Protein AF-A0A177ATZ5-F1 (afdb_monomer)

Solvent-accessible surface area (backbone atoms only — not comparable to full-atom values): 28648 Å² total; per-residue (Å²): 125,99,59,65,55,45,56,45,84,98,56,69,46,64,42,64,60,45,70,59,78,47,93,64,59,49,25,59,68,50,54,52,51,25,53,44,50,52,37,26,43,60,33,17,58,50,31,49,58,36,25,27,54,72,48,77,44,31,42,42,60,26,46,4,44,11,44,33,46,18,51,54,48,45,34,67,76,40,57,80,54,48,42,75,64,56,52,53,53,37,46,52,51,31,51,54,46,24,51,72,68,28,83,59,30,59,48,43,85,86,62,86,49,72,68,50,56,60,63,56,78,39,61,52,27,36,33,41,32,17,48,50,53,50,52,50,27,75,73,66,34,61,71,55,47,54,50,44,53,54,49,52,44,69,76,36,58,81,36,69,44,50,56,69,62,51,43,53,57,66,29,56,94,53,76,102,54,67,50,46,61,52,52,51,50,64,34,62,38,51,52,50,73,43,74,46,78,40,67,43,98,83,68,80,47,75,49,79,46,79,42,49,44,42,57,58,61,53,58,64,66,78,39,97,76,58,88,83,68,81,67,50,60,90,80,28,56,72,65,58,43,55,53,55,71,50,69,59,55,41,77,57,84,56,36,68,60,55,48,53,51,47,53,54,50,50,48,50,46,64,65,36,62,97,36,73,54,40,55,50,51,43,49,57,49,39,53,37,53,56,66,40,50,84,69,63,84,78,57,63,68,90,82,44,53,55,51,54,44,49,32,50,34,51,52,53,43,48,34,46,77,50,63,37,62,72,54,43,54,47,35,55,49,53,49,51,45,27,76,74,67,70,45,86,58,60,31,61,44,45,58,49,36,48,34,50,47,25,40,74,47,55,73,68,49,43,50,54,46,49,48,54,52,68,68,64,61,63,69,69,54,40,61,53,45,62,49,21,57,50,44,38,79,47,68,68,61,37,50,54,48,50,45,44,49,69,71,38,87,90,44,65,53,85,82,49,63,54,63,61,51,37,44,49,49,54,66,33,64,91,43,49,69,57,56,51,48,52,53,64,76,38,60,86,39,69,65,50,52,71,45,44,60,56,40,53,76,44,40,46,83,61,34,58,49,70,66,56,45,50,52,52,50,56,51,53,48,57,42,44,75,69,67,72,56,88,79,81,61,70,65,50,57,56,54,32,50,51,43,38,52,50,49,70,72,42,53,63,59,51,36,55,51,62,74,76,104

InterPro domains:
  IPR001930 Peptidase M1, alanine aminopeptidase/leukotriene A4 hydrolase [PR00756] (1-11)
  IPR001930 Peptidase M1, alanine aminopeptidase/leukotriene A4 hydrolase [PR00756] (37-52)
  IPR001930 Peptidase M1, alanine aminopeptidase/leukotriene A4 hydrolase [PR00756] (56-68)
  IPR014782 Peptidase M1, membrane alanine aminopeptidase [PF01433] (3-186)
  IPR024571 ERAP1-like C-terminal domain [PF11838] (238-447)
  IPR027268 Peptidase M4/M1, CTD superfamily [G3DSA:1.10.390.10] (1-191)
  IPR050344 Peptidase M1 family aminopeptidases [PTHR11533] (4-197)

Foldseek 3Di:
DLDQWDQPAPDIGGQQQLADDDPLAAFLVSVLSNLLVVQLSVLQNQQPNQEHAPDLLQCLSRQLVSNLSSLVVCCVVPVLQVSVLVLVVLVVVLQVCLLQPFPFFLRDPPDDDPVSSVVSPDSRSHNVSNNLLVVLCVQQPDVLSVVLSVVVSVVQGPHHDHPVRSQCSSQPPRPPDRSSVSCVPRRGDTADKDWDWDQDPVSPDTDIDIDGSNCVLVVVVVDPPCPPPPPCVVPHDPVVVVVVVCPCVLQDDWLSVLVVVVVVLVLVCLQQPPHPLNVLVLVVVLVSLCNSDVDCLVPPPVPDGSRNLSSSLSSLLSNLVSCVPVSLVVLVVQLVCCLPPVDRDRNSHVLSSLLSCQLVHDPVSLVSLQVVCVVDDPPNSNPSSLLSQLNHPDQVSNLVSVCVLQVDPSDDVSSDDLLVSLLSNLSNPSCLVVVLVVLQVCLVPPSSLVSVVSNLVNNLSSQHDPVSVVSSVVSVVVNVVVVSDPDDCPSSVVSNVSSNCVCVVCVVVSVVVSVVD

Sequence (517 aa):
MNGGAMENWGLVIYVQRYLLLDKTLSGPSNLLVTSSIISHEVAHDWYGNTITTDWWDSIVINEGVANYLMYSSLLKIYPEWKMEQFIMLAVQKVILHDIEFGDYPIINLNLQKSEDIHQIFNTIVYNKGMSIFFMIEQLMGYDVLQQKLSNFVKINENKTVNIKQFENHLAKNVRDVPIYDILYSWMRKCGNVIIFCYLNENKTQIIVEQILAKKYYTDKMDIENCNNTNIELQGYSKLIFAIKLFEYIDKESEYLVWRNYYYSYAYLNAMFTETETMEYINKKFRDKIIISKEYDIDKKHEFLDLHGRKLNELIYSLSLKVNVSKSVDMASKEYSEWALNNKVLNRDYIQSIFFYVVEHGNYTVFETIYDELKRGSDFVYSDMFIYAPLLTQNVTQFRFYLDFLFLSTEINPYQFRIDTMFAYICNNKKMIPEIISFFVENVTNLQIIQLFESFVNTFHVYVRNEDEKNLLYSTIKRFKDLKVLSSDFTTLDFMITMNLNFIEKNKDELVEYYQYY

Secondary structure (DSSP, 8-state):
--SSEE--TT--EE-HHHH---TTT--HHHHHHHHHHHHHHHHTTTBTTTEEESSGGGGGGTHHHHHHHHHHHHHHH-GGG-HHHHHHHHHHHHHHHHHHH--S-SS-----SHHHHHHTSSHIIIIIHHHHHHHHHHHH-HHHHHHHHHHHHHHSTTEEE-HHHHHHHHHTT--SS-HHHHHHHHHHS-S-EEEEEEE-TTSS-EEEEEEEHHHHHHHTTS-TT-TT----BTTB-HHHHHHHTTGGGGG---HHHHHHHHHHHHHHHHHHTTSHHHHHHHHHHHHHHHHHTSSGGGS-GGG--HHHHHHHHHHHHHHHHTT-HHHHHHHHHHHHHHHHH-PPP-TTTHHHHHHHHHHH--HHHHHHHHHHHHT---HHHHHHHHHGGGG-S-HHHHHHHHHHHHH-SS--GGGS-HHHHHHHHHH-GGGHHHHHHHHHHTTT-HHHHHHHHHHHHHHGGG--SHHHHHHHHHHHHHHHHTT------HHHHHHHHHHHHHHHHHHHHHHHHHHH-

pLDDT: mean 84.61, std 12.25, range [30.55, 98.31]

Nearest PDB structures (foldseek):
  8cgp-assembly2_B  TM=8.010E-01  e=8.480E-17  Homo sapiens
  4kxb-assembly1_A  TM=8.374E-01  e=1.662E-15  Homo sapiens
  4wz9-assembly1_A  TM=7.561E-01  e=1.090E-16  Anopheles gambiae
  4wz9-assembly1_B  TM=7.342E-01  e=3.525E-16  Anopheles gambiae
  8sw1-assembly1_A  TM=7.424E-01  e=1.965E-15  Homo sapiens

Organism: NCBI:txid1819745

Radius of gyration: 24.55 Å; Cα contacts (8 Å, |Δi|>4): 578; chains: 1; bounding box: 58×60×63 Å

Mean predicted aligned error: 7.42 Å

Structure (mmCIF, N/CA/C/O backbone):
data_AF-A0A177ATZ5-F1
#
_entry.id   AF-A0A177ATZ5-F1
#
loop_
_atom_site.group_PDB
_atom_site.id
_atom_site.type_symbol
_atom_site.label_atom_id
_atom_site.label_alt_id
_atom_site.label_comp_id
_atom_site.label_asym_id
_atom_site.label_entity_id
_atom_site.label_seq_id
_atom_site.pdbx_PDB_ins_code
_atom_site.Cartn_x
_atom_site.Cartn_y
_atom_site.Cartn_z
_atom_site.occupancy
_atom_site.B_iso_or_equiv
_atom_site.auth_seq_id
_atom_site.auth_comp_id
_atom_site.auth_asym_id
_atom_site.auth_atom_id
_atom_site.pdbx_PDB_model_num
ATOM 1 N N . MET A 1 1 ? 13.548 -14.526 5.689 1.00 38.31 1 MET A N 1
ATOM 2 C CA . MET A 1 1 ? 13.441 -13.734 4.448 1.00 38.31 1 MET A CA 1
ATOM 3 C C . MET A 1 1 ? 12.609 -12.513 4.782 1.00 38.31 1 MET A C 1
ATOM 5 O O . MET A 1 1 ? 11.493 -12.701 5.239 1.00 38.31 1 MET A O 1
ATOM 9 N N . ASN A 1 2 ? 13.156 -11.305 4.624 1.00 49.09 2 ASN A N 1
ATOM 10 C CA . ASN A 1 2 ? 12.374 -10.064 4.737 1.00 49.09 2 ASN A CA 1
ATOM 11 C C . ASN A 1 2 ? 11.627 -9.726 3.425 1.00 49.09 2 ASN A C 1
ATOM 13 O O . ASN A 1 2 ? 10.843 -8.785 3.404 1.00 49.09 2 ASN A O 1
ATOM 17 N N . GLY A 1 3 ? 11.853 -10.492 2.346 1.00 61.31 3 GLY A N 1
ATOM 18 C CA . GLY A 1 3 ? 11.126 -10.405 1.074 1.00 61.31 3 GLY A CA 1
ATOM 19 C C . GLY A 1 3 ? 9.924 -11.355 1.001 1.00 61.31 3 GLY A C 1
ATOM 20 O O . GLY A 1 3 ? 9.877 -12.369 1.701 1.00 61.31 3 GLY A O 1
ATOM 21 N N . GLY A 1 4 ? 8.942 -11.014 0.159 1.00 79.06 4 GLY A N 1
ATOM 22 C CA . GLY A 1 4 ? 7.744 -11.833 -0.070 1.00 79.06 4 GLY A CA 1
ATOM 23 C C . GLY A 1 4 ? 7.974 -13.055 -0.968 1.00 79.06 4 GLY A C 1
ATOM 24 O O . GLY A 1 4 ? 7.247 -14.045 -0.854 1.00 79.06 4 GLY A O 1
ATOM 25 N N . ALA A 1 5 ? 8.998 -13.009 -1.813 1.00 92.06 5 ALA A N 1
ATOM 26 C CA . ALA A 1 5 ? 9.464 -14.104 -2.651 1.00 92.06 5 ALA A CA 1
ATOM 27 C C . ALA A 1 5 ? 10.964 -13.921 -2.969 1.00 92.06 5 ALA A C 1
ATOM 29 O O . ALA A 1 5 ? 11.573 -12.967 -2.476 1.00 92.06 5 ALA A O 1
ATOM 30 N N . MET A 1 6 ? 11.559 -14.886 -3.671 1.00 94.94 6 MET A N 1
ATOM 31 C CA . MET A 1 6 ? 12.956 -14.874 -4.110 1.00 94.94 6 MET A CA 1
ATOM 32 C C . MET A 1 6 ? 13.126 -15.682 -5.402 1.00 94.94 6 MET A C 1
ATOM 34 O O . MET A 1 6 ? 12.763 -16.865 -5.463 1.00 94.94 6 MET A O 1
ATOM 38 N N . GLU A 1 7 ? 13.796 -15.080 -6.374 1.00 95.75 7 GLU A N 1
ATOM 39 C CA . GLU A 1 7 ? 13.881 -15.463 -7.781 1.00 95.75 7 GLU A CA 1
ATOM 40 C C . GLU A 1 7 ? 14.915 -16.552 -8.118 1.00 95.75 7 GLU A C 1
ATOM 42 O O . GLU A 1 7 ? 15.449 -16.573 -9.230 1.00 95.75 7 GLU A O 1
ATOM 47 N N . ASN A 1 8 ? 15.256 -17.457 -7.188 1.00 96.44 8 ASN A N 1
ATOM 48 C CA . ASN A 1 8 ? 16.337 -18.421 -7.446 1.00 96.44 8 ASN A CA 1
ATOM 49 C C . ASN A 1 8 ? 16.070 -19.204 -8.742 1.00 96.44 8 ASN A C 1
ATOM 51 O O . ASN A 1 8 ? 14.993 -19.776 -8.930 1.00 96.44 8 ASN A O 1
ATOM 55 N N . TRP A 1 9 ? 17.062 -19.243 -9.633 1.00 95.69 9 TRP A N 1
ATOM 56 C CA . TRP A 1 9 ? 16.853 -19.695 -11.005 1.00 95.69 9 TRP A CA 1
ATOM 57 C C . TRP A 1 9 ? 16.429 -21.170 -11.072 1.00 95.69 9 TRP A C 1
ATOM 59 O O . TRP A 1 9 ? 17.167 -22.069 -10.665 1.00 95.69 9 TRP A O 1
ATOM 69 N N . GLY A 1 10 ? 15.211 -21.417 -11.564 1.00 94.19 10 GLY A N 1
ATOM 70 C CA . GLY A 1 10 ? 14.599 -22.751 -11.610 1.00 94.19 10 GLY A CA 1
ATOM 71 C C . GLY A 1 10 ? 13.985 -23.239 -10.287 1.00 94.19 10 GLY A C 1
ATOM 72 O O . GLY A 1 10 ? 13.423 -24.334 -10.259 1.00 94.19 10 GLY A O 1
ATOM 73 N N . LEU A 1 11 ? 14.053 -22.448 -9.209 1.00 96.38 11 LEU A N 1
ATOM 74 C CA . LEU A 1 11 ? 13.443 -22.729 -7.904 1.00 96.38 11 LEU A CA 1
ATOM 75 C C . LEU A 1 11 ? 13.024 -21.428 -7.197 1.00 96.38 11 LEU A C 1
ATOM 77 O O . LEU A 1 11 ? 13.611 -21.015 -6.194 1.00 96.38 11 LEU A O 1
ATOM 81 N N . VAL A 1 12 ? 11.981 -20.783 -7.711 1.00 96.38 12 VAL A N 1
ATOM 82 C CA . VAL A 1 12 ? 11.429 -19.582 -7.075 1.00 96.38 12 VAL A CA 1
ATOM 83 C C . VAL A 1 12 ? 10.784 -19.948 -5.735 1.00 96.38 12 VAL A C 1
ATOM 85 O O . VAL A 1 12 ? 9.980 -20.881 -5.653 1.00 96.38 12 VAL A O 1
ATOM 88 N N . ILE A 1 13 ? 11.135 -19.215 -4.678 1.00 94.75 13 ILE A N 1
ATOM 89 C CA . ILE A 1 13 ? 10.631 -19.434 -3.317 1.00 94.75 13 ILE A CA 1
ATOM 90 C C . ILE A 1 13 ? 9.646 -18.322 -2.976 1.00 94.75 13 ILE A C 1
ATOM 92 O O . ILE A 1 13 ? 9.956 -17.152 -3.151 1.00 94.75 13 ILE A O 1
ATOM 96 N N . TYR A 1 14 ? 8.484 -18.675 -2.429 1.00 92.12 14 TYR A N 1
ATOM 97 C CA . TYR A 1 14 ? 7.449 -17.719 -2.039 1.00 92.12 14 TYR A CA 1
ATOM 98 C C . TYR A 1 14 ? 7.101 -17.871 -0.562 1.00 92.12 14 TYR A C 1
ATOM 100 O O . TYR A 1 14 ? 7.022 -18.988 -0.043 1.00 92.12 14 TYR A O 1
ATOM 108 N N . VAL A 1 15 ? 6.788 -16.760 0.106 1.00 86.38 15 VAL A N 1
ATOM 109 C CA . VAL A 1 15 ? 6.013 -16.826 1.348 1.00 86.38 15 VAL A CA 1
ATOM 110 C C . VAL A 1 15 ? 4.608 -17.318 0.992 1.00 86.38 15 VAL A C 1
ATOM 112 O O . VAL A 1 15 ? 3.970 -16.793 0.082 1.00 86.38 15 VAL A O 1
ATOM 115 N N . GLN A 1 16 ? 4.102 -18.312 1.727 1.00 84.31 16 GLN A N 1
ATOM 116 C CA . GLN A 1 16 ? 2.853 -19.020 1.413 1.00 84.31 16 GLN A CA 1
ATOM 117 C C . GLN A 1 16 ? 1.664 -18.088 1.112 1.00 84.31 16 GLN A C 1
ATOM 119 O O . GLN A 1 16 ? 0.930 -18.327 0.153 1.00 84.31 16 GLN A O 1
ATOM 124 N N . ARG A 1 17 ? 1.515 -16.989 1.872 1.00 81.38 17 ARG A N 1
ATOM 125 C CA . ARG A 1 17 ? 0.440 -15.987 1.708 1.00 81.38 17 ARG A CA 1
ATOM 126 C C . ARG A 1 17 ? 0.457 -15.233 0.373 1.00 81.38 17 ARG A C 1
ATOM 128 O O . ARG A 1 17 ? -0.541 -14.620 0.013 1.00 81.38 17 ARG A O 1
ATOM 135 N N . TYR A 1 18 ? 1.588 -15.243 -0.328 1.00 86.44 18 TYR A N 1
ATOM 136 C CA . TYR A 1 18 ? 1.759 -14.588 -1.621 1.00 86.44 18 TYR A CA 1
ATOM 137 C C . TYR A 1 18 ? 1.617 -15.547 -2.802 1.00 86.44 18 TYR A C 1
ATOM 139 O O . TYR A 1 18 ? 1.524 -15.079 -3.930 1.00 86.44 18 TYR A O 1
ATOM 147 N N . LEU A 1 19 ? 1.523 -16.859 -2.560 1.00 89.75 19 LEU A N 1
ATOM 148 C CA . LEU A 1 19 ? 1.379 -17.870 -3.610 1.00 89.75 19 LEU A CA 1
ATOM 149 C C . LEU A 1 19 ? 0.019 -18.578 -3.585 1.00 89.75 19 LEU A C 1
ATOM 151 O O . LEU A 1 19 ? -0.555 -18.846 -4.639 1.00 89.75 19 LEU A O 1
ATOM 155 N N . LEU A 1 20 ? -0.491 -18.911 -2.397 1.00 88.12 20 LEU A N 1
ATOM 156 C CA . LEU A 1 20 ? -1.718 -19.693 -2.262 1.00 88.12 20 LEU A CA 1
ATOM 157 C C . LEU A 1 20 ? -2.954 -18.791 -2.214 1.00 88.12 20 LEU A C 1
ATOM 159 O O . LEU A 1 20 ? -3.004 -17.833 -1.446 1.00 88.12 20 LEU A O 1
ATOM 163 N N . LEU A 1 21 ? -3.973 -19.148 -2.999 1.00 86.38 21 LEU A N 1
ATOM 164 C CA . LEU A 1 21 ? -5.288 -18.511 -2.990 1.00 86.38 21 LEU A CA 1
ATOM 165 C C . LEU A 1 21 ? -6.355 -19.522 -2.566 1.00 86.38 21 LEU A C 1
ATOM 167 O O . LEU A 1 21 ? -6.481 -20.594 -3.162 1.00 86.38 21 LEU A O 1
ATOM 171 N N . ASP A 1 22 ? -7.158 -19.148 -1.576 1.00 85.69 22 ASP A N 1
ATOM 172 C CA . ASP A 1 22 ? -8.311 -19.917 -1.126 1.00 85.69 22 ASP A CA 1
ATOM 173 C C . ASP A 1 22 ? -9.580 -19.421 -1.830 1.00 85.69 22 ASP A C 1
ATOM 175 O O . ASP A 1 22 ? -9.869 -18.223 -1.890 1.00 85.69 22 ASP A O 1
ATOM 179 N N . LYS A 1 23 ? -10.378 -20.346 -2.369 1.00 83.81 23 LYS A N 1
ATOM 180 C CA . LYS A 1 23 ? -11.569 -19.991 -3.156 1.00 83.81 23 LYS A CA 1
ATOM 181 C C . LYS A 1 23 ? -12.650 -19.297 -2.328 1.00 83.81 23 LYS A C 1
ATOM 183 O O . LYS A 1 23 ? -13.423 -18.528 -2.896 1.00 83.81 23 LYS A O 1
ATOM 188 N N . THR A 1 24 ? -12.692 -19.560 -1.030 1.00 82.31 24 THR A N 1
ATOM 189 C CA . THR A 1 24 ? -13.687 -19.065 -0.078 1.00 82.31 24 THR A CA 1
ATOM 190 C C . THR A 1 24 ? -13.202 -17.874 0.748 1.00 82.31 24 THR A C 1
ATOM 192 O O . THR A 1 24 ? -14.039 -17.175 1.307 1.00 82.31 24 THR A O 1
ATOM 195 N N . LEU A 1 25 ? -11.890 -17.600 0.787 1.00 81.31 25 LEU A N 1
ATOM 196 C CA . LEU A 1 25 ? -11.315 -16.534 1.625 1.00 81.31 25 LEU A CA 1
ATOM 197 C C . LEU A 1 25 ? -10.518 -15.477 0.862 1.00 81.31 25 LEU A C 1
ATOM 199 O O . LEU A 1 25 ? -10.432 -14.341 1.315 1.00 81.31 25 LEU A O 1
ATOM 203 N N . SER A 1 26 ? -9.927 -15.808 -0.287 1.00 84.94 26 SER A N 1
ATOM 204 C CA . SER A 1 26 ? -9.087 -14.855 -1.015 1.00 84.94 26 SER A CA 1
ATOM 205 C C . SER A 1 26 ? -9.917 -13.885 -1.857 1.00 84.94 26 SER A C 1
ATOM 207 O O . SER A 1 26 ? -10.523 -14.259 -2.867 1.00 84.94 26 SER A O 1
ATOM 209 N N . GLY A 1 27 ? -9.906 -12.618 -1.447 1.00 85.44 27 GLY A N 1
ATOM 210 C CA . GLY A 1 27 ? -10.555 -11.510 -2.141 1.00 85.44 27 GLY A CA 1
ATOM 211 C C . GLY A 1 27 ? -9.785 -11.019 -3.378 1.00 85.44 27 GLY A C 1
ATOM 212 O O . GLY A 1 27 ? -8.737 -11.564 -3.747 1.00 85.44 27 GLY A O 1
ATOM 213 N N . PRO A 1 28 ? -10.276 -9.958 -4.045 1.00 87.62 28 PRO A N 1
ATOM 214 C CA . PRO A 1 28 ? -9.628 -9.376 -5.224 1.00 87.62 28 PRO A CA 1
ATOM 215 C C . PRO A 1 28 ? -8.218 -8.8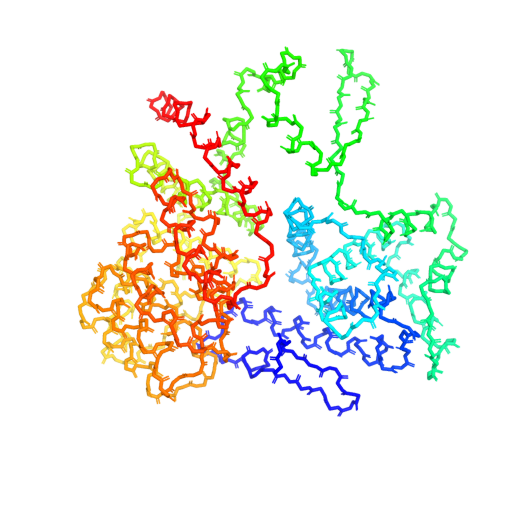46 -4.922 1.00 87.62 28 PRO A C 1
ATOM 217 O O . PRO A 1 28 ? -7.329 -8.923 -5.769 1.00 87.62 28 PRO A O 1
ATOM 220 N N . SER A 1 29 ? -7.988 -8.346 -3.705 1.00 86.69 29 SER A N 1
ATOM 221 C CA . SER A 1 29 ? -6.681 -7.855 -3.265 1.00 86.69 29 SER A CA 1
ATOM 222 C C . SER A 1 29 ? -5.633 -8.974 -3.181 1.00 86.69 29 SER A C 1
ATOM 224 O O . SER A 1 29 ? -4.507 -8.770 -3.633 1.00 86.69 29 SER A O 1
ATOM 226 N N . ASN A 1 30 ? -5.999 -10.169 -2.697 1.00 88.06 30 ASN A N 1
ATOM 227 C CA . ASN A 1 30 ? -5.101 -11.332 -2.688 1.00 88.06 30 ASN A CA 1
ATOM 228 C C . ASN A 1 30 ? -4.756 -11.776 -4.112 1.00 88.06 30 ASN A C 1
ATOM 230 O O . ASN A 1 30 ? -3.587 -11.979 -4.421 1.00 88.06 30 ASN A O 1
ATOM 234 N N . LEU A 1 31 ? -5.764 -11.866 -4.988 1.00 89.31 31 LEU A N 1
ATOM 235 C CA . LEU A 1 31 ? -5.575 -12.269 -6.382 1.00 89.31 31 LEU A CA 1
ATOM 236 C C . LEU A 1 31 ? -4.585 -11.354 -7.115 1.00 89.31 31 LEU A C 1
ATOM 238 O O . LEU A 1 31 ? -3.680 -11.847 -7.792 1.00 89.31 31 LEU A O 1
ATOM 242 N N . LEU A 1 32 ? -4.740 -10.035 -6.957 1.00 90.88 32 LEU A N 1
ATOM 243 C CA . LEU A 1 32 ? -3.839 -9.058 -7.565 1.00 90.88 32 LEU A CA 1
ATOM 244 C C . LEU A 1 32 ? -2.414 -9.203 -7.018 1.00 90.88 32 LEU A C 1
ATOM 246 O O . LEU A 1 32 ? -1.482 -9.303 -7.806 1.00 90.88 32 LEU A O 1
ATOM 250 N N . VAL A 1 33 ? -2.243 -9.264 -5.691 1.00 90.19 33 VAL A N 1
ATOM 251 C CA . VAL A 1 33 ? -0.916 -9.377 -5.057 1.00 90.19 33 VAL A CA 1
ATOM 252 C C . VAL A 1 33 ? -0.203 -10.663 -5.472 1.00 90.19 33 VAL A C 1
ATOM 254 O O . VAL A 1 33 ? 0.959 -10.604 -5.862 1.00 90.19 33 VAL A O 1
ATOM 257 N N . THR A 1 34 ? -0.886 -11.809 -5.440 1.00 92.38 34 THR A N 1
ATOM 258 C CA . THR A 1 34 ? -0.303 -13.094 -5.851 1.00 92.38 34 THR A CA 1
ATOM 259 C C . THR A 1 34 ? 0.106 -13.082 -7.317 1.00 92.38 34 THR A C 1
ATOM 261 O O . THR A 1 34 ? 1.220 -13.478 -7.646 1.00 92.38 34 THR A O 1
ATOM 264 N N . SER A 1 35 ? -0.756 -12.573 -8.200 1.00 94.88 35 SER A N 1
ATOM 265 C CA . SER A 1 35 ? -0.446 -12.506 -9.633 1.00 94.88 35 SER A CA 1
ATOM 266 C C . SER A 1 35 ? 0.714 -11.552 -9.915 1.00 94.88 35 SER A C 1
ATOM 268 O O . SER A 1 35 ? 1.573 -11.859 -10.733 1.00 94.88 35 SER A O 1
ATOM 270 N N . SER A 1 36 ? 0.776 -10.422 -9.205 1.00 94.50 36 SER A N 1
ATOM 271 C CA . SER A 1 36 ? 1.899 -9.486 -9.254 1.00 94.50 36 SER A CA 1
ATOM 272 C C . SER A 1 36 ? 3.207 -10.133 -8.812 1.00 94.50 36 SER A C 1
ATOM 274 O O . SER A 1 36 ? 4.183 -10.076 -9.547 1.00 94.50 36 SER A O 1
ATOM 276 N N . ILE A 1 37 ? 3.234 -10.802 -7.660 1.00 95.12 37 ILE A N 1
ATOM 277 C CA . ILE A 1 37 ? 4.472 -11.405 -7.153 1.00 95.12 37 ILE A CA 1
ATOM 278 C C . ILE A 1 37 ? 4.943 -12.523 -8.089 1.00 95.12 37 ILE A C 1
ATOM 280 O O . ILE A 1 37 ? 6.095 -12.511 -8.492 1.00 95.12 37 ILE A O 1
ATOM 284 N N . ILE A 1 38 ? 4.058 -13.418 -8.540 1.00 96.25 38 ILE A N 1
ATOM 285 C CA . ILE A 1 38 ? 4.434 -14.468 -9.504 1.00 96.25 38 ILE A CA 1
ATOM 286 C C . ILE A 1 38 ? 5.017 -13.861 -10.787 1.00 96.25 38 ILE A C 1
ATOM 288 O O . ILE A 1 38 ? 6.069 -14.294 -11.250 1.00 96.25 38 ILE A O 1
ATOM 292 N N . SER A 1 39 ? 4.362 -12.849 -11.362 1.00 96.75 39 SER A N 1
ATOM 293 C CA . SER A 1 39 ? 4.855 -12.206 -12.583 1.00 96.75 39 SER A CA 1
ATOM 294 C C . SER A 1 39 ? 6.183 -11.466 -12.377 1.00 96.75 39 SER A C 1
ATOM 296 O O . SER A 1 39 ? 6.992 -11.433 -13.302 1.00 96.75 39 SER A O 1
ATOM 298 N N . HIS A 1 40 ? 6.419 -10.891 -11.192 1.00 96.94 40 HIS A N 1
ATOM 299 C CA . HIS A 1 40 ? 7.689 -10.253 -10.819 1.00 96.94 40 HIS A CA 1
ATOM 300 C C . HIS A 1 40 ? 8.820 -11.281 -10.753 1.00 96.94 40 HIS A C 1
ATOM 302 O O . HIS A 1 40 ? 9.824 -11.131 -11.443 1.00 96.94 40 HIS A O 1
ATOM 308 N N . GLU A 1 41 ? 8.617 -12.383 -10.029 1.00 97.56 41 GLU A N 1
ATOM 309 C CA . GLU A 1 41 ? 9.636 -13.429 -9.906 1.00 97.56 41 GLU A CA 1
ATOM 310 C C . GLU A 1 41 ? 9.932 -14.130 -11.239 1.00 97.56 41 GLU A C 1
ATOM 312 O O . GLU A 1 41 ? 11.076 -14.456 -11.539 1.00 97.56 41 GLU A O 1
ATOM 317 N N . VAL A 1 42 ? 8.919 -14.331 -12.089 1.00 96.62 42 VAL A N 1
ATOM 318 C CA . VAL A 1 42 ? 9.126 -14.888 -13.436 1.00 96.62 42 VAL A CA 1
ATOM 319 C C . VAL A 1 42 ? 9.892 -13.910 -14.331 1.00 96.62 42 VAL A C 1
ATOM 321 O O . VAL A 1 42 ? 10.687 -14.336 -15.167 1.00 96.62 42 VAL A O 1
ATOM 324 N N . ALA A 1 43 ? 9.712 -12.595 -14.172 1.00 97.56 43 ALA A N 1
ATOM 325 C CA . ALA A 1 43 ? 10.488 -11.617 -14.934 1.00 97.56 43 ALA A CA 1
ATOM 326 C C . ALA A 1 43 ? 11.996 -11.693 -14.622 1.00 97.56 43 ALA A C 1
ATOM 328 O O . ALA A 1 43 ? 12.822 -11.433 -15.510 1.00 97.56 43 ALA A O 1
ATOM 329 N N . HIS A 1 44 ? 12.356 -12.112 -13.406 1.00 98.12 44 HIS A N 1
ATOM 330 C CA . HIS A 1 44 ? 13.745 -12.285 -13.001 1.00 98.12 44 HIS A CA 1
ATOM 331 C C . HIS A 1 44 ? 14.486 -13.418 -13.721 1.00 98.12 44 HIS A C 1
ATOM 333 O O . HIS A 1 44 ? 15.716 -13.353 -13.814 1.00 98.12 44 HIS A O 1
ATOM 339 N N . ASP A 1 45 ? 13.785 -14.383 -14.336 1.00 96.88 45 ASP A N 1
ATOM 340 C CA . ASP A 1 45 ? 14.422 -15.377 -15.215 1.00 96.88 45 ASP A CA 1
ATOM 341 C C . ASP A 1 45 ? 15.263 -14.697 -16.305 1.00 96.88 45 ASP A C 1
ATOM 343 O O . ASP A 1 45 ? 16.343 -15.181 -16.650 1.00 96.88 45 ASP A O 1
ATOM 347 N N . TRP A 1 46 ? 14.826 -13.532 -16.795 1.00 97.75 46 TRP A N 1
ATOM 348 C CA . TRP A 1 46 ? 15.604 -12.708 -17.718 1.00 97.75 46 TRP A CA 1
ATOM 349 C C . TRP A 1 46 ? 16.430 -11.639 -16.997 1.00 97.75 46 TRP A C 1
ATOM 351 O O . TRP A 1 46 ? 17.636 -11.568 -17.226 1.00 97.75 46 TRP A O 1
ATOM 361 N N . TYR A 1 47 ? 15.801 -10.816 -16.153 1.00 97.88 47 TYR A N 1
ATOM 362 C CA . TYR A 1 47 ? 16.428 -9.663 -15.491 1.00 97.88 47 TYR A CA 1
ATOM 363 C C . TYR A 1 47 ? 16.767 -9.967 -14.030 1.00 97.88 47 TYR A C 1
ATOM 365 O O . TYR A 1 47 ? 15.955 -9.743 -13.144 1.00 97.88 47 TYR A O 1
ATOM 373 N N . GLY A 1 48 ? 17.974 -10.454 -13.769 1.00 96.19 48 GLY A N 1
ATOM 374 C CA . GLY A 1 48 ? 18.426 -10.918 -12.456 1.00 96.19 48 GLY A CA 1
ATOM 375 C C . GLY A 1 48 ? 19.221 -12.211 -12.591 1.00 96.19 48 GLY A C 1
ATOM 376 O O . GLY A 1 48 ? 20.353 -12.288 -12.111 1.00 96.19 48 GLY A O 1
ATOM 377 N N . ASN A 1 49 ? 18.668 -13.166 -13.349 1.00 96.75 49 ASN A N 1
ATOM 378 C CA . ASN A 1 49 ? 19.255 -14.486 -13.576 1.00 96.75 49 ASN A CA 1
ATOM 379 C C . ASN A 1 49 ? 20.029 -14.578 -14.904 1.00 96.75 49 ASN A C 1
ATOM 381 O O . ASN A 1 49 ? 21.248 -14.735 -14.894 1.00 96.75 49 ASN A O 1
ATOM 385 N N . THR A 1 50 ? 19.350 -14.464 -16.057 1.00 97.56 50 THR A N 1
ATOM 386 C CA . THR A 1 50 ? 20.016 -14.582 -17.376 1.00 97.56 50 THR A CA 1
ATOM 387 C C . THR A 1 50 ? 21.014 -13.450 -17.621 1.00 97.56 50 THR A C 1
ATOM 389 O O . THR A 1 50 ? 22.084 -13.670 -18.195 1.00 97.56 50 THR A O 1
ATOM 392 N N . ILE A 1 51 ? 20.661 -12.232 -17.211 1.00 97.81 51 ILE A N 1
ATOM 393 C CA . ILE A 1 51 ? 21.599 -11.118 -17.078 1.00 97.81 51 ILE A CA 1
ATOM 394 C C . ILE A 1 51 ? 21.564 -10.642 -15.633 1.00 97.81 51 ILE A C 1
ATOM 396 O O . ILE A 1 51 ? 20.488 -10.535 -15.048 1.00 97.81 51 ILE A O 1
ATOM 400 N N . THR A 1 52 ? 22.723 -10.317 -15.075 1.00 96.81 52 THR A N 1
ATOM 401 C CA . THR A 1 52 ? 22.845 -9.875 -13.679 1.00 96.81 52 THR A CA 1
ATOM 402 C C . THR A 1 52 ? 23.593 -8.552 -13.638 1.00 96.81 52 THR A C 1
ATOM 404 O O . THR A 1 52 ? 24.457 -8.297 -14.474 1.00 96.81 52 THR A O 1
ATOM 407 N N . THR A 1 53 ? 23.287 -7.669 -12.696 1.00 96.38 53 THR A N 1
ATOM 408 C CA . THR A 1 53 ? 24.079 -6.447 -12.537 1.00 96.38 53 THR A CA 1
ATOM 409 C C . THR A 1 53 ? 25.499 -6.774 -12.075 1.00 96.38 53 THR A C 1
ATOM 411 O O . THR A 1 53 ? 25.720 -7.741 -11.348 1.00 96.38 53 THR A O 1
ATOM 414 N N . ASP A 1 54 ? 26.488 -5.995 -12.512 1.00 94.81 54 ASP A N 1
ATOM 415 C CA . ASP A 1 54 ? 27.869 -6.157 -12.039 1.00 94.81 54 ASP A CA 1
ATOM 416 C C . ASP A 1 54 ? 28.055 -5.691 -10.587 1.00 94.81 54 ASP A C 1
ATOM 418 O O . ASP A 1 54 ? 28.925 -6.208 -9.882 1.00 94.81 54 ASP A O 1
ATOM 422 N N . TRP A 1 55 ? 27.208 -4.767 -10.129 1.00 94.25 55 TRP A N 1
ATOM 423 C CA . TRP A 1 55 ? 27.125 -4.331 -8.742 1.00 94.25 55 TRP A CA 1
ATOM 424 C C . TRP A 1 55 ? 25.699 -3.926 -8.325 1.00 94.25 55 TRP A C 1
ATOM 426 O O . TRP A 1 55 ? 24.782 -3.808 -9.143 1.00 94.25 55 TRP A O 1
ATOM 436 N N . TRP A 1 56 ? 25.502 -3.732 -7.020 1.00 92.31 56 TRP A N 1
ATOM 437 C CA . TRP A 1 56 ? 24.218 -3.382 -6.400 1.00 92.31 56 TRP A CA 1
ATOM 438 C C . TRP A 1 56 ? 23.745 -1.954 -6.709 1.00 92.31 56 TRP A C 1
ATOM 440 O O . TRP A 1 56 ? 22.558 -1.662 -6.605 1.00 92.31 56 TRP A O 1
ATOM 450 N N . ASP A 1 57 ? 24.636 -1.064 -7.148 1.00 89.75 57 ASP A N 1
ATOM 451 C CA . ASP A 1 57 ? 24.282 0.303 -7.566 1.00 89.75 57 ASP A CA 1
ATOM 452 C C . ASP A 1 57 ? 23.383 0.334 -8.817 1.00 89.75 57 ASP A C 1
ATOM 454 O O . ASP A 1 57 ? 22.665 1.305 -9.065 1.00 89.75 57 ASP A O 1
ATOM 458 N N . SER A 1 58 ? 23.402 -0.754 -9.589 1.00 93.25 58 SER A N 1
ATOM 459 C CA . SER A 1 58 ? 22.648 -0.945 -10.822 1.00 93.25 58 SER A CA 1
ATOM 460 C C . SER A 1 58 ? 21.399 -1.813 -10.620 1.00 93.25 58 SER A C 1
ATOM 462 O O . SER A 1 58 ? 20.752 -2.161 -11.608 1.00 93.25 58 SER A O 1
ATOM 464 N N . ILE A 1 59 ? 21.019 -2.134 -9.372 1.00 93.75 59 ILE A N 1
ATOM 465 C CA . ILE A 1 59 ? 19.941 -3.088 -9.036 1.00 93.75 59 ILE A CA 1
ATOM 466 C C . ILE A 1 59 ? 18.589 -2.767 -9.692 1.00 93.75 59 ILE A C 1
ATOM 468 O O . ILE A 1 59 ? 17.777 -3.660 -9.910 1.00 93.75 59 ILE A O 1
ATOM 472 N N . VAL A 1 60 ? 18.351 -1.507 -10.075 1.00 95.38 60 VAL A N 1
ATOM 473 C CA . VAL A 1 60 ? 17.151 -1.090 -10.818 1.00 95.38 60 VAL A CA 1
ATOM 474 C C . VAL A 1 60 ? 16.992 -1.823 -12.158 1.00 95.38 60 VAL A C 1
ATOM 476 O O . VAL A 1 60 ? 15.869 -1.963 -12.637 1.00 95.38 60 VAL A O 1
ATOM 479 N N . ILE A 1 61 ? 18.083 -2.320 -12.755 1.00 96.88 61 ILE A N 1
ATOM 480 C CA . ILE A 1 61 ? 18.020 -3.190 -13.939 1.00 96.88 61 ILE A CA 1
ATOM 481 C C . ILE A 1 61 ? 17.320 -4.505 -13.602 1.00 96.88 61 ILE A C 1
ATOM 483 O O . ILE A 1 61 ? 16.552 -4.986 -14.424 1.00 96.88 61 ILE A O 1
ATOM 487 N N . ASN A 1 62 ? 17.564 -5.078 -12.425 1.00 95.94 62 ASN A N 1
ATOM 488 C CA . ASN A 1 62 ? 16.905 -6.310 -12.006 1.00 95.94 62 ASN A CA 1
ATOM 489 C C . ASN A 1 62 ? 15.487 -5.977 -11.536 1.00 95.94 62 ASN A C 1
ATOM 491 O O . ASN A 1 62 ? 14.511 -6.349 -12.173 1.00 95.94 62 ASN A O 1
ATOM 495 N N . GLU A 1 63 ? 15.378 -5.190 -10.469 1.00 95.69 63 GLU A N 1
ATOM 496 C CA . GLU A 1 63 ? 14.131 -5.004 -9.723 1.00 95.69 63 GLU A CA 1
ATOM 497 C C . GLU A 1 63 ? 13.169 -4.020 -10.382 1.00 95.69 63 GLU A C 1
ATOM 499 O O . GLU A 1 63 ? 11.963 -4.253 -10.458 1.00 95.69 63 GLU A O 1
ATOM 504 N N . GLY A 1 64 ? 13.691 -2.913 -10.912 1.00 95.62 64 GLY A N 1
ATOM 505 C CA . GLY A 1 64 ? 12.873 -1.917 -11.599 1.00 95.62 64 GLY A CA 1
ATOM 506 C C . GLY A 1 64 ? 12.310 -2.453 -12.916 1.00 95.62 64 GLY A C 1
ATOM 507 O O . GLY A 1 64 ? 11.143 -2.206 -13.230 1.00 95.62 64 GLY A O 1
ATOM 508 N N . VAL A 1 65 ? 13.117 -3.205 -13.679 1.00 97.50 65 VAL A N 1
ATOM 509 C CA . VAL A 1 65 ? 12.661 -3.835 -14.929 1.00 97.50 65 VAL A CA 1
ATOM 510 C C . VAL A 1 65 ? 11.748 -5.021 -14.642 1.00 97.50 65 VAL A C 1
ATOM 512 O O . VAL A 1 65 ? 10.721 -5.120 -15.308 1.00 97.50 65 VAL A O 1
ATOM 515 N N . ALA A 1 66 ? 12.048 -5.875 -13.655 1.00 97.19 66 ALA A N 1
ATOM 516 C CA . ALA A 1 66 ? 11.156 -6.966 -13.254 1.00 97.19 66 ALA A CA 1
ATOM 517 C C . ALA A 1 66 ? 9.772 -6.441 -12.849 1.00 97.19 66 ALA A C 1
ATOM 519 O O . ALA A 1 66 ? 8.761 -6.913 -13.368 1.00 97.19 66 ALA A O 1
ATOM 520 N N . ASN A 1 67 ? 9.716 -5.371 -12.051 1.00 95.56 67 ASN A N 1
ATOM 521 C CA . ASN A 1 67 ? 8.456 -4.750 -11.643 1.00 95.56 67 ASN A CA 1
ATOM 522 C C . ASN A 1 67 ? 7.707 -4.111 -12.837 1.00 95.56 67 ASN A C 1
ATOM 524 O O . ASN A 1 67 ? 6.485 -4.207 -12.953 1.00 95.56 67 ASN A O 1
ATOM 528 N N . TYR A 1 68 ? 8.422 -3.521 -13.803 1.00 96.88 68 TYR A N 1
ATOM 529 C CA . TYR A 1 68 ? 7.812 -3.075 -15.064 1.00 96.88 68 TYR A CA 1
ATOM 530 C C . TYR A 1 68 ? 7.281 -4.240 -15.916 1.00 96.88 68 TYR A C 1
ATOM 532 O O . TYR A 1 68 ? 6.169 -4.159 -16.439 1.00 96.88 68 TYR A O 1
ATOM 540 N N . LEU A 1 69 ? 8.029 -5.338 -16.045 1.00 97.31 69 LEU A N 1
ATOM 541 C CA . LEU A 1 69 ? 7.604 -6.521 -16.797 1.00 97.31 69 LEU A CA 1
ATOM 542 C C . LEU A 1 69 ? 6.433 -7.237 -16.120 1.00 97.31 69 LEU A C 1
ATOM 544 O O . LEU A 1 69 ? 5.537 -7.710 -16.817 1.00 97.31 69 LEU A O 1
ATOM 548 N N . MET A 1 70 ? 6.375 -7.253 -14.788 1.00 95.88 70 MET A N 1
ATOM 549 C CA . MET A 1 70 ? 5.204 -7.684 -14.027 1.00 95.88 70 MET A CA 1
ATOM 550 C C . MET A 1 70 ? 3.969 -6.888 -14.455 1.00 95.88 70 MET A C 1
ATOM 552 O O . MET A 1 70 ? 2.964 -7.467 -14.863 1.00 95.88 70 MET A O 1
ATOM 556 N N . TYR A 1 71 ? 4.045 -5.559 -14.388 1.00 94.50 71 TYR A N 1
ATOM 557 C CA . TYR A 1 71 ? 2.950 -4.685 -14.802 1.00 94.50 71 TYR A CA 1
ATOM 558 C C . TYR A 1 71 ? 2.547 -4.938 -16.265 1.00 94.50 71 TYR A C 1
ATOM 560 O O . TYR A 1 71 ? 1.376 -5.163 -16.572 1.00 94.50 71 TYR A O 1
ATOM 568 N N . SER A 1 72 ? 3.536 -4.953 -17.158 1.00 95.19 72 SER A N 1
ATOM 569 C CA . SER A 1 72 ? 3.359 -5.069 -18.606 1.00 95.19 72 SER A CA 1
ATOM 570 C C . SER A 1 72 ? 2.771 -6.427 -19.014 1.00 95.19 72 SER A C 1
ATOM 572 O O . SER A 1 72 ? 1.906 -6.510 -19.889 1.00 95.19 72 SER A O 1
ATOM 574 N N . SER A 1 73 ? 3.197 -7.506 -18.351 1.00 95.38 73 SER A N 1
ATOM 575 C CA . SER A 1 73 ? 2.681 -8.857 -18.578 1.00 95.38 73 SER A CA 1
ATOM 576 C C . SER A 1 73 ? 1.252 -9.010 -18.068 1.00 95.38 73 SER A C 1
ATOM 578 O O . SER A 1 73 ? 0.414 -9.522 -18.806 1.00 95.38 73 SER A O 1
ATOM 580 N N . LEU A 1 74 ? 0.935 -8.511 -16.869 1.00 95.00 74 LEU A N 1
ATOM 581 C CA . LEU A 1 74 ? -0.430 -8.552 -16.340 1.00 95.00 74 LEU A CA 1
ATOM 582 C C . LEU A 1 74 ? -1.396 -7.723 -17.185 1.00 95.00 74 LEU A C 1
ATOM 584 O O . LEU A 1 74 ? -2.495 -8.193 -17.453 1.00 95.00 74 LEU A O 1
ATOM 588 N N . LEU A 1 75 ? -0.976 -6.553 -17.678 1.00 93.12 75 LEU A N 1
ATOM 589 C CA . LEU A 1 75 ? -1.776 -5.752 -18.610 1.00 93.12 75 LEU A CA 1
ATOM 590 C C . LEU A 1 75 ? -2.116 -6.529 -19.894 1.00 93.12 75 LEU A C 1
ATOM 592 O O . LEU A 1 75 ? -3.198 -6.375 -20.452 1.00 93.12 75 LEU A O 1
ATOM 596 N N . LYS A 1 76 ? -1.196 -7.377 -20.365 1.00 92.44 76 LYS A N 1
ATOM 597 C CA . LYS A 1 76 ? -1.377 -8.183 -21.577 1.00 92.44 76 LYS A CA 1
ATOM 598 C C . LYS A 1 76 ? -2.182 -9.464 -21.344 1.00 92.44 76 LYS A C 1
ATOM 600 O O . LYS A 1 76 ? -2.944 -9.856 -22.223 1.00 92.44 76 LYS A O 1
ATOM 605 N N . ILE A 1 77 ? -1.978 -10.133 -20.209 1.00 94.31 77 ILE A N 1
ATOM 606 C CA . ILE A 1 77 ? -2.648 -11.397 -19.856 1.00 94.31 77 ILE A CA 1
ATOM 607 C C . ILE A 1 77 ? -4.080 -11.133 -19.377 1.00 94.31 77 ILE A C 1
ATOM 609 O O . ILE A 1 77 ? -4.982 -11.880 -19.749 1.00 94.31 77 ILE A O 1
ATOM 613 N N . TYR A 1 78 ? -4.282 -10.056 -18.613 1.00 93.12 78 TYR A N 1
ATOM 614 C CA . TYR A 1 78 ? -5.566 -9.637 -18.049 1.00 93.12 78 TYR A CA 1
ATOM 615 C C . TYR A 1 78 ? -5.882 -8.170 -18.403 1.00 93.12 78 TYR A C 1
ATOM 617 O O . TYR A 1 78 ? -5.849 -7.298 -17.528 1.00 93.12 78 TYR A O 1
ATOM 625 N N . PRO A 1 79 ? -6.183 -7.844 -19.677 1.00 91.25 79 PRO A N 1
ATOM 626 C CA . PRO A 1 79 ? -6.488 -6.469 -20.088 1.00 91.25 79 PRO A CA 1
ATOM 627 C C . PRO A 1 79 ? -7.653 -5.842 -19.309 1.00 91.25 79 PRO A C 1
ATOM 629 O O . PRO A 1 79 ? -7.677 -4.638 -19.063 1.00 91.25 79 PRO A O 1
ATOM 632 N N . GLU A 1 80 ? -8.614 -6.657 -18.873 1.00 89.06 80 GLU A N 1
ATOM 633 C CA . GLU A 1 80 ? -9.762 -6.237 -18.074 1.00 89.06 80 GLU A CA 1
ATOM 634 C C . GLU A 1 80 ? -9.391 -5.775 -16.657 1.00 89.06 80 GLU A C 1
ATOM 636 O O . GLU A 1 80 ? -10.183 -5.100 -16.002 1.00 89.06 80 GLU A O 1
ATOM 641 N N . TRP A 1 81 ? -8.180 -6.082 -16.176 1.00 89.81 81 TRP A N 1
ATOM 642 C CA . TRP A 1 81 ? -7.693 -5.586 -14.886 1.00 89.81 81 TRP A CA 1
ATOM 643 C C . TRP A 1 81 ? -7.255 -4.128 -14.940 1.00 89.81 81 TRP A C 1
ATOM 645 O O . TRP A 1 81 ? -7.009 -3.559 -13.877 1.00 89.81 81 TRP A O 1
ATOM 655 N N . LYS A 1 82 ? -7.153 -3.521 -16.134 1.00 88.00 82 LYS A N 1
ATOM 656 C CA . LYS A 1 82 ? -6.756 -2.116 -16.327 1.00 88.00 82 LYS A CA 1
ATOM 657 C C . LYS A 1 82 ? -5.551 -1.749 -15.456 1.00 88.00 82 LYS A C 1
ATOM 659 O O . LYS A 1 82 ? -5.626 -0.874 -14.581 1.00 88.00 82 LYS A O 1
ATOM 664 N N . MET A 1 83 ? -4.465 -2.511 -15.609 1.00 88.88 83 MET A N 1
ATOM 665 C CA . MET A 1 83 ? -3.289 -2.403 -14.743 1.00 88.88 83 MET A CA 1
ATOM 666 C C . MET A 1 83 ? -2.710 -0.986 -14.722 1.00 88.88 83 MET A C 1
ATOM 668 O O . MET A 1 83 ? -2.164 -0.577 -13.696 1.00 88.88 83 MET A O 1
ATOM 672 N N . GLU A 1 84 ? -2.893 -0.210 -15.794 1.00 86.06 84 GLU A N 1
ATOM 673 C CA . GLU A 1 84 ? -2.511 1.199 -15.915 1.00 86.06 84 GLU A CA 1
ATOM 674 C C . GLU A 1 84 ? -3.048 2.079 -14.784 1.00 86.06 84 GLU A C 1
ATOM 676 O O . GLU A 1 84 ? -2.396 3.038 -14.385 1.00 86.06 84 GLU A O 1
ATOM 681 N N . GLN A 1 85 ? -4.185 1.736 -14.178 1.00 84.06 85 GLN A N 1
ATOM 682 C CA . GLN A 1 85 ? -4.670 2.467 -13.008 1.00 84.06 85 GLN A CA 1
ATOM 683 C C . GLN A 1 85 ? -3.852 2.154 -11.745 1.00 84.06 85 GLN A C 1
ATOM 685 O O . GLN A 1 85 ? -3.656 3.021 -10.892 1.00 84.06 85 GLN A O 1
ATOM 690 N N . PHE A 1 86 ? -3.343 0.928 -11.605 1.00 85.62 86 PHE A N 1
ATOM 691 C CA . PHE A 1 86 ? -2.531 0.532 -10.452 1.00 85.62 86 PHE A CA 1
ATOM 692 C C . PHE A 1 86 ? -1.114 1.105 -10.511 1.00 85.62 86 PHE A C 1
ATOM 694 O O . PHE A 1 86 ? -0.528 1.341 -9.453 1.00 85.62 86 PHE A O 1
ATOM 701 N N . ILE A 1 87 ? -0.581 1.423 -11.698 1.00 87.38 87 ILE A N 1
ATOM 702 C CA . ILE A 1 87 ? 0.719 2.102 -11.780 1.00 87.38 87 ILE A CA 1
ATOM 703 C C . ILE A 1 87 ? 0.672 3.492 -11.144 1.00 87.38 87 ILE A C 1
ATOM 705 O O . ILE A 1 87 ? 1.622 3.903 -10.479 1.00 87.38 87 ILE A O 1
ATOM 709 N N . MET A 1 88 ? -0.472 4.177 -11.236 1.00 87.75 88 MET A N 1
ATOM 710 C CA . MET A 1 88 ? -0.661 5.463 -10.571 1.00 87.75 88 MET A CA 1
ATOM 711 C C . MET A 1 88 ? -0.536 5.348 -9.052 1.00 87.75 88 MET A C 1
ATOM 713 O O . MET A 1 88 ? -0.030 6.267 -8.411 1.00 87.75 88 MET A O 1
ATOM 717 N N . LEU A 1 89 ? -0.916 4.207 -8.469 1.00 87.06 89 LEU A N 1
ATOM 718 C CA . LEU A 1 89 ? -0.728 3.952 -7.040 1.00 87.06 89 LEU A CA 1
ATOM 719 C C . LEU A 1 89 ? 0.743 3.800 -6.668 1.00 87.06 89 LEU A C 1
ATOM 721 O O . LEU A 1 89 ? 1.165 4.278 -5.614 1.00 87.06 89 LEU A O 1
ATOM 725 N N . ALA A 1 90 ? 1.527 3.154 -7.531 1.00 87.56 90 ALA A N 1
ATOM 726 C CA . ALA A 1 90 ? 2.966 3.040 -7.342 1.00 87.56 90 ALA A CA 1
ATOM 727 C C . ALA A 1 90 ? 3.637 4.418 -7.414 1.00 87.56 90 ALA A C 1
ATOM 729 O O . ALA A 1 90 ? 4.434 4.742 -6.535 1.00 87.56 90 ALA A O 1
ATOM 730 N N . VAL A 1 91 ? 3.244 5.257 -8.381 1.00 88.81 91 VAL A N 1
ATOM 731 C CA . VAL A 1 91 ? 3.722 6.645 -8.512 1.00 88.81 91 VAL A CA 1
ATOM 732 C C . VAL A 1 91 ? 3.373 7.471 -7.271 1.00 88.81 91 VAL A C 1
ATOM 734 O O . VAL A 1 91 ? 4.248 8.118 -6.703 1.00 88.81 91 VAL A O 1
ATOM 737 N N . GLN A 1 92 ? 2.125 7.421 -6.796 1.00 87.25 92 GLN A N 1
ATOM 738 C CA . GLN A 1 92 ? 1.714 8.115 -5.567 1.00 87.25 92 GLN A CA 1
ATOM 739 C C . GLN A 1 92 ? 2.547 7.675 -4.355 1.00 87.25 92 GLN A C 1
ATOM 741 O O . GLN A 1 92 ? 3.000 8.518 -3.582 1.00 87.25 92 GLN A O 1
ATOM 746 N N . LYS A 1 93 ? 2.793 6.365 -4.208 1.00 86.44 93 LYS A N 1
ATOM 747 C CA . LYS A 1 93 ? 3.626 5.824 -3.126 1.00 86.44 93 LYS A CA 1
ATOM 748 C C . LYS A 1 93 ? 5.070 6.326 -3.216 1.00 86.44 93 LYS A C 1
ATOM 750 O O . LYS A 1 93 ? 5.655 6.654 -2.191 1.00 86.44 93 LYS A O 1
ATOM 755 N N . VAL A 1 94 ? 5.630 6.416 -4.423 1.00 87.81 94 VAL A N 1
ATOM 756 C CA . VAL A 1 94 ? 6.969 6.981 -4.655 1.00 87.81 94 VAL A CA 1
ATOM 757 C C . VAL A 1 94 ? 7.018 8.457 -4.284 1.00 87.81 94 VAL A C 1
ATOM 759 O O . VAL A 1 94 ? 7.978 8.870 -3.649 1.00 87.81 94 VAL A O 1
ATOM 762 N N . ILE A 1 95 ? 5.994 9.242 -4.633 1.00 84.56 95 ILE A N 1
ATOM 763 C CA . ILE A 1 95 ? 5.934 10.670 -4.289 1.00 84.56 95 ILE A CA 1
ATOM 764 C C . ILE A 1 95 ? 5.983 10.864 -2.775 1.00 84.56 95 ILE A C 1
ATOM 766 O O . ILE A 1 95 ? 6.808 11.643 -2.305 1.00 84.56 95 ILE A O 1
ATOM 770 N N . LEU A 1 96 ? 5.146 10.141 -2.027 1.00 81.31 96 LEU A N 1
ATOM 771 C CA . LEU A 1 96 ? 5.126 10.216 -0.563 1.00 81.31 96 LEU A CA 1
ATOM 772 C C . LEU A 1 96 ? 6.463 9.765 0.035 1.00 81.31 96 LEU A C 1
ATOM 774 O O . LEU A 1 96 ? 7.068 10.500 0.808 1.00 81.31 96 LEU A O 1
ATOM 778 N N . HIS A 1 97 ? 6.980 8.620 -0.411 1.00 81.50 97 HIS A N 1
ATOM 779 C CA . HIS A 1 97 ? 8.256 8.098 0.071 1.00 81.50 97 HIS A CA 1
ATOM 780 C C . HIS A 1 97 ? 9.437 9.033 -0.238 1.00 81.50 97 HIS A C 1
ATOM 782 O O . HIS A 1 97 ? 10.338 9.165 0.580 1.00 81.50 97 HIS A O 1
ATOM 788 N N . ASP A 1 98 ? 9.458 9.702 -1.394 1.00 80.69 98 ASP A N 1
ATOM 789 C CA . ASP A 1 98 ? 10.509 10.671 -1.732 1.00 80.69 98 ASP A CA 1
ATOM 790 C C . ASP A 1 98 ? 10.407 11.966 -0.905 1.00 80.69 98 ASP A C 1
ATOM 792 O O . ASP A 1 98 ? 11.419 12.630 -0.679 1.00 80.69 98 ASP A O 1
ATOM 796 N N . ILE A 1 99 ? 9.207 12.352 -0.458 1.00 77.31 99 ILE A N 1
ATOM 797 C CA . ILE A 1 99 ? 9.030 13.491 0.457 1.00 77.31 99 ILE A CA 1
ATOM 798 C C . ILE A 1 99 ? 9.575 13.130 1.844 1.00 77.31 99 ILE A C 1
ATOM 800 O O . ILE A 1 99 ? 10.317 13.920 2.426 1.00 77.31 99 ILE A O 1
ATOM 804 N N . GLU A 1 100 ? 9.246 11.933 2.332 1.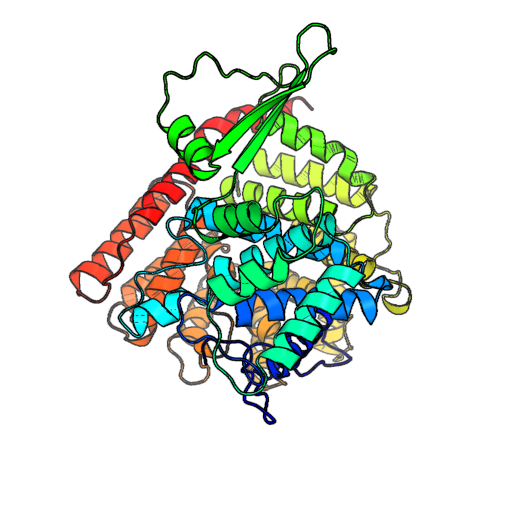00 73.69 100 GLU A N 1
ATOM 805 C CA . GLU A 1 100 ? 9.612 11.451 3.669 1.00 73.69 100 GLU A CA 1
ATOM 806 C C . GLU A 1 100 ? 11.097 11.058 3.761 1.00 73.69 100 GLU A C 1
ATOM 808 O O . GLU A 1 100 ? 11.828 11.555 4.614 1.00 73.69 100 GLU A O 1
ATOM 813 N N . PHE A 1 101 ? 11.567 10.210 2.843 1.00 73.00 101 PHE A N 1
ATOM 814 C CA . 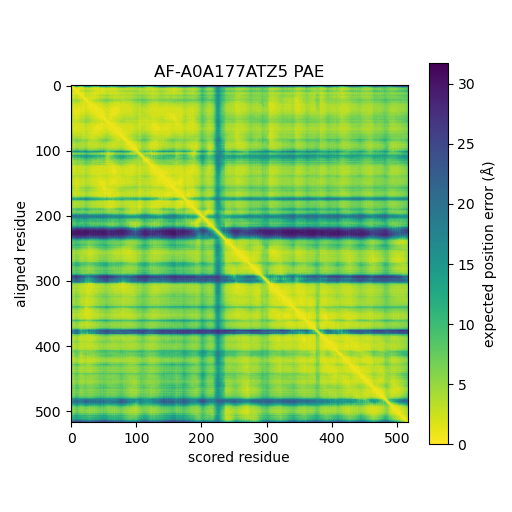PHE A 1 101 ? 12.858 9.512 2.919 1.00 73.00 101 PHE A CA 1
ATOM 815 C C . PHE A 1 101 ? 13.744 9.697 1.672 1.00 73.00 101 PHE A C 1
ATOM 817 O O . PHE A 1 101 ? 14.781 9.045 1.551 1.00 73.00 101 PHE A O 1
ATOM 824 N N . GLY A 1 102 ? 13.345 10.545 0.715 1.00 67.75 102 GLY A N 1
ATOM 825 C CA . GLY A 1 102 ? 13.984 10.688 -0.603 1.00 67.75 102 GLY A CA 1
ATOM 826 C C . GLY A 1 102 ? 15.311 11.445 -0.619 1.00 67.75 102 GLY A C 1
ATOM 827 O O . GLY A 1 102 ? 15.478 12.369 -1.416 1.00 67.75 102 GLY A O 1
ATOM 828 N N . ASP A 1 103 ? 16.254 11.069 0.240 1.00 69.19 103 ASP A N 1
ATOM 829 C CA . ASP A 1 103 ? 17.590 11.675 0.304 1.00 69.19 103 ASP A CA 1
ATOM 830 C C . ASP A 1 103 ? 18.611 10.991 -0.612 1.00 69.19 103 ASP A C 1
ATOM 832 O O . ASP A 1 103 ? 19.683 11.542 -0.869 1.00 69.19 103 ASP A O 1
ATOM 836 N N . TYR A 1 104 ? 18.268 9.833 -1.178 1.00 75.25 104 TYR A N 1
ATOM 837 C CA . TYR A 1 104 ? 19.122 9.092 -2.103 1.00 75.25 104 TYR A CA 1
ATOM 838 C C . TYR A 1 104 ? 18.465 8.903 -3.482 1.00 75.25 104 TYR A C 1
ATOM 840 O O . TYR A 1 104 ? 17.243 8.774 -3.598 1.00 75.25 104 TYR A O 1
ATOM 848 N N . PRO A 1 105 ? 19.269 8.902 -4.560 1.00 85.81 105 PRO A N 1
ATOM 849 C CA . PRO A 1 105 ? 18.795 8.581 -5.901 1.00 85.81 105 PRO A CA 1
ATOM 850 C C . PRO A 1 105 ? 18.619 7.062 -6.070 1.00 85.81 105 PRO A C 1
ATOM 852 O O . PRO A 1 105 ? 19.090 6.281 -5.246 1.00 85.81 105 PRO A O 1
ATOM 855 N N . ILE A 1 106 ? 17.989 6.633 -7.172 1.00 85.69 106 ILE A N 1
ATOM 856 C CA . ILE A 1 106 ? 17.887 5.203 -7.528 1.00 85.69 106 ILE A CA 1
ATOM 857 C C . ILE A 1 106 ? 19.281 4.572 -7.623 1.00 85.69 106 ILE A C 1
ATOM 859 O O . ILE A 1 106 ? 19.514 3.503 -7.070 1.00 85.69 106 ILE A O 1
ATOM 863 N N . ILE A 1 107 ? 20.201 5.234 -8.330 1.00 83.69 107 ILE A N 1
ATOM 864 C CA . ILE A 1 107 ? 21.587 4.780 -8.463 1.00 83.69 107 ILE A CA 1
ATOM 865 C C . ILE A 1 107 ? 22.382 5.337 -7.287 1.00 83.69 107 ILE A C 1
ATOM 867 O O . ILE A 1 107 ? 22.893 6.459 -7.347 1.00 83.69 107 ILE A O 1
ATOM 871 N N . ASN A 1 108 ? 22.487 4.555 -6.217 1.00 77.56 108 ASN A N 1
ATOM 872 C CA . ASN A 1 108 ? 23.318 4.899 -5.073 1.00 77.56 108 ASN A CA 1
ATOM 873 C C . ASN A 1 108 ? 24.733 4.327 -5.254 1.00 77.56 108 ASN A C 1
ATOM 875 O O . ASN A 1 108 ? 24.924 3.117 -5.253 1.00 77.56 108 ASN A O 1
ATOM 879 N N . LEU A 1 109 ? 25.728 5.206 -5.400 1.00 75.62 109 LEU A N 1
ATOM 880 C CA . LEU A 1 109 ? 27.134 4.813 -5.574 1.00 75.62 109 LEU A CA 1
ATOM 881 C C . LEU A 1 109 ? 27.860 4.548 -4.242 1.00 75.62 109 LEU A C 1
ATOM 883 O O . LEU A 1 109 ? 28.987 4.056 -4.243 1.00 75.62 109 LEU A O 1
ATOM 887 N N . ASN A 1 110 ? 27.235 4.858 -3.103 1.00 76.06 110 ASN A N 1
ATOM 888 C CA . ASN A 1 110 ? 27.830 4.728 -1.771 1.00 76.06 110 ASN A CA 1
ATOM 889 C C . ASN A 1 110 ? 27.420 3.410 -1.093 1.00 76.06 110 ASN A C 1
ATOM 891 O O . ASN A 1 110 ? 26.954 3.414 0.041 1.00 76.06 110 ASN A O 1
ATOM 895 N N . LEU A 1 111 ? 27.576 2.285 -1.794 1.00 79.94 111 LEU A N 1
ATOM 896 C CA . LEU A 1 111 ? 27.232 0.952 -1.286 1.00 79.94 111 LEU A CA 1
ATOM 897 C C . LEU A 1 111 ? 28.513 0.166 -1.014 1.00 79.94 111 LEU A C 1
ATOM 899 O O . LEU A 1 111 ? 29.125 -0.359 -1.946 1.00 79.94 111 LEU A O 1
ATOM 903 N N . GLN A 1 112 ? 28.945 0.124 0.248 1.00 79.50 112 GLN A N 1
ATOM 904 C CA . GLN A 1 112 ? 30.204 -0.527 0.634 1.00 79.50 112 GLN A CA 1
ATOM 905 C C . GLN A 1 112 ? 30.005 -1.708 1.585 1.00 79.50 112 GLN A C 1
ATOM 907 O O . GLN A 1 112 ? 30.829 -2.624 1.594 1.00 79.50 112 GLN A O 1
ATOM 912 N N . LYS A 1 113 ? 28.937 -1.697 2.386 1.00 83.62 113 LYS A N 1
ATOM 913 C CA . LYS A 1 113 ? 28.643 -2.715 3.400 1.00 83.62 113 LYS A CA 1
ATOM 914 C C . LYS A 1 113 ? 27.341 -3.451 3.098 1.00 83.62 113 LYS A C 1
ATOM 916 O O . LYS A 1 113 ? 26.502 -2.977 2.337 1.00 83.62 113 LYS A O 1
ATOM 921 N N . SER A 1 114 ? 27.164 -4.613 3.728 1.00 80.69 114 SER A N 1
ATOM 922 C CA . SER A 1 114 ? 25.950 -5.427 3.574 1.00 80.69 114 SER A CA 1
ATOM 923 C C . SER A 1 114 ? 24.698 -4.667 4.005 1.00 80.69 114 SER A C 1
ATOM 925 O O . SER A 1 114 ? 23.647 -4.802 3.387 1.00 80.69 114 SER A O 1
ATOM 927 N N . GLU A 1 115 ? 24.807 -3.845 5.046 1.00 77.38 115 GLU A N 1
ATOM 928 C CA . GLU A 1 115 ? 23.709 -3.022 5.544 1.00 77.38 115 GLU A CA 1
ATOM 929 C C . GLU A 1 115 ? 23.271 -1.983 4.503 1.00 77.38 115 GLU A C 1
ATOM 931 O O . GLU A 1 115 ? 22.072 -1.824 4.280 1.00 77.38 115 GLU A O 1
ATOM 936 N N . ASP A 1 116 ? 24.223 -1.354 3.803 1.00 76.69 116 ASP A N 1
ATOM 937 C CA . ASP A 1 116 ? 23.937 -0.403 2.719 1.00 76.69 116 ASP A CA 1
ATOM 938 C C . ASP A 1 116 ? 23.169 -1.097 1.577 1.00 76.69 116 ASP A C 1
ATOM 940 O O . ASP A 1 116 ? 22.232 -0.539 1.006 1.00 76.69 116 ASP A O 1
ATOM 944 N N . ILE A 1 117 ? 23.537 -2.348 1.270 1.00 81.81 117 ILE A N 1
ATOM 945 C CA . ILE A 1 117 ? 22.900 -3.163 0.226 1.00 81.81 117 ILE A CA 1
ATOM 946 C C . ILE A 1 117 ? 21.475 -3.562 0.622 1.00 81.81 117 ILE A C 1
ATOM 948 O O . ILE A 1 117 ? 20.582 -3.559 -0.215 1.00 81.81 117 ILE A O 1
ATOM 952 N N . HIS A 1 118 ? 21.203 -3.882 1.885 1.00 80.31 118 HIS A N 1
ATOM 953 C CA . HIS A 1 118 ? 19.828 -4.190 2.289 1.00 80.31 118 HIS A CA 1
ATOM 954 C C . HIS A 1 118 ? 18.907 -2.969 2.198 1.00 80.31 118 HIS A C 1
ATOM 956 O O . HIS A 1 118 ? 17.727 -3.116 1.885 1.00 80.31 118 HIS A O 1
ATOM 962 N N . GLN A 1 119 ? 19.440 -1.765 2.417 1.00 77.31 119 GLN A N 1
ATOM 963 C CA . GLN A 1 119 ? 18.652 -0.535 2.400 1.00 77.31 119 GLN A CA 1
ATOM 964 C C . GLN A 1 119 ? 18.167 -0.132 1.007 1.00 77.31 119 GLN A C 1
ATOM 966 O O . GLN A 1 119 ? 17.141 0.540 0.919 1.00 77.31 119 GLN A O 1
ATOM 971 N N . ILE A 1 120 ? 18.846 -0.527 -0.077 1.00 81.38 120 ILE A N 1
ATOM 972 C CA . ILE A 1 120 ? 18.427 -0.171 -1.447 1.00 81.38 120 ILE A CA 1
ATOM 973 C C . ILE A 1 120 ? 17.202 -0.955 -1.934 1.00 81.38 120 ILE A C 1
ATOM 975 O O . ILE A 1 120 ? 16.532 -0.508 -2.864 1.00 81.38 120 ILE A O 1
ATOM 979 N N . PHE A 1 121 ? 16.855 -2.076 -1.296 1.00 81.88 121 PHE A N 1
ATOM 980 C CA . PHE A 1 121 ? 15.645 -2.844 -1.605 1.00 81.88 121 PHE A CA 1
ATOM 981 C C . PHE A 1 121 ? 14.401 -2.161 -1.023 1.00 81.88 121 PHE A C 1
ATOM 983 O O . PHE A 1 121 ? 13.807 -2.602 -0.041 1.00 81.88 121 PHE A O 1
ATOM 990 N N . ASN A 1 122 ? 14.021 -1.033 -1.619 1.00 82.81 122 ASN A N 1
ATOM 991 C CA . ASN A 1 122 ? 12.981 -0.149 -1.106 1.00 82.81 122 ASN A CA 1
ATOM 992 C C . ASN A 1 122 ? 12.065 0.392 -2.219 1.00 82.81 122 ASN A C 1
ATOM 994 O O . ASN A 1 122 ? 12.263 0.157 -3.410 1.00 82.81 122 ASN A O 1
ATOM 998 N N . THR A 1 123 ? 11.059 1.182 -1.833 1.00 83.81 123 THR A N 1
ATOM 999 C CA . THR A 1 123 ? 10.070 1.773 -2.755 1.00 83.81 123 THR A CA 1
ATOM 1000 C C . THR A 1 123 ? 10.702 2.506 -3.951 1.00 83.81 123 THR A C 1
ATOM 1002 O O . THR A 1 123 ? 10.114 2.512 -5.032 1.00 83.81 123 THR A O 1
ATOM 1005 N N . ILE A 1 124 ? 11.886 3.104 -3.800 1.00 87.62 124 ILE A N 1
ATOM 1006 C CA . ILE A 1 124 ? 12.564 3.849 -4.865 1.00 87.62 124 ILE A CA 1
ATOM 1007 C C . ILE A 1 124 ? 13.050 2.905 -5.968 1.00 87.62 124 ILE A C 1
ATOM 1009 O O . ILE A 1 124 ? 12.686 3.095 -7.126 1.00 87.62 124 ILE A O 1
ATOM 1013 N N . VAL A 1 125 ? 13.785 1.843 -5.645 1.00 90.00 125 VAL A N 1
ATOM 1014 C CA . VAL A 1 125 ? 14.275 0.902 -6.670 1.00 90.00 125 VAL A CA 1
ATOM 1015 C C . VAL A 1 125 ? 13.118 0.229 -7.415 1.00 90.00 125 VAL A C 1
ATOM 1017 O O . VAL A 1 125 ? 13.090 0.239 -8.646 1.00 90.00 125 VAL A O 1
ATOM 1020 N N . TYR A 1 126 ? 12.126 -0.281 -6.683 1.00 91.75 126 TYR A N 1
ATOM 1021 C CA . TYR A 1 126 ? 11.018 -1.034 -7.272 1.00 91.75 126 TYR A CA 1
ATOM 1022 C C . TYR A 1 126 ? 10.010 -0.120 -7.979 1.00 91.75 126 TYR A C 1
ATOM 1024 O O . TYR A 1 126 ? 9.788 -0.228 -9.188 1.00 91.75 126 TYR A O 1
ATOM 1032 N N . ASN A 1 127 ? 9.370 0.794 -7.242 1.00 91.94 127 ASN A N 1
ATOM 1033 C CA . ASN A 1 127 ? 8.234 1.552 -7.766 1.00 91.94 127 ASN A CA 1
ATOM 1034 C C . ASN A 1 127 ? 8.676 2.756 -8.599 1.00 91.94 127 ASN A C 1
ATOM 1036 O O . ASN A 1 127 ? 8.049 3.0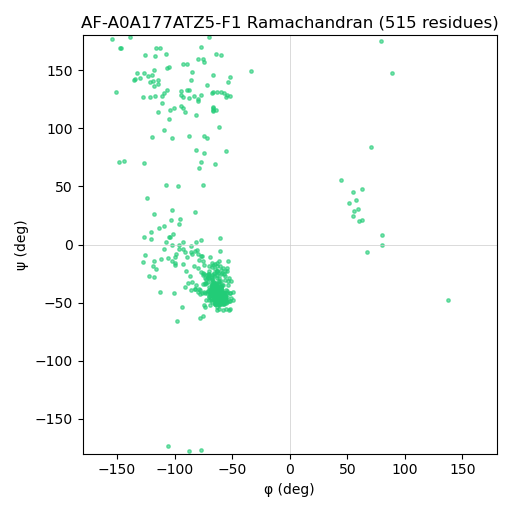23 -9.626 1.00 91.94 127 ASN A O 1
ATOM 1040 N N . LYS A 1 128 ? 9.743 3.477 -8.211 1.00 92.31 128 LYS A N 1
ATOM 1041 C CA . LYS A 1 128 ? 10.260 4.584 -9.041 1.00 92.31 128 LYS A CA 1
ATOM 1042 C C . LYS A 1 128 ? 10.929 4.028 -10.293 1.00 92.31 128 LYS A C 1
ATOM 1044 O O . LYS A 1 128 ? 10.683 4.559 -11.371 1.00 92.31 128 LYS A O 1
ATOM 1049 N N . GLY A 1 129 ? 11.669 2.920 -10.173 1.00 93.38 129 GLY A N 1
ATOM 1050 C CA . GLY A 1 129 ? 12.204 2.169 -11.313 1.00 93.38 129 GLY A CA 1
ATOM 1051 C C . GLY A 1 129 ? 11.118 1.802 -12.328 1.00 93.38 129 GLY A C 1
ATOM 1052 O O . GLY A 1 129 ? 11.182 2.244 -13.476 1.00 93.38 129 GLY A O 1
ATOM 1053 N N . MET A 1 130 ? 10.065 1.101 -11.891 1.00 94.62 130 MET A N 1
ATOM 1054 C CA . MET A 1 130 ? 8.911 0.778 -12.742 1.00 94.62 130 MET A CA 1
ATOM 1055 C C . MET A 1 130 ? 8.265 2.029 -13.356 1.00 94.62 130 MET A C 1
ATOM 1057 O O . MET A 1 130 ? 7.970 2.043 -14.549 1.00 94.62 130 MET A O 1
ATOM 1061 N N . SER A 1 131 ? 8.061 3.087 -12.564 1.00 93.25 131 SER A N 1
ATOM 1062 C CA . SER A 1 131 ? 7.435 4.334 -13.032 1.00 93.25 131 SER A CA 1
ATOM 1063 C C . SER A 1 131 ? 8.256 5.011 -14.133 1.00 93.25 131 SER A C 1
ATOM 1065 O O . SER A 1 131 ? 7.692 5.515 -15.104 1.00 93.25 131 SER A O 1
ATOM 1067 N N . ILE A 1 132 ? 9.590 4.989 -14.019 1.00 94.12 132 ILE A N 1
ATOM 1068 C CA . ILE A 1 132 ? 10.490 5.489 -15.061 1.00 94.12 132 ILE A CA 1
ATOM 1069 C C . ILE A 1 132 ? 10.367 4.625 -16.311 1.00 94.12 132 ILE A C 1
ATOM 1071 O O . ILE A 1 132 ? 10.192 5.175 -17.392 1.00 94.12 132 ILE A O 1
ATOM 1075 N N . PHE A 1 133 ? 10.409 3.295 -16.204 1.00 95.69 133 PHE A N 1
ATOM 1076 C CA . PHE A 1 133 ? 10.295 2.435 -17.387 1.00 95.69 133 PHE A CA 1
ATOM 1077 C C . PHE A 1 133 ? 8.939 2.547 -18.077 1.00 95.69 133 PHE A C 1
ATOM 1079 O O . PHE A 1 133 ? 8.893 2.570 -19.303 1.00 95.69 133 PHE A O 1
ATOM 1086 N N . PHE A 1 134 ? 7.859 2.730 -17.322 1.00 94.69 134 PHE A N 1
ATOM 1087 C CA . PHE A 1 134 ? 6.558 3.048 -17.894 1.00 94.69 134 PHE A CA 1
ATOM 1088 C C . PHE A 1 134 ? 6.552 4.407 -18.600 1.00 94.69 134 PHE A C 1
ATOM 1090 O O . PHE A 1 134 ? 6.067 4.506 -19.721 1.00 94.69 134 PHE A O 1
ATOM 1097 N N . MET A 1 135 ? 7.151 5.448 -18.012 1.00 93.62 135 MET A N 1
ATOM 1098 C CA . MET A 1 135 ? 7.315 6.742 -18.688 1.00 93.62 135 MET A CA 1
ATOM 1099 C C . MET A 1 135 ? 8.128 6.602 -19.984 1.00 93.62 135 MET A C 1
ATOM 1101 O O . MET A 1 135 ? 7.773 7.183 -21.005 1.00 93.62 135 MET A O 1
ATOM 1105 N N . ILE A 1 136 ? 9.196 5.803 -19.969 1.00 95.56 136 ILE A N 1
ATOM 1106 C CA . ILE A 1 136 ? 9.999 5.491 -21.154 1.00 95.56 136 ILE A CA 1
ATOM 1107 C C . ILE A 1 136 ? 9.165 4.735 -22.201 1.00 95.56 136 ILE A C 1
ATOM 1109 O O . ILE A 1 136 ? 9.263 5.066 -23.382 1.00 95.56 136 ILE A O 1
ATOM 1113 N N . GLU A 1 137 ? 8.306 3.795 -21.792 1.00 94.69 137 GLU A N 1
ATOM 1114 C CA . GLU A 1 137 ? 7.337 3.119 -22.668 1.00 94.69 137 GLU A CA 1
ATOM 1115 C C . GLU A 1 137 ? 6.408 4.129 -23.350 1.00 94.69 137 GLU A C 1
ATOM 1117 O O . GLU A 1 137 ? 6.262 4.089 -24.569 1.00 94.69 137 GLU A O 1
ATOM 1122 N N . GLN A 1 138 ? 5.847 5.081 -22.595 1.00 93.44 138 GLN A N 1
ATOM 1123 C CA . GLN A 1 138 ? 4.963 6.117 -23.145 1.00 93.44 138 GLN A CA 1
ATOM 1124 C C . GLN A 1 138 ? 5.680 7.035 -24.148 1.00 93.44 138 GLN A C 1
ATOM 1126 O O . GLN A 1 138 ? 5.044 7.593 -25.039 1.00 93.44 138 GLN A O 1
ATOM 1131 N N . LEU A 1 139 ? 7.001 7.187 -24.025 1.00 94.00 139 LEU A N 1
ATOM 1132 C CA . LEU A 1 139 ? 7.806 8.041 -24.897 1.00 94.00 139 LEU A CA 1
ATOM 1133 C C . LEU A 1 139 ? 8.273 7.350 -26.184 1.00 94.00 139 LEU A C 1
ATOM 1135 O O . LEU A 1 139 ? 8.320 7.997 -27.227 1.00 94.00 139 LEU A O 1
ATOM 1139 N N . MET A 1 140 ? 8.658 6.069 -26.130 1.00 94.25 140 MET A N 1
ATOM 1140 C CA . MET A 1 140 ? 9.177 5.343 -27.306 1.00 94.25 140 MET A CA 1
ATOM 1141 C C . MET A 1 140 ? 8.202 4.326 -27.909 1.00 94.25 140 MET A C 1
ATOM 1143 O O . MET A 1 140 ? 8.452 3.830 -29.006 1.00 94.25 140 MET A O 1
ATOM 1147 N N . GLY A 1 141 ? 7.107 4.023 -27.214 1.00 93.56 141 GLY A N 1
ATOM 1148 C CA . GLY A 1 141 ? 6.127 3.006 -27.576 1.00 93.56 141 GLY A CA 1
ATOM 1149 C C . GLY A 1 141 ? 6.457 1.618 -27.018 1.00 93.56 141 GLY A C 1
ATOM 1150 O O . GLY A 1 141 ? 7.622 1.218 -26.917 1.00 93.56 141 GLY A O 1
ATOM 1151 N N . TYR A 1 142 ? 5.401 0.859 -26.711 1.00 94.06 142 TYR A N 1
ATOM 1152 C CA . TYR A 1 142 ? 5.472 -0.496 -26.154 1.00 94.06 142 TYR A CA 1
ATOM 1153 C C . TYR A 1 142 ? 6.369 -1.430 -26.977 1.00 94.06 142 TYR A C 1
ATOM 1155 O O . TYR A 1 142 ? 7.338 -1.974 -26.449 1.00 94.06 142 TYR A O 1
ATOM 1163 N N . ASP A 1 143 ? 6.108 -1.574 -28.281 1.00 95.50 143 ASP A N 1
ATOM 1164 C CA . ASP A 1 143 ? 6.837 -2.528 -29.131 1.00 95.50 143 ASP A CA 1
ATOM 1165 C C . ASP A 1 143 ? 8.341 -2.228 -29.190 1.00 95.50 143 ASP A C 1
ATOM 1167 O O . ASP A 1 143 ? 9.172 -3.141 -29.167 1.00 95.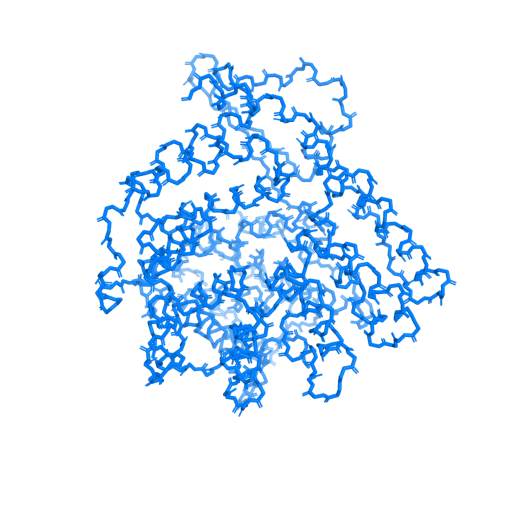50 143 ASP A O 1
ATOM 1171 N N . VAL A 1 144 ? 8.705 -0.942 -29.215 1.00 95.81 144 VAL A N 1
ATOM 1172 C CA . VAL A 1 144 ? 10.102 -0.494 -29.257 1.00 95.81 144 VAL A CA 1
ATOM 1173 C C . VAL A 1 144 ? 10.809 -0.824 -27.947 1.00 95.81 144 VAL A C 1
ATOM 1175 O O . VAL A 1 144 ? 11.922 -1.359 -27.973 1.00 95.81 144 VAL A O 1
ATOM 1178 N N . LEU A 1 145 ? 10.175 -0.547 -26.803 1.00 96.38 145 LEU A N 1
ATOM 1179 C CA . LEU A 1 145 ? 10.755 -0.867 -25.501 1.00 96.38 145 LEU A CA 1
ATOM 1180 C C . LEU A 1 145 ? 10.887 -2.384 -25.312 1.00 96.38 145 LEU A C 1
ATOM 1182 O O . LEU A 1 145 ? 11.965 -2.853 -24.953 1.00 96.38 145 LEU A O 1
ATOM 1186 N N . GLN A 1 146 ? 9.857 -3.170 -25.639 1.00 96.62 146 GLN A N 1
ATOM 1187 C CA . GLN A 1 146 ? 9.909 -4.637 -25.550 1.00 96.62 146 GLN A CA 1
ATOM 1188 C C . GLN A 1 146 ? 11.012 -5.230 -26.435 1.00 96.62 146 GLN A C 1
ATOM 1190 O O . GLN A 1 146 ? 11.783 -6.087 -25.994 1.00 96.62 146 GLN A O 1
ATOM 1195 N N . GLN A 1 147 ? 11.154 -4.737 -27.671 1.00 97.19 147 GLN A N 1
ATOM 1196 C CA . GLN A 1 147 ? 12.232 -5.162 -28.561 1.00 97.19 147 GLN A CA 1
ATOM 1197 C C . GLN A 1 147 ? 13.609 -4.822 -27.976 1.00 97.19 147 GLN A C 1
ATOM 1199 O O . GLN A 1 147 ? 14.531 -5.639 -28.042 1.00 97.19 147 GLN A O 1
ATOM 1204 N N . LYS A 1 148 ? 13.767 -3.631 -27.390 1.00 97.50 148 LYS A N 1
ATOM 1205 C CA . LYS A 1 148 ? 15.018 -3.215 -26.747 1.00 97.50 148 LYS A CA 1
ATOM 1206 C C . LYS A 1 148 ? 15.359 -4.085 -25.549 1.00 97.50 148 LYS A C 1
ATOM 1208 O O . LYS A 1 148 ? 16.495 -4.549 -25.487 1.00 97.50 148 LYS A O 1
ATOM 1213 N N . LEU A 1 149 ? 14.406 -4.343 -24.658 1.00 98.00 149 LEU A N 1
ATOM 1214 C CA . LEU A 1 149 ? 14.608 -5.208 -23.497 1.00 98.00 149 LEU A CA 1
ATOM 1215 C C . LEU A 1 149 ? 14.998 -6.630 -23.937 1.00 98.00 149 LEU A C 1
ATOM 1217 O O . LEU A 1 149 ? 16.057 -7.130 -23.561 1.00 98.00 149 LEU A O 1
ATOM 1221 N N . SER A 1 150 ? 14.241 -7.228 -24.865 1.00 97.88 150 SER A N 1
ATOM 1222 C CA . SER A 1 150 ? 14.550 -8.558 -25.415 1.00 97.88 150 SER A CA 1
ATOM 1223 C C . SER A 1 150 ? 15.94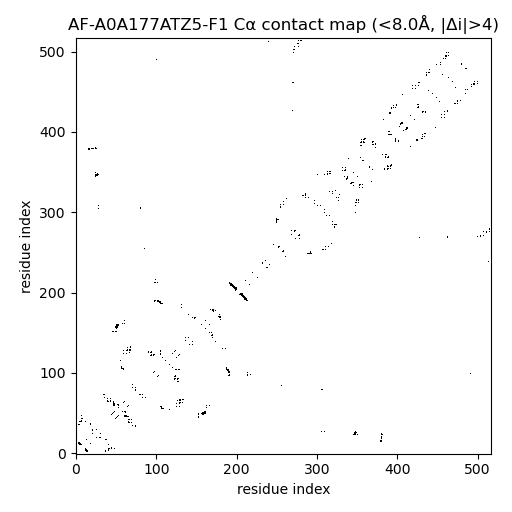0 -8.627 -26.061 1.00 97.88 150 SER A C 1
ATOM 1225 O O . SER A 1 150 ? 16.705 -9.561 -25.817 1.00 97.88 150 SER A O 1
ATOM 1227 N N . ASN A 1 151 ? 16.302 -7.626 -26.867 1.00 98.19 151 ASN A N 1
ATOM 1228 C CA . ASN A 1 151 ? 17.621 -7.571 -27.495 1.00 98.19 151 ASN A CA 1
ATOM 1229 C C . ASN A 1 151 ? 18.743 -7.390 -26.468 1.00 98.19 151 ASN A C 1
ATOM 1231 O O . ASN A 1 151 ? 19.821 -7.946 -26.659 1.00 98.19 151 ASN A O 1
ATOM 1235 N N . PHE A 1 152 ? 18.509 -6.627 -25.397 1.00 98.31 152 PHE A N 1
ATOM 1236 C CA . PHE A 1 152 ? 19.507 -6.421 -24.351 1.00 98.31 152 PHE A CA 1
ATOM 1237 C C . PHE A 1 152 ? 19.861 -7.736 -23.658 1.00 98.31 152 PHE A C 1
ATOM 1239 O O . PHE A 1 152 ? 21.044 -8.035 -23.502 1.00 98.31 152 PHE A O 1
ATOM 1246 N N . VAL A 1 153 ? 18.849 -8.542 -23.326 1.00 98.25 153 VAL A N 1
ATOM 1247 C CA . VAL A 1 153 ? 19.046 -9.867 -22.728 1.00 98.25 153 VAL A CA 1
ATOM 1248 C C . VAL A 1 153 ? 19.819 -10.784 -23.676 1.00 98.25 153 VAL A C 1
ATOM 1250 O O . VAL A 1 153 ? 20.826 -11.354 -23.280 1.00 98.25 153 VAL A O 1
ATOM 1253 N N . LYS A 1 154 ? 19.438 -10.857 -24.959 1.00 98.06 154 LYS A N 1
ATOM 1254 C CA . LYS A 1 154 ? 20.126 -11.707 -25.956 1.00 98.06 154 LYS A CA 1
ATOM 1255 C C . LYS A 1 154 ? 21.602 -11.349 -26.159 1.00 98.06 154 LYS A C 1
ATOM 1257 O O . LYS A 1 154 ? 22.427 -12.224 -26.381 1.00 98.06 154 LYS A O 1
ATOM 1262 N N . ILE A 1 155 ? 21.947 -10.062 -26.131 1.00 97.88 155 ILE A N 1
ATOM 1263 C CA . ILE A 1 155 ? 23.335 -9.602 -26.331 1.00 97.88 155 ILE A CA 1
ATOM 1264 C C . ILE A 1 155 ? 24.208 -9.915 -25.101 1.00 97.88 155 ILE A C 1
ATOM 1266 O O . ILE A 1 155 ? 25.413 -10.186 -25.227 1.00 97.88 155 ILE A O 1
ATOM 1270 N N . ASN A 1 156 ? 23.599 -9.875 -23.916 1.00 98.06 156 ASN A N 1
ATOM 1271 C CA . ASN A 1 156 ? 24.282 -9.992 -22.632 1.00 98.06 156 ASN A CA 1
ATOM 1272 C C . ASN A 1 156 ? 23.999 -11.313 -21.907 1.00 98.06 156 ASN A C 1
ATOM 1274 O O . ASN A 1 156 ? 24.287 -11.417 -20.722 1.00 98.06 156 ASN A O 1
ATOM 1278 N N . GLU A 1 157 ? 23.473 -12.315 -22.610 1.00 97.25 157 GLU A N 1
ATOM 1279 C CA . GLU A 1 157 ? 23.128 -13.621 -22.048 1.00 97.25 157 GLU A CA 1
ATOM 1280 C C . GLU A 1 157 ? 24.310 -14.225 -21.271 1.00 97.25 157 GLU A C 1
ATOM 1282 O O . GLU A 1 157 ? 25.427 -14.316 -21.795 1.00 97.25 157 GLU A O 1
ATOM 1287 N N . ASN A 1 158 ? 24.053 -14.628 -20.022 1.00 96.56 158 ASN A N 1
ATOM 1288 C CA . ASN A 1 158 ? 25.023 -15.178 -19.071 1.00 96.56 158 ASN A CA 1
ATOM 1289 C C . ASN A 1 158 ? 26.196 -14.233 -18.743 1.00 96.56 158 ASN A C 1
ATOM 1291 O O . ASN A 1 158 ? 27.315 -14.688 -18.488 1.00 96.56 158 ASN A O 1
ATOM 1295 N N . LYS A 1 159 ? 25.974 -12.913 -18.781 1.00 97.25 159 LYS A N 1
ATOM 1296 C CA . LYS A 1 159 ? 26.976 -11.892 -18.436 1.00 97.25 159 LYS A CA 1
ATOM 1297 C C . LYS A 1 159 ? 26.455 -10.931 -17.380 1.00 97.25 159 LYS A C 1
ATOM 1299 O O . LYS A 1 159 ? 25.250 -10.781 -17.178 1.00 97.25 159 LYS A O 1
ATOM 1304 N N . THR A 1 160 ? 27.399 -10.219 -16.771 1.00 97.75 160 THR A N 1
ATOM 1305 C CA . THR A 1 160 ? 27.087 -9.059 -15.949 1.00 97.75 160 THR A CA 1
ATOM 1306 C C . THR A 1 160 ? 26.943 -7.789 -16.791 1.00 97.75 160 THR A C 1
ATOM 1308 O O . THR A 1 160 ? 27.593 -7.643 -17.832 1.00 97.75 160 THR A O 1
ATOM 1311 N N . VAL A 1 161 ? 26.084 -6.869 -16.350 1.00 97.31 161 VAL A N 1
ATOM 1312 C CA . VAL A 1 161 ? 25.806 -5.587 -17.016 1.00 97.31 161 VAL A CA 1
ATOM 1313 C C . VAL A 1 161 ? 25.839 -4.426 -16.025 1.00 97.31 161 VAL A C 1
ATOM 1315 O O . VAL A 1 161 ? 25.428 -4.580 -14.880 1.00 97.31 161 VAL A O 1
ATOM 1318 N N . ASN A 1 162 ? 26.262 -3.244 -16.477 1.00 95.00 162 ASN A N 1
ATOM 1319 C CA . ASN A 1 162 ? 26.130 -2.009 -15.692 1.00 95.00 162 ASN A CA 1
ATOM 1320 C C . ASN A 1 162 ? 25.057 -1.071 -16.238 1.00 95.00 162 ASN A C 1
ATOM 1322 O O . ASN A 1 162 ? 24.645 -1.142 -17.403 1.00 95.00 162 ASN A O 1
ATOM 1326 N N . ILE A 1 163 ? 24.668 -0.109 -15.400 1.00 94.19 163 ILE A N 1
ATOM 1327 C CA . ILE A 1 163 ? 23.656 0.893 -15.733 1.00 94.19 163 ILE A CA 1
ATOM 1328 C C . ILE A 1 163 ? 23.961 1.680 -17.008 1.00 94.19 163 ILE A C 1
ATOM 1330 O O . ILE A 1 163 ? 23.079 1.875 -17.841 1.00 94.19 163 ILE A O 1
ATOM 1334 N N . LYS A 1 164 ? 25.226 2.042 -17.243 1.00 94.44 164 LYS A N 1
ATOM 1335 C CA . LYS A 1 164 ? 25.617 2.808 -18.432 1.00 94.44 164 LYS A CA 1
ATOM 1336 C C . LYS A 1 164 ? 25.432 1.998 -19.717 1.00 94.44 164 LYS A C 1
ATOM 1338 O O . LYS A 1 164 ? 25.023 2.554 -20.737 1.00 94.44 164 LYS A O 1
ATOM 1343 N N . GLN A 1 165 ? 25.745 0.702 -19.708 1.00 96.25 165 GLN A N 1
ATOM 1344 C CA . GLN A 1 165 ? 25.490 -0.184 -20.850 1.00 96.25 165 GLN A CA 1
ATOM 1345 C C . GLN A 1 165 ? 23.991 -0.269 -21.153 1.00 96.25 165 GLN A C 1
ATOM 1347 O O . GLN A 1 165 ? 23.596 -0.155 -22.316 1.00 96.25 165 GLN A O 1
ATOM 1352 N N . PHE A 1 166 ? 23.168 -0.413 -20.113 1.00 96.81 166 PHE A N 1
ATOM 1353 C CA . PHE A 1 166 ? 21.717 -0.503 -20.241 1.00 96.81 166 PHE A CA 1
ATOM 1354 C C . PHE A 1 166 ? 21.089 0.791 -20.781 1.00 96.81 166 PHE A C 1
ATOM 1356 O O . PHE A 1 166 ? 20.374 0.757 -21.784 1.00 96.81 166 PHE A O 1
ATOM 1363 N N . GLU A 1 167 ? 21.429 1.947 -20.205 1.00 95.94 167 GLU A N 1
ATOM 1364 C CA . GLU A 1 167 ? 20.930 3.261 -20.637 1.00 95.94 167 GLU A CA 1
ATOM 1365 C C . GLU A 1 167 ? 21.292 3.565 -22.096 1.00 95.94 167 GLU A C 1
ATOM 1367 O O . GLU A 1 167 ? 20.439 3.981 -22.884 1.00 95.94 167 GLU A O 1
ATOM 1372 N N . ASN A 1 168 ? 22.544 3.302 -22.489 1.00 96.25 168 ASN A N 1
ATOM 1373 C CA . ASN A 1 168 ? 22.989 3.495 -23.871 1.00 96.25 168 ASN A CA 1
ATOM 1374 C C . ASN A 1 168 ? 22.219 2.601 -24.850 1.00 96.25 168 ASN A C 1
ATOM 1376 O O . ASN A 1 168 ? 21.866 3.039 -25.947 1.00 96.25 168 ASN A O 1
ATOM 1380 N N . HIS A 1 169 ? 21.941 1.352 -24.468 1.00 96.88 169 HIS A N 1
ATOM 1381 C CA . HIS A 1 169 ? 21.166 0.433 -25.299 1.00 96.88 169 HIS A CA 1
ATOM 1382 C C . HIS A 1 169 ? 19.710 0.888 -25.461 1.00 96.88 169 HIS A C 1
ATOM 1384 O O . HIS A 1 169 ? 19.180 0.891 -26.580 1.00 96.88 169 HIS A O 1
ATOM 1390 N N . LEU A 1 170 ? 19.073 1.335 -24.373 1.00 96.44 170 LEU A N 1
ATOM 1391 C CA . LEU A 1 170 ? 17.712 1.870 -24.418 1.00 96.44 170 LEU A CA 1
ATOM 1392 C C . LEU A 1 170 ? 17.623 3.156 -25.248 1.00 96.44 170 LEU A C 1
ATOM 1394 O O . LEU A 1 170 ? 16.695 3.294 -26.042 1.00 96.44 170 LEU A O 1
ATOM 1398 N N . ALA A 1 171 ? 18.609 4.048 -25.169 1.00 95.19 171 ALA A N 1
ATOM 1399 C CA . ALA A 1 171 ? 18.606 5.298 -25.931 1.00 95.19 171 ALA A CA 1
ATOM 1400 C C . ALA A 1 171 ? 18.931 5.126 -27.428 1.00 95.19 171 ALA A C 1
ATOM 1402 O O . ALA A 1 171 ? 18.530 5.941 -28.260 1.00 95.19 171 ALA A O 1
ATOM 1403 N N . LYS A 1 172 ? 19.642 4.058 -27.806 1.00 93.19 172 LYS A N 1
ATOM 1404 C CA . LYS A 1 172 ? 20.124 3.853 -29.181 1.00 93.19 172 LYS A CA 1
ATOM 1405 C C . LYS A 1 172 ? 18.991 3.850 -30.214 1.00 93.19 172 LYS A C 1
ATOM 1407 O O . LYS A 1 172 ? 18.053 3.070 -30.097 1.00 93.19 172 LYS A O 1
ATOM 1412 N N . ASN A 1 173 ? 19.128 4.623 -31.291 1.00 86.38 173 ASN A N 1
ATOM 1413 C CA . ASN A 1 173 ? 18.175 4.670 -32.412 1.00 86.38 173 ASN A CA 1
ATOM 1414 C C . ASN A 1 173 ? 16.740 5.103 -32.040 1.00 86.38 173 ASN A C 1
ATOM 1416 O O . ASN A 1 173 ? 15.822 4.839 -32.813 1.00 86.38 173 ASN A O 1
ATOM 1420 N N . VAL A 1 174 ? 16.536 5.773 -30.901 1.00 85.88 174 VAL A N 1
ATOM 1421 C CA . VAL A 1 174 ? 15.270 6.457 -30.591 1.00 85.88 174 VAL A CA 1
ATOM 1422 C C . VAL A 1 174 ? 15.412 7.905 -31.049 1.00 85.88 174 VAL A C 1
ATOM 1424 O O . VAL A 1 174 ? 16.322 8.603 -30.607 1.00 85.88 174 VAL A O 1
ATOM 1427 N N . ARG A 1 175 ? 14.583 8.329 -32.007 1.00 78.56 175 ARG A N 1
ATOM 1428 C CA . ARG A 1 175 ? 14.601 9.701 -32.535 1.00 78.56 175 ARG A CA 1
ATOM 1429 C C . ARG A 1 175 ? 13.674 10.590 -31.710 1.00 78.56 175 ARG A C 1
ATOM 1431 O O . ARG A 1 175 ? 12.754 10.092 -31.073 1.00 78.56 175 ARG A O 1
ATOM 1438 N N . ASP A 1 176 ? 13.953 11.889 -31.721 1.00 84.19 176 ASP A N 1
ATOM 1439 C CA . ASP A 1 176 ? 13.081 12.960 -31.213 1.00 84.19 176 ASP A CA 1
ATOM 1440 C C . ASP A 1 176 ? 12.834 13.000 -29.692 1.00 84.19 176 ASP A C 1
ATOM 1442 O O . ASP A 1 176 ? 12.289 13.981 -29.190 1.00 84.19 176 ASP A O 1
ATOM 1446 N N . VAL A 1 177 ? 13.309 12.004 -28.933 1.00 86.81 177 VAL A N 1
ATOM 1447 C CA . VAL A 1 177 ? 13.231 11.975 -27.465 1.00 86.81 177 VAL A CA 1
ATOM 1448 C C . VAL A 1 177 ? 14.615 11.720 -26.852 1.00 86.81 177 VAL A C 1
ATOM 1450 O O . VAL A 1 177 ? 15.253 10.718 -27.190 1.00 86.81 177 VAL A O 1
ATOM 1453 N N . PRO A 1 178 ? 15.091 12.559 -25.909 1.00 92.69 178 PRO A N 1
ATOM 1454 C CA . PRO A 1 178 ? 16.394 12.396 -25.264 1.00 92.69 178 PRO A CA 1
ATOM 1455 C C . PRO A 1 178 ? 16.350 11.324 -24.159 1.00 92.69 178 PRO A C 1
ATOM 1457 O O . PRO A 1 178 ? 16.507 11.610 -22.974 1.00 92.69 178 PRO A O 1
ATOM 1460 N N . ILE A 1 179 ? 16.123 10.061 -24.541 1.00 94.69 179 ILE A N 1
ATOM 1461 C CA . ILE A 1 179 ? 15.936 8.930 -23.611 1.00 94.69 179 ILE A CA 1
ATOM 1462 C C . ILE A 1 179 ? 17.090 8.793 -22.613 1.00 94.69 179 ILE A C 1
ATOM 1464 O O . ILE A 1 179 ? 16.843 8.569 -21.430 1.00 94.69 179 ILE A O 1
ATOM 1468 N N . TYR A 1 180 ? 18.335 8.955 -23.070 1.00 94.25 180 TYR A N 1
ATOM 1469 C CA . TYR A 1 180 ? 19.499 8.889 -22.186 1.00 94.25 180 TYR A CA 1
ATOM 1470 C C . TYR A 1 180 ? 19.450 9.980 -21.112 1.00 94.25 180 TYR A C 1
ATOM 1472 O O . TYR A 1 180 ? 19.631 9.674 -19.941 1.00 94.25 180 TYR A O 1
ATOM 1480 N N . ASP A 1 181 ? 19.155 11.230 -21.480 1.00 92.81 181 ASP A N 1
ATOM 1481 C CA . ASP A 1 181 ? 19.126 12.350 -20.531 1.00 92.81 181 ASP A CA 1
ATOM 1482 C C . ASP A 1 181 ? 17.973 12.220 -19.529 1.00 92.81 181 ASP A C 1
ATOM 1484 O O . ASP A 1 181 ? 18.126 12.554 -18.352 1.00 92.81 181 ASP A O 1
ATOM 1488 N N . ILE A 1 182 ? 16.832 11.683 -19.977 1.00 92.62 182 ILE A N 1
ATOM 1489 C CA . ILE A 1 182 ? 15.684 11.374 -19.119 1.00 92.62 182 ILE A CA 1
ATOM 1490 C C . ILE A 1 182 ? 16.083 10.311 -18.091 1.00 92.62 182 ILE A C 1
ATOM 1492 O O . ILE A 1 182 ? 15.990 10.571 -16.891 1.00 92.62 182 ILE A O 1
ATOM 1496 N N . LEU A 1 183 ? 16.580 9.150 -18.535 1.00 93.81 183 LEU A N 1
ATOM 1497 C CA . LEU A 1 183 ? 17.055 8.091 -17.635 1.00 93.81 183 LEU A CA 1
ATOM 1498 C C . LEU A 1 183 ? 18.124 8.627 -16.678 1.00 93.81 183 LEU A C 1
ATOM 1500 O O . LEU A 1 183 ? 18.012 8.468 -15.462 1.00 93.81 183 LEU A O 1
ATOM 1504 N N . TYR A 1 184 ? 19.097 9.363 -17.215 1.00 92.12 184 TYR A N 1
ATOM 1505 C CA . TYR A 1 184 ? 20.199 9.909 -16.444 1.00 92.12 184 TYR A CA 1
ATOM 1506 C C . TYR A 1 184 ? 19.717 10.835 -15.329 1.00 92.12 184 TYR A C 1
ATOM 1508 O O . TYR A 1 184 ? 20.136 10.683 -14.179 1.00 92.12 184 TYR A O 1
ATOM 1516 N N . SER A 1 185 ? 18.822 11.773 -15.649 1.00 90.69 185 SER A N 1
ATOM 1517 C CA . SER A 1 185 ? 18.286 12.727 -14.680 1.00 90.69 185 SER A CA 1
ATOM 1518 C C . SER A 1 185 ? 17.439 12.037 -13.612 1.00 90.69 185 SER A C 1
ATOM 1520 O O . SER A 1 185 ? 17.630 12.309 -12.429 1.00 90.69 185 SER A O 1
ATOM 1522 N N . TRP A 1 186 ? 16.525 11.146 -14.002 1.00 91.19 186 TRP A N 1
ATOM 1523 C CA . TRP A 1 186 ? 15.586 10.511 -13.070 1.00 91.19 186 TRP A CA 1
ATOM 1524 C C . TRP A 1 186 ? 16.218 9.427 -12.191 1.00 91.19 186 TRP A C 1
ATOM 1526 O O . TRP A 1 186 ? 15.734 9.191 -11.086 1.00 91.19 186 TRP A O 1
ATOM 1536 N N . MET A 1 187 ? 17.300 8.787 -12.646 1.00 91.75 187 MET A N 1
ATOM 1537 C CA . MET A 1 187 ? 17.978 7.740 -11.877 1.00 91.75 187 MET A CA 1
ATOM 1538 C C . MET A 1 187 ? 19.095 8.263 -10.967 1.00 91.75 187 MET A C 1
ATOM 1540 O O . MET A 1 187 ? 19.426 7.598 -9.987 1.00 91.75 187 MET A O 1
ATOM 1544 N N . ARG A 1 188 ? 19.675 9.440 -11.258 1.00 90.81 188 ARG A N 1
ATOM 1545 C CA . ARG A 1 188 ? 20.809 10.012 -10.496 1.00 90.81 188 ARG A CA 1
ATOM 1546 C C . ARG A 1 188 ? 20.457 11.229 -9.641 1.00 90.81 188 ARG A C 1
ATOM 1548 O O . ARG A 1 188 ? 21.326 11.727 -8.932 1.00 90.81 188 ARG A O 1
ATOM 1555 N N . LYS A 1 189 ? 19.217 11.727 -9.694 1.00 87.38 189 LYS A N 1
ATOM 1556 C CA . LYS A 1 189 ? 18.740 12.823 -8.835 1.00 87.38 189 LYS A CA 1
ATOM 1557 C C . LYS A 1 189 ? 17.654 12.332 -7.882 1.00 87.38 189 LYS A C 1
ATOM 1559 O O . LYS A 1 189 ? 16.765 11.580 -8.277 1.00 87.38 189 LYS A O 1
ATOM 1564 N N . CYS A 1 190 ? 17.734 12.774 -6.631 1.00 84.25 190 CYS A N 1
ATOM 1565 C CA . CYS A 1 190 ? 16.757 12.449 -5.597 1.00 84.25 190 CYS A CA 1
ATOM 1566 C C . CYS A 1 190 ? 15.447 13.223 -5.799 1.00 84.25 190 CYS A C 1
ATOM 1568 O O . CYS A 1 190 ? 15.429 14.306 -6.393 1.00 84.25 190 CYS A O 1
ATOM 1570 N N . GLY A 1 191 ? 14.367 12.683 -5.238 1.00 81.88 191 GLY A N 1
ATOM 1571 C CA . GLY A 1 191 ? 13.076 13.353 -5.170 1.00 81.88 191 GLY A CA 1
ATOM 1572 C C . GLY A 1 191 ? 12.248 13.310 -6.455 1.00 81.88 191 GLY A C 1
ATOM 1573 O O . GLY A 1 191 ? 12.677 12.833 -7.511 1.00 81.88 191 GLY A O 1
ATOM 1574 N N . ASN A 1 192 ? 11.032 13.837 -6.331 1.00 82.62 192 ASN A N 1
ATOM 1575 C CA . ASN A 1 192 ? 10.106 14.095 -7.430 1.00 82.62 192 ASN A CA 1
ATOM 1576 C C . ASN A 1 192 ? 9.908 15.594 -7.611 1.00 82.62 192 ASN A C 1
ATOM 1578 O O . ASN A 1 192 ? 10.316 16.403 -6.773 1.00 82.62 192 ASN A O 1
ATOM 1582 N N . VAL A 1 193 ? 9.271 15.965 -8.715 1.00 84.19 193 VAL A N 1
ATOM 1583 C CA . VAL A 1 193 ? 9.084 17.361 -9.100 1.00 84.19 193 VAL A CA 1
ATOM 1584 C C . VAL A 1 193 ? 7.602 17.700 -9.160 1.00 84.19 193 VAL A C 1
ATOM 1586 O O . VAL A 1 193 ? 6.797 16.928 -9.675 1.00 84.19 193 VAL A O 1
ATOM 1589 N N . ILE A 1 194 ? 7.249 18.861 -8.623 1.00 82.00 194 ILE A N 1
ATOM 1590 C CA . ILE A 1 194 ? 5.937 19.477 -8.780 1.00 82.00 194 ILE A CA 1
ATOM 1591 C C . ILE A 1 194 ? 6.044 20.440 -9.952 1.00 82.00 194 ILE A C 1
ATOM 1593 O O . ILE A 1 194 ? 6.955 21.270 -9.996 1.00 82.00 194 ILE A O 1
ATOM 1597 N N . ILE A 1 195 ? 5.114 20.308 -10.892 1.00 83.56 195 ILE A N 1
ATOM 1598 C CA . ILE A 1 195 ? 5.004 21.183 -12.051 1.00 83.56 195 ILE A CA 1
ATOM 1599 C C . ILE A 1 195 ? 3.831 22.130 -11.805 1.00 83.56 195 ILE A C 1
ATOM 1601 O O . ILE A 1 195 ? 2.686 21.691 -11.705 1.00 83.56 195 ILE A O 1
ATOM 1605 N N . PHE A 1 196 ? 4.115 23.424 -11.700 1.00 80.94 196 PHE A N 1
ATOM 1606 C CA . PHE A 1 196 ? 3.099 24.467 -11.660 1.00 80.94 196 PHE A CA 1
ATOM 1607 C C . PHE A 1 196 ? 2.848 24.973 -13.072 1.00 80.94 196 PHE A C 1
ATOM 1609 O O . PHE A 1 196 ? 3.780 25.379 -13.763 1.00 80.94 196 PHE A O 1
ATOM 1616 N N . CYS A 1 197 ? 1.584 24.963 -13.482 1.00 82.19 197 CYS A N 1
ATOM 1617 C CA . CYS A 1 197 ? 1.145 25.497 -14.763 1.00 82.19 197 CYS A CA 1
ATOM 1618 C C . CYS A 1 197 ? 0.252 26.709 -14.507 1.00 82.19 197 CYS A C 1
ATOM 1620 O O . CYS A 1 197 ? -0.845 26.568 -13.965 1.00 82.19 197 CYS A O 1
ATOM 1622 N N . TYR A 1 198 ? 0.707 27.887 -14.918 1.00 81.00 198 TYR A N 1
ATOM 1623 C CA . TYR A 1 198 ? -0.048 29.129 -14.797 1.00 81.00 198 TYR A CA 1
ATOM 1624 C C . TYR A 1 198 ? -0.506 29.576 -16.176 1.00 81.00 198 TYR A C 1
ATOM 1626 O O . TYR A 1 198 ? 0.302 29.674 -17.096 1.00 81.00 198 TYR A O 1
ATOM 1634 N N . LEU A 1 199 ? -1.788 29.891 -16.326 1.00 81.75 199 LEU A N 1
ATOM 1635 C CA . LEU A 1 199 ? -2.233 30.665 -17.478 1.00 81.75 199 LEU A CA 1
ATOM 1636 C C . LEU A 1 199 ? -1.868 32.126 -17.227 1.00 81.75 199 LEU A C 1
ATOM 1638 O O . LEU A 1 199 ? -2.194 32.667 -16.171 1.00 81.75 199 LEU A O 1
ATOM 1642 N N . ASN A 1 200 ? -1.199 32.761 -18.189 1.00 79.00 200 ASN A N 1
ATOM 1643 C CA . ASN A 1 200 ? -1.017 34.209 -18.145 1.00 79.00 200 ASN A CA 1
ATOM 1644 C C . ASN A 1 200 ? -2.391 34.916 -18.134 1.00 79.00 200 ASN A C 1
ATOM 1646 O O . ASN A 1 200 ? -3.408 34.320 -18.489 1.00 79.00 200 ASN A O 1
ATOM 1650 N N . GLU A 1 201 ? -2.437 36.194 -17.750 1.00 75.88 201 GLU A N 1
ATOM 1651 C CA . GLU A 1 201 ? -3.700 36.946 -17.599 1.00 75.88 201 GLU A CA 1
ATOM 1652 C C . GLU A 1 201 ? -4.584 36.905 -18.859 1.00 75.88 201 GLU A C 1
ATOM 1654 O O . GLU A 1 201 ? -5.811 36.845 -18.778 1.00 75.88 201 GLU A O 1
ATOM 1659 N N . ASN A 1 202 ? -3.952 36.830 -20.032 1.00 83.31 202 ASN A N 1
ATOM 1660 C CA . ASN A 1 202 ? -4.626 36.780 -21.328 1.00 83.31 202 ASN A CA 1
ATOM 1661 C C . ASN A 1 202 ? -5.031 35.358 -21.764 1.00 83.31 202 ASN A C 1
ATOM 1663 O O . ASN A 1 202 ? -5.620 35.198 -22.831 1.00 83.31 202 ASN A O 1
ATOM 1667 N N . LYS A 1 203 ? -4.715 34.324 -20.971 1.00 80.06 203 LYS A N 1
ATOM 1668 C CA . LYS A 1 203 ? -4.932 32.890 -21.253 1.00 80.06 203 LYS A CA 1
ATOM 1669 C C . LYS A 1 203 ? -4.312 32.402 -22.569 1.00 80.06 203 LYS A C 1
ATOM 1671 O O . LYS A 1 203 ? -4.766 31.419 -23.148 1.00 80.06 203 LYS A O 1
ATOM 1676 N N . THR A 1 204 ? -3.282 33.090 -23.053 1.00 80.94 204 THR A N 1
ATOM 1677 C CA . THR A 1 204 ? -2.586 32.789 -24.313 1.00 80.94 204 THR A CA 1
ATOM 1678 C C . THR A 1 204 ? -1.291 32.014 -24.116 1.00 80.94 204 THR A C 1
ATOM 1680 O O . THR A 1 204 ? -0.777 31.443 -25.075 1.00 80.94 204 THR A O 1
ATOM 1683 N N . GLN A 1 205 ? -0.741 32.000 -22.901 1.00 81.12 205 GLN A N 1
ATOM 1684 C CA . GLN A 1 205 ? 0.503 31.302 -22.582 1.00 81.12 205 GLN A CA 1
ATOM 1685 C C . GLN A 1 205 ? 0.346 30.507 -21.291 1.00 81.12 205 GLN A C 1
ATOM 1687 O O . GLN A 1 205 ? -0.283 30.976 -20.341 1.00 81.12 205 GLN A O 1
ATOM 1692 N N . ILE A 1 206 ? 0.960 29.324 -21.268 1.00 84.25 206 ILE A N 1
ATOM 1693 C CA . ILE A 1 206 ? 1.141 28.519 -20.063 1.00 84.25 206 ILE A CA 1
ATOM 1694 C C . ILE A 1 206 ? 2.579 28.734 -19.589 1.00 84.25 206 ILE A C 1
ATOM 1696 O O . ILE A 1 206 ? 3.525 28.418 -20.310 1.00 84.25 206 ILE A O 1
ATOM 1700 N N . ILE A 1 207 ? 2.742 29.288 -18.393 1.00 80.50 207 ILE A N 1
ATOM 1701 C CA . ILE A 1 207 ? 4.024 29.369 -17.695 1.00 80.50 207 ILE A CA 1
ATOM 1702 C C . ILE A 1 207 ? 4.178 28.078 -16.900 1.00 80.50 207 ILE A C 1
ATOM 1704 O O . ILE A 1 207 ? 3.291 27.731 -16.121 1.00 80.50 207 ILE A O 1
ATOM 1708 N N . VAL A 1 208 ? 5.291 27.378 -17.108 1.00 83.12 208 VAL A N 1
ATOM 1709 C CA . VAL A 1 208 ? 5.605 26.123 -16.422 1.00 83.12 208 VAL A CA 1
ATOM 1710 C C . VAL A 1 208 ? 6.775 26.353 -15.474 1.00 83.12 208 VAL A C 1
ATOM 1712 O O . VAL A 1 208 ? 7.853 26.755 -15.905 1.00 83.12 208 VAL A O 1
ATOM 1715 N N . GLU A 1 209 ? 6.566 26.088 -14.190 1.00 81.12 209 GLU A N 1
ATOM 1716 C CA . GLU A 1 209 ? 7.595 26.139 -13.151 1.00 81.12 209 GLU A CA 1
ATOM 1717 C C . GLU A 1 209 ? 7.762 24.754 -12.523 1.00 81.12 209 GLU A C 1
ATOM 1719 O O . GLU A 1 209 ? 6.784 24.046 -12.291 1.00 81.12 209 GLU A O 1
ATOM 1724 N N . GLN A 1 210 ? 9.003 24.365 -12.235 1.00 80.38 210 GLN A N 1
ATOM 1725 C CA . GLN A 1 210 ? 9.331 23.065 -11.661 1.00 80.38 210 GLN A CA 1
ATOM 1726 C C . GLN A 1 210 ? 10.056 23.240 -10.325 1.00 80.38 210 GLN A C 1
ATOM 1728 O O . GLN A 1 210 ? 11.089 23.904 -10.257 1.00 80.38 210 GLN A O 1
ATOM 1733 N N . ILE A 1 211 ? 9.550 22.594 -9.273 1.00 79.50 211 ILE A N 1
ATOM 1734 C CA . ILE A 1 211 ? 10.150 22.614 -7.930 1.00 79.50 211 ILE A CA 1
ATOM 1735 C C . ILE A 1 211 ? 10.275 21.180 -7.414 1.00 79.50 211 ILE A C 1
ATOM 1737 O O . ILE A 1 211 ? 9.404 20.351 -7.663 1.00 79.50 211 ILE A O 1
ATOM 1741 N N . LEU A 1 212 ? 11.345 20.866 -6.680 1.00 80.25 212 LEU A N 1
ATOM 1742 C CA . LEU A 1 212 ? 11.446 19.589 -5.967 1.00 80.25 212 LEU A CA 1
ATOM 1743 C C . LEU A 1 212 ? 10.349 19.490 -4.899 1.00 80.25 212 LEU A C 1
ATOM 1745 O O . LEU A 1 212 ? 10.190 20.403 -4.091 1.00 80.25 212 LEU A O 1
ATOM 1749 N N . ALA A 1 213 ? 9.624 18.372 -4.865 1.00 77.56 213 ALA A N 1
ATOM 1750 C CA . ALA A 1 213 ? 8.502 18.173 -3.951 1.00 77.56 213 ALA A CA 1
ATOM 1751 C C . ALA A 1 213 ? 8.918 18.365 -2.484 1.00 77.56 213 ALA A C 1
ATOM 1753 O O . ALA A 1 213 ? 8.297 19.156 -1.783 1.00 77.56 213 ALA A O 1
ATOM 1754 N N . LYS A 1 214 ? 10.023 17.740 -2.050 1.00 75.12 214 LYS A N 1
ATOM 1755 C CA . LYS A 1 214 ? 10.553 17.889 -0.683 1.00 75.12 214 LYS A CA 1
ATOM 1756 C C . LYS A 1 214 ? 10.803 19.360 -0.328 1.00 75.12 214 LYS A C 1
ATOM 1758 O O . LYS A 1 214 ? 10.269 19.830 0.667 1.00 75.12 214 LYS A O 1
ATOM 1763 N N . LYS A 1 215 ? 11.475 20.112 -1.213 1.00 76.69 215 LYS A N 1
ATOM 1764 C CA . LYS A 1 215 ? 11.717 21.558 -1.053 1.00 76.69 215 LYS A CA 1
ATOM 1765 C C . LYS A 1 215 ? 10.419 22.358 -0.903 1.00 76.69 215 LYS A C 1
ATOM 1767 O O . LYS A 1 215 ? 10.339 23.272 -0.094 1.00 76.69 215 LYS A O 1
ATOM 1772 N N . TYR A 1 216 ? 9.391 22.028 -1.685 1.00 74.75 216 TYR A N 1
ATOM 1773 C CA . TYR A 1 216 ? 8.101 22.712 -1.599 1.00 74.75 216 TYR A CA 1
ATOM 1774 C C . TYR A 1 216 ? 7.424 22.521 -0.232 1.00 74.75 216 TYR A C 1
ATOM 1776 O O . TYR A 1 216 ? 6.809 23.464 0.264 1.00 74.75 216 TYR A O 1
ATOM 1784 N N . TYR A 1 217 ? 7.527 21.331 0.367 1.00 68.12 217 TYR A N 1
ATOM 1785 C CA . TYR A 1 217 ? 6.922 21.039 1.670 1.00 68.12 217 TYR A CA 1
ATOM 1786 C C . TYR A 1 217 ? 7.770 21.534 2.852 1.00 68.12 217 TYR A C 1
ATOM 1788 O O . TYR A 1 217 ? 7.190 22.015 3.819 1.00 68.12 217 TYR A O 1
ATOM 1796 N N . THR A 1 218 ? 9.105 21.500 2.762 1.00 66.31 218 THR A N 1
ATOM 1797 C CA . THR A 1 218 ? 10.003 22.011 3.816 1.00 66.31 218 THR A CA 1
ATOM 1798 C C . THR A 1 218 ? 10.020 23.537 3.862 1.00 66.31 218 THR A C 1
ATOM 1800 O O . THR A 1 218 ? 9.713 24.134 4.890 1.00 66.31 218 THR A O 1
ATOM 1803 N N . ASP A 1 219 ? 10.293 24.196 2.731 1.00 62.78 219 ASP A N 1
ATOM 1804 C CA . ASP A 1 219 ? 10.526 25.644 2.712 1.00 62.78 219 ASP A CA 1
ATOM 1805 C C . ASP A 1 219 ? 9.230 26.418 2.974 1.00 62.78 219 ASP A C 1
ATOM 1807 O O . ASP A 1 219 ? 9.264 27.503 3.533 1.00 62.78 219 ASP A O 1
ATOM 1811 N N . LYS A 1 220 ? 8.055 25.886 2.612 1.00 54.34 220 LYS A N 1
ATOM 1812 C CA . LYS A 1 220 ? 6.775 26.549 2.927 1.00 54.34 220 LYS A CA 1
ATOM 1813 C C . LYS A 1 220 ? 6.334 26.395 4.384 1.00 54.34 220 LYS A C 1
ATOM 1815 O O . LYS A 1 220 ? 5.371 27.061 4.762 1.00 54.34 220 LYS A O 1
ATOM 1820 N N . MET A 1 221 ? 6.992 25.546 5.174 1.00 45.84 221 MET A N 1
ATOM 1821 C CA . MET A 1 221 ? 6.754 25.437 6.616 1.00 45.84 221 MET A CA 1
ATOM 1822 C C . MET A 1 221 ? 7.621 26.402 7.428 1.00 45.84 221 MET A C 1
ATOM 1824 O O . MET A 1 221 ? 7.127 26.952 8.403 1.00 45.84 221 MET A O 1
ATOM 1828 N N . ASP A 1 222 ? 8.843 26.697 6.978 1.00 39.97 222 ASP A N 1
ATOM 1829 C CA . ASP A 1 222 ? 9.766 27.640 7.641 1.00 39.97 222 ASP A CA 1
ATOM 1830 C C . ASP A 1 222 ? 9.430 29.124 7.416 1.00 39.97 222 ASP A C 1
ATOM 1832 O O . ASP A 1 222 ? 10.169 30.024 7.821 1.00 39.97 222 ASP A O 1
ATOM 1836 N N . ILE A 1 223 ? 8.324 29.419 6.736 1.00 37.75 223 ILE A N 1
ATOM 1837 C CA . ILE A 1 223 ? 8.047 30.762 6.261 1.00 37.75 223 ILE A CA 1
ATOM 1838 C C . ILE A 1 223 ? 6.743 31.307 6.876 1.00 37.75 223 ILE A C 1
ATOM 1840 O O . ILE A 1 223 ? 5.669 31.253 6.280 1.00 37.75 223 ILE A O 1
ATOM 1844 N N . GLU A 1 224 ? 6.902 32.010 8.003 1.00 38.19 224 GLU A N 1
ATOM 1845 C CA . GLU A 1 224 ? 6.051 33.147 8.415 1.00 38.19 224 GLU A CA 1
ATOM 1846 C C . GLU A 1 224 ? 6.088 34.317 7.392 1.00 38.19 224 GLU A C 1
ATOM 1848 O O . GLU A 1 224 ? 5.340 35.280 7.503 1.00 38.19 224 GLU A O 1
ATOM 1853 N N . ASN A 1 225 ? 6.927 34.244 6.350 1.00 31.55 225 ASN A N 1
ATOM 1854 C CA . ASN A 1 225 ? 7.218 35.327 5.395 1.00 31.55 225 ASN A CA 1
ATOM 1855 C C . ASN A 1 225 ? 6.845 35.072 3.911 1.00 31.55 225 ASN A C 1
ATOM 1857 O O . ASN A 1 225 ? 7.422 35.676 3.009 1.00 31.55 225 ASN A O 1
ATOM 1861 N N . CYS A 1 226 ? 5.867 34.214 3.602 1.00 30.55 226 CYS A N 1
ATOM 1862 C CA . CYS A 1 226 ? 5.457 33.907 2.224 1.00 30.55 226 CYS A CA 1
ATOM 1863 C C . CYS A 1 226 ? 4.109 34.563 1.953 1.00 30.55 226 CYS A C 1
ATOM 1865 O O . CYS A 1 226 ? 3.182 33.949 1.426 1.00 30.55 226 CYS A O 1
ATOM 1867 N N . ASN A 1 227 ? 4.047 35.862 2.245 1.00 34.19 227 ASN A N 1
ATOM 1868 C CA . ASN A 1 227 ? 2.930 36.749 1.922 1.00 34.19 227 ASN A CA 1
ATOM 1869 C C . ASN A 1 227 ? 2.643 36.877 0.409 1.00 34.19 227 ASN A C 1
ATOM 1871 O O . ASN A 1 227 ? 1.759 37.631 0.030 1.00 34.19 227 ASN A O 1
ATOM 1875 N N . ASN A 1 228 ? 3.327 36.123 -0.463 1.00 35.41 228 ASN A N 1
ATOM 1876 C CA . ASN A 1 228 ? 3.142 36.165 -1.918 1.00 35.41 228 ASN A CA 1
ATOM 1877 C C . ASN A 1 228 ? 2.721 34.829 -2.559 1.00 35.41 228 ASN A C 1
ATOM 1879 O O . ASN A 1 228 ? 2.702 34.732 -3.782 1.00 35.41 228 ASN A O 1
ATOM 1883 N N . THR A 1 229 ? 2.339 33.801 -1.785 1.00 41.84 229 THR A N 1
ATOM 1884 C CA . THR A 1 229 ? 1.607 32.645 -2.357 1.00 41.84 229 THR A CA 1
ATOM 1885 C C . THR A 1 229 ? 0.274 32.376 -1.669 1.00 41.84 229 THR A C 1
ATOM 1887 O O . THR A 1 229 ? -0.132 31.219 -1.533 1.00 41.84 229 THR A O 1
ATOM 1890 N N . ASN A 1 230 ? -0.455 33.448 -1.332 1.00 42.84 230 ASN A N 1
ATOM 1891 C CA . ASN A 1 230 ? -1.919 33.406 -1.293 1.00 42.84 230 ASN A CA 1
ATOM 1892 C C . ASN A 1 230 ? -2.434 33.172 -2.720 1.00 42.84 230 ASN A C 1
ATOM 1894 O O . ASN A 1 230 ? -3.005 34.045 -3.364 1.00 42.84 230 ASN A O 1
ATOM 1898 N N . ILE A 1 231 ? -2.191 31.970 -3.241 1.00 46.47 231 ILE A N 1
ATOM 1899 C CA . ILE A 1 231 ? -3.003 31.425 -4.317 1.00 46.47 231 ILE A CA 1
ATOM 1900 C C . ILE A 1 231 ? -4.302 31.021 -3.623 1.00 46.47 231 ILE A C 1
ATOM 1902 O O . ILE A 1 231 ? -4.484 29.863 -3.249 1.00 46.47 231 ILE A O 1
ATOM 1906 N N . GLU A 1 232 ? -5.159 32.006 -3.365 1.00 41.50 232 GLU A N 1
ATOM 1907 C CA . GLU A 1 232 ? -6.572 31.754 -3.135 1.00 41.50 232 GLU A CA 1
ATOM 1908 C C . GLU A 1 232 ? -7.098 31.120 -4.424 1.00 41.50 232 GLU A C 1
ATOM 1910 O O . GLU A 1 232 ? -7.287 31.784 -5.447 1.00 41.50 232 GLU A O 1
ATOM 1915 N N . LEU A 1 233 ? -7.262 29.798 -4.412 1.00 48.84 233 LEU A N 1
ATOM 1916 C CA . LEU A 1 233 ? -7.861 29.073 -5.525 1.00 48.84 233 LEU A CA 1
ATOM 1917 C C . LEU A 1 233 ? -9.351 29.416 -5.514 1.00 48.84 233 LEU A C 1
ATOM 1919 O O . LEU A 1 233 ? -10.131 28.792 -4.802 1.00 48.84 233 LEU A O 1
ATOM 1923 N N . GLN A 1 234 ? -9.726 30.457 -6.263 1.00 51.78 234 GLN A N 1
ATOM 1924 C CA . GLN A 1 234 ? -11.094 30.991 -6.298 1.00 51.78 234 GLN A CA 1
ATOM 1925 C C . GLN A 1 234 ? -11.626 31.432 -4.917 1.00 51.78 234 GLN A C 1
ATOM 1927 O O . GLN A 1 234 ? -12.797 31.219 -4.615 1.00 51.78 234 GLN A O 1
ATOM 1932 N N . GLY A 1 235 ? -10.780 32.031 -4.071 1.00 54.59 235 GLY A N 1
ATOM 1933 C CA . GLY A 1 235 ? -11.188 32.506 -2.739 1.00 54.59 235 GLY A CA 1
ATOM 1934 C C . GLY A 1 235 ? -11.265 31.424 -1.653 1.00 54.59 235 GLY A C 1
ATOM 1935 O O . GLY A 1 235 ? -11.738 31.708 -0.559 1.00 54.59 235 GLY A O 1
ATOM 1936 N N . TYR A 1 236 ? -10.813 30.194 -1.931 1.00 52.94 236 TYR A N 1
ATOM 1937 C CA . TYR A 1 236 ? -10.698 29.115 -0.940 1.00 52.94 236 TYR A CA 1
ATOM 1938 C C . TYR A 1 236 ? -9.241 28.860 -0.550 1.00 52.94 236 TYR A C 1
ATOM 1940 O O . TYR A 1 236 ? -8.332 29.014 -1.378 1.00 52.94 236 TYR A O 1
ATOM 1948 N N . SER A 1 237 ? -9.012 28.372 0.677 1.00 71.56 237 SER A N 1
ATOM 1949 C CA . SER A 1 237 ? -7.734 27.735 0.988 1.00 71.56 237 SER A CA 1
ATOM 1950 C C . SER A 1 237 ? -7.538 26.469 0.156 1.00 71.56 237 SER A C 1
ATOM 1952 O O . SER A 1 237 ? -8.472 25.885 -0.404 1.00 71.56 237 SER A O 1
ATOM 1954 N N . LYS A 1 238 ? -6.289 25.997 0.105 1.00 73.12 238 LYS A N 1
ATOM 1955 C CA . LYS A 1 238 ? -5.932 24.749 -0.583 1.00 73.12 238 LYS A CA 1
ATOM 1956 C C . LYS A 1 238 ? -6.691 23.541 -0.033 1.00 73.12 238 LYS A C 1
ATOM 1958 O O . LYS A 1 238 ? -7.019 22.649 -0.811 1.00 73.12 238 LYS A O 1
ATOM 1963 N N . LEU A 1 239 ? -6.960 23.508 1.274 1.00 78.00 239 LEU A N 1
ATOM 1964 C CA . LEU A 1 239 ? -7.663 22.392 1.898 1.00 78.00 239 LEU A CA 1
ATOM 1965 C C . LEU A 1 239 ? -9.145 22.403 1.525 1.00 78.00 239 LEU A C 1
ATOM 1967 O O . LEU A 1 239 ? -9.662 21.380 1.081 1.00 78.00 239 LEU A O 1
ATOM 1971 N N . ILE A 1 240 ? -9.809 23.557 1.625 1.00 79.62 240 ILE A N 1
ATOM 1972 C CA . ILE A 1 240 ? -11.223 23.668 1.255 1.00 79.62 240 ILE A CA 1
ATOM 1973 C C . ILE A 1 240 ? -11.423 23.421 -0.237 1.00 79.62 240 ILE A C 1
ATOM 1975 O O . ILE A 1 240 ? -12.357 22.722 -0.625 1.00 79.62 240 ILE A O 1
ATOM 1979 N N . PHE A 1 241 ? -10.514 23.904 -1.085 1.00 80.00 241 PHE A N 1
ATOM 1980 C CA . PHE A 1 241 ? -10.544 23.575 -2.507 1.00 80.00 241 PHE A CA 1
ATOM 1981 C C . PHE A 1 241 ? -10.416 22.062 -2.748 1.00 80.00 241 PHE A C 1
ATOM 1983 O O . PHE A 1 241 ? -11.188 21.498 -3.522 1.00 80.00 241 PHE A O 1
ATOM 1990 N N . ALA A 1 242 ? -9.493 21.382 -2.058 1.00 79.62 242 ALA A N 1
ATOM 1991 C CA . ALA A 1 242 ? -9.354 19.929 -2.153 1.00 79.62 242 ALA A CA 1
ATOM 1992 C C . ALA A 1 242 ? -10.615 19.187 -1.675 1.00 79.62 242 ALA A C 1
ATOM 1994 O O . ALA A 1 242 ? -11.033 18.224 -2.310 1.00 79.62 242 ALA A O 1
ATOM 1995 N N . ILE A 1 243 ? -11.266 19.659 -0.608 1.00 80.50 243 ILE A N 1
ATOM 1996 C CA . ILE A 1 243 ? -12.536 19.100 -0.122 1.00 80.50 243 ILE A CA 1
ATOM 1997 C C . ILE A 1 243 ? -13.656 19.301 -1.147 1.00 80.50 243 ILE A C 1
ATOM 1999 O O . ILE A 1 243 ? -14.396 18.361 -1.432 1.00 80.50 243 ILE A O 1
ATOM 2003 N N . LYS A 1 244 ? -13.744 20.486 -1.759 1.00 81.19 244 LYS A N 1
ATOM 2004 C CA . LYS A 1 244 ? -14.710 20.784 -2.827 1.00 81.19 244 LYS A CA 1
ATOM 2005 C C . LYS A 1 244 ? -14.525 19.906 -4.048 1.00 81.19 244 LYS A C 1
ATOM 2007 O O . LYS A 1 244 ? -15.507 19.438 -4.620 1.00 81.19 244 LYS A O 1
ATOM 2012 N N . LEU A 1 245 ? -13.275 19.625 -4.420 1.00 80.69 245 LEU A N 1
ATOM 2013 C CA . LEU A 1 245 ? -12.985 18.659 -5.475 1.00 80.69 245 LEU A CA 1
ATOM 2014 C C . LEU A 1 245 ? -13.549 17.283 -5.160 1.00 80.69 245 LEU A C 1
ATOM 2016 O O . LEU A 1 245 ? -13.732 16.509 -6.082 1.00 80.69 245 LEU A O 1
ATOM 2020 N N . PHE A 1 246 ? -13.856 16.963 -3.911 1.00 80.44 246 PHE A N 1
ATOM 2021 C CA . PHE A 1 246 ? -14.467 15.694 -3.584 1.00 80.44 246 PHE A CA 1
ATOM 2022 C C . PHE A 1 246 ? -15.994 15.715 -3.461 1.00 80.44 246 PHE A C 1
ATOM 2024 O O . PHE A 1 246 ? -16.602 14.668 -3.248 1.00 80.44 246 PHE A O 1
ATOM 2031 N N . GLU A 1 247 ? -16.654 16.858 -3.647 1.00 81.56 247 GLU A N 1
ATOM 2032 C CA . GLU A 1 247 ? -18.118 16.920 -3.593 1.00 81.56 247 GLU A CA 1
ATOM 2033 C C . GLU A 1 247 ? -18.793 16.096 -4.692 1.00 81.56 247 GLU A C 1
ATOM 2035 O O . GLU A 1 247 ? -19.934 15.684 -4.503 1.00 81.56 247 GLU A O 1
ATOM 2040 N N . TYR A 1 248 ? -18.108 15.810 -5.806 1.00 86.06 248 TYR A N 1
ATOM 2041 C CA . TYR A 1 248 ? -18.647 14.970 -6.880 1.00 86.06 248 TYR A CA 1
ATOM 2042 C C . TYR A 1 248 ? -18.552 13.466 -6.600 1.00 86.06 248 TYR A C 1
ATOM 2044 O O . TYR A 1 248 ? -19.032 12.690 -7.425 1.00 86.06 248 TYR A O 1
ATOM 2052 N N . ILE A 1 249 ? -17.922 13.041 -5.493 1.00 86.00 249 ILE A N 1
ATOM 2053 C CA . ILE A 1 249 ? -17.606 11.624 -5.253 1.00 86.00 249 ILE A CA 1
ATOM 2054 C C . ILE A 1 249 ? -18.853 10.733 -5.292 1.00 86.00 249 ILE A C 1
ATOM 2056 O O . ILE A 1 249 ? -18.776 9.568 -5.662 1.00 86.00 249 ILE A O 1
ATOM 2060 N N . ASP A 1 250 ? -20.032 11.290 -5.010 1.00 83.38 250 ASP A N 1
ATOM 2061 C CA . ASP A 1 250 ? -21.307 10.589 -5.121 1.00 83.38 250 ASP A CA 1
ATOM 2062 C C . ASP A 1 250 ? -21.698 10.170 -6.541 1.00 83.38 250 ASP A C 1
ATOM 2064 O O . ASP A 1 250 ? -22.543 9.301 -6.718 1.00 83.38 250 ASP A O 1
ATOM 2068 N N . LYS A 1 251 ? -21.064 10.739 -7.560 1.00 85.88 251 LYS A N 1
ATOM 2069 C CA . LYS A 1 251 ? -21.267 10.383 -8.968 1.00 85.88 251 LYS A CA 1
ATOM 2070 C C . LYS A 1 251 ? -20.149 9.500 -9.518 1.00 85.88 251 LYS A C 1
ATOM 2072 O O . LYS A 1 251 ? -20.178 9.149 -10.694 1.00 85.88 251 LYS A O 1
ATOM 2077 N N . GLU A 1 252 ? -19.157 9.167 -8.697 1.00 87.94 252 GLU A N 1
ATOM 2078 C CA . GLU A 1 252 ? -17.968 8.438 -9.120 1.00 87.94 252 GLU A CA 1
ATOM 2079 C C . GLU A 1 252 ? -18.180 6.916 -9.095 1.00 87.94 252 GLU A C 1
ATOM 2081 O O . GLU A 1 252 ? -18.793 6.346 -8.187 1.00 87.94 252 GLU A O 1
ATOM 2086 N N . SER A 1 253 ? -17.613 6.234 -10.085 1.00 83.94 253 SER A N 1
ATOM 2087 C CA . SER A 1 253 ? -17.699 4.786 -10.274 1.00 83.94 253 SER A CA 1
ATOM 2088 C C . SER A 1 253 ? -16.346 4.082 -10.393 1.00 83.94 253 SER A C 1
ATOM 2090 O O . SER A 1 253 ? -16.316 2.856 -10.346 1.00 83.94 253 SER A O 1
ATOM 2092 N N . GLU A 1 254 ? -15.240 4.817 -10.495 1.00 86.44 254 GLU A N 1
ATOM 2093 C CA . GLU A 1 254 ? -13.890 4.270 -10.611 1.00 86.44 254 GLU A CA 1
ATOM 2094 C C . GLU A 1 254 ? -13.263 4.015 -9.234 1.00 86.44 254 GLU A C 1
ATOM 2096 O O . GLU A 1 254 ? -13.248 4.873 -8.343 1.00 86.44 254 GLU A O 1
ATOM 2101 N N . TYR A 1 255 ? -12.675 2.827 -9.071 1.00 87.38 255 TYR A N 1
ATOM 2102 C CA . TYR A 1 255 ? -12.012 2.409 -7.834 1.00 87.38 255 TYR A CA 1
ATOM 2103 C C . TYR A 1 255 ? -10.914 3.384 -7.396 1.00 87.38 255 TYR A C 1
ATOM 2105 O O . TYR A 1 255 ? -10.821 3.727 -6.217 1.00 87.38 255 TYR A O 1
ATOM 2113 N N . LEU A 1 256 ? -10.079 3.833 -8.336 1.00 88.62 256 LEU A N 1
ATOM 2114 C CA . LEU A 1 256 ? -8.904 4.650 -8.039 1.00 88.62 256 LEU A CA 1
ATOM 2115 C C . LEU A 1 256 ? -9.273 5.989 -7.382 1.00 88.62 256 LEU A C 1
ATOM 2117 O O . LEU A 1 256 ? -8.609 6.424 -6.438 1.00 88.62 256 LEU A O 1
ATOM 2121 N N . VAL A 1 257 ? -10.345 6.623 -7.852 1.00 88.88 257 VAL A N 1
ATOM 2122 C CA . VAL A 1 257 ? -10.811 7.911 -7.330 1.00 88.88 257 VAL A CA 1
ATOM 2123 C C . VAL A 1 257 ? -11.379 7.739 -5.923 1.00 88.88 257 VAL A C 1
ATOM 2125 O O . VAL A 1 257 ? -10.961 8.444 -5.003 1.00 88.88 257 VAL A O 1
ATOM 2128 N N . TRP A 1 258 ? -12.238 6.735 -5.720 1.00 88.88 258 TRP A N 1
ATOM 2129 C CA . TRP A 1 258 ? -12.754 6.376 -4.396 1.00 88.88 258 TRP A CA 1
ATOM 2130 C C . TRP A 1 258 ? -11.652 6.004 -3.412 1.00 88.88 258 TRP A C 1
ATOM 2132 O O . TRP A 1 258 ? -11.702 6.388 -2.244 1.00 88.88 258 TRP A O 1
ATOM 2142 N N . ARG A 1 259 ? -10.622 5.293 -3.874 1.00 89.50 259 ARG A N 1
ATOM 2143 C CA . ARG A 1 259 ? -9.453 4.962 -3.061 1.00 89.50 259 ARG A CA 1
ATOM 2144 C C . ARG A 1 259 ? -8.719 6.227 -2.624 1.00 89.50 259 ARG A C 1
ATOM 2146 O O . ARG A 1 259 ? -8.404 6.351 -1.446 1.00 89.50 259 ARG A O 1
ATOM 2153 N N . ASN A 1 260 ? -8.451 7.162 -3.534 1.00 88.12 260 ASN A N 1
ATOM 2154 C CA . ASN A 1 260 ? -7.793 8.423 -3.181 1.00 88.12 260 ASN A CA 1
ATOM 2155 C C . ASN A 1 260 ? -8.626 9.219 -2.171 1.00 88.12 260 ASN A C 1
ATOM 2157 O O . ASN A 1 260 ? -8.084 9.666 -1.162 1.00 88.12 260 ASN A O 1
ATOM 2161 N N . TYR A 1 261 ? -9.942 9.298 -2.390 1.00 87.50 261 TYR A N 1
ATOM 2162 C CA . TYR A 1 261 ? -10.865 9.895 -1.429 1.00 87.50 261 TYR A CA 1
ATOM 2163 C C . TYR A 1 261 ? -10.753 9.221 -0.054 1.00 87.50 261 TYR A C 1
ATOM 2165 O O . TYR A 1 261 ? -10.610 9.901 0.960 1.00 87.50 261 TYR A O 1
ATOM 2173 N N . TYR A 1 262 ? -10.763 7.884 -0.010 1.00 87.31 262 TYR A N 1
ATOM 2174 C CA . TYR A 1 262 ? -10.638 7.121 1.230 1.00 87.31 262 TYR A CA 1
ATOM 2175 C C . TYR A 1 262 ? -9.363 7.460 1.998 1.00 87.31 262 TYR A C 1
ATOM 2177 O O . TYR A 1 262 ? -9.443 7.697 3.197 1.00 87.31 262 TYR A O 1
ATOM 2185 N N . TYR A 1 263 ? -8.201 7.493 1.342 1.00 86.81 263 TYR A N 1
ATOM 2186 C CA . TYR A 1 263 ? -6.946 7.805 2.031 1.00 86.81 263 TYR A CA 1
ATOM 2187 C C . TYR A 1 263 ? -6.913 9.251 2.535 1.00 86.81 263 TYR A C 1
ATOM 2189 O O . TYR A 1 263 ? -6.444 9.485 3.648 1.00 86.81 263 TYR A O 1
ATOM 2197 N N . SER A 1 264 ? -7.470 10.205 1.782 1.00 86.44 264 SER A N 1
ATOM 2198 C CA . SER A 1 264 ? -7.629 11.586 2.254 1.00 86.44 264 SER A CA 1
ATOM 2199 C C . 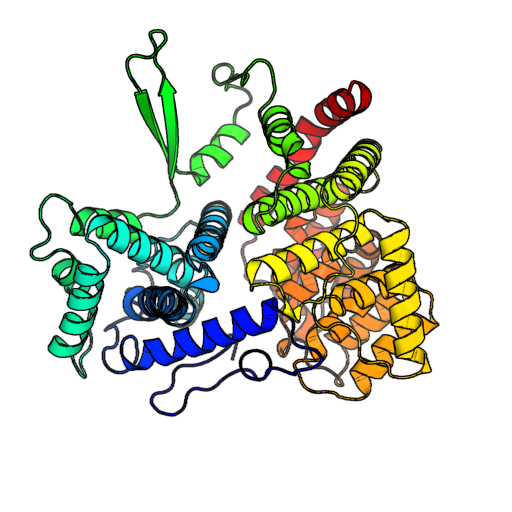SER A 1 264 ? -8.558 11.669 3.469 1.00 86.44 264 SER A C 1
ATOM 2201 O O . SER A 1 264 ? -8.201 12.282 4.473 1.00 86.44 264 SER A O 1
ATOM 2203 N N . TYR A 1 265 ? -9.712 10.997 3.428 1.00 85.81 265 TYR A N 1
ATOM 2204 C CA . TYR A 1 265 ? -10.628 10.893 4.565 1.00 85.81 265 TYR A CA 1
ATOM 2205 C C . TYR A 1 265 ? -9.978 10.189 5.764 1.00 85.81 265 TYR A C 1
ATOM 2207 O O . TYR A 1 265 ? -10.117 10.645 6.893 1.00 85.81 265 TYR A O 1
ATOM 2215 N N . ALA A 1 266 ? -9.243 9.098 5.541 1.00 86.00 266 ALA A N 1
ATOM 2216 C CA . ALA A 1 266 ? -8.573 8.347 6.593 1.00 86.00 266 ALA A CA 1
ATOM 2217 C C . ALA A 1 266 ? -7.498 9.189 7.284 1.00 86.00 266 ALA A C 1
ATOM 2219 O O . ALA A 1 266 ? -7.405 9.124 8.506 1.00 86.00 266 ALA A O 1
ATOM 2220 N N . TYR A 1 267 ? -6.752 10.009 6.534 1.00 85.62 267 TYR A N 1
ATOM 2221 C CA . TYR A 1 267 ? -5.805 10.972 7.095 1.00 85.62 267 TYR A CA 1
ATOM 2222 C C . TYR A 1 267 ? -6.515 12.053 7.919 1.00 85.62 267 TYR A C 1
ATOM 2224 O O . TYR A 1 267 ? -6.139 12.284 9.064 1.00 85.62 267 TYR A O 1
ATOM 2232 N N . LEU A 1 268 ? -7.593 12.658 7.401 1.00 86.00 268 LEU A N 1
ATOM 2233 C CA . LEU A 1 268 ? -8.386 13.633 8.163 1.00 86.00 268 LEU A CA 1
ATOM 2234 C C . LEU A 1 268 ? -8.961 13.018 9.442 1.00 86.00 268 LEU A C 1
ATOM 2236 O O . LEU A 1 268 ? -8.833 13.597 10.515 1.00 86.00 268 LEU A O 1
ATOM 2240 N N . ASN A 1 269 ? -9.517 11.811 9.356 1.00 85.50 269 ASN A N 1
ATOM 2241 C CA . ASN A 1 269 ? -9.982 11.075 10.520 1.00 85.50 269 ASN A CA 1
ATOM 2242 C C . ASN A 1 269 ? -8.824 10.800 11.483 1.00 85.50 269 ASN A C 1
ATOM 2244 O O . ASN A 1 269 ? -8.964 11.024 12.680 1.00 85.50 269 ASN A O 1
ATOM 2248 N N . ALA A 1 270 ? -7.659 10.371 10.993 1.00 83.62 270 ALA A N 1
ATOM 2249 C CA . ALA A 1 270 ? -6.476 10.174 11.819 1.00 83.62 270 ALA A CA 1
ATOM 2250 C C . ALA A 1 270 ? -6.059 11.471 12.531 1.00 83.62 270 ALA A C 1
ATOM 2252 O O . ALA A 1 270 ? -5.802 11.418 13.723 1.00 83.62 270 ALA A O 1
ATOM 2253 N N . MET A 1 271 ? -6.100 12.631 11.888 1.00 84.81 271 MET A N 1
ATOM 2254 C CA . MET A 1 271 ? -5.691 13.893 12.513 1.00 84.81 271 MET A CA 1
ATOM 2255 C C . MET A 1 271 ? -6.754 14.483 13.456 1.00 84.81 271 MET A C 1
ATOM 2257 O O . MET A 1 271 ? -6.417 14.950 14.539 1.00 84.81 271 MET A O 1
ATOM 2261 N N . PHE A 1 272 ? -8.041 14.380 13.109 1.00 85.31 272 PHE A N 1
ATOM 2262 C CA . PHE A 1 272 ? -9.146 15.078 13.785 1.00 85.31 272 PHE A CA 1
ATOM 2263 C C . PHE A 1 272 ? -10.136 14.160 14.535 1.00 85.31 272 PHE A C 1
ATOM 2265 O O . PHE A 1 272 ? -11.227 14.597 14.886 1.00 85.31 272 PHE A O 1
ATOM 2272 N N . THR A 1 273 ? -9.827 12.882 14.788 1.00 84.19 273 THR A N 1
ATOM 2273 C CA . THR A 1 273 ? -10.735 11.985 15.557 1.00 84.19 273 THR A CA 1
ATOM 2274 C C . THR A 1 273 ? -11.159 12.591 16.893 1.00 84.19 273 THR A C 1
ATOM 2276 O O . THR A 1 273 ? -10.333 13.207 17.560 1.00 84.19 273 THR A O 1
ATOM 2279 N N . GLU A 1 274 ? -12.412 12.327 17.289 1.00 79.94 274 GLU A N 1
ATOM 2280 C CA . GLU A 1 274 ? -13.030 12.795 18.544 1.00 79.94 274 GLU A CA 1
ATOM 2281 C C . GLU A 1 274 ? -13.145 14.327 18.639 1.00 79.94 274 GLU A C 1
ATOM 2283 O O . GLU A 1 274 ? -13.306 14.883 19.720 1.00 79.94 274 GLU A O 1
ATOM 2288 N N . THR A 1 275 ? -13.107 15.018 17.495 1.00 83.25 275 THR A N 1
ATOM 2289 C CA . THR A 1 275 ? -13.439 16.445 17.390 1.00 83.25 275 THR A CA 1
ATOM 2290 C C . THR A 1 275 ? -14.815 16.632 16.755 1.00 83.25 275 THR A C 1
ATOM 2292 O O . THR A 1 275 ? -15.228 15.825 15.917 1.00 83.25 275 THR A O 1
ATOM 2295 N N . GLU A 1 276 ? -15.494 17.735 17.087 1.00 81.44 276 GLU A N 1
ATOM 2296 C CA . GLU A 1 276 ? -16.772 18.115 16.461 1.00 81.44 276 GLU A CA 1
ATOM 2297 C C . GLU A 1 276 ? -16.646 18.187 14.930 1.00 81.44 276 GLU A C 1
ATOM 2299 O O . GLU A 1 276 ? -17.505 17.692 14.202 1.00 81.44 276 GLU A O 1
ATOM 2304 N N . THR A 1 277 ? -15.526 18.717 14.425 1.00 78.44 277 THR A N 1
ATOM 2305 C CA . THR A 1 277 ? -15.197 18.775 12.992 1.00 78.44 277 THR A CA 1
ATOM 2306 C C . THR A 1 277 ? -15.346 17.417 12.315 1.00 78.44 277 THR A C 1
ATOM 2308 O O . THR A 1 277 ? -15.937 17.299 11.239 1.00 78.44 277 THR A O 1
ATOM 2311 N N . MET A 1 278 ? -14.820 16.370 12.951 1.00 85.56 278 MET A N 1
ATOM 2312 C CA . MET A 1 278 ? -14.836 15.031 12.380 1.00 85.56 278 MET A CA 1
ATOM 2313 C C . MET A 1 278 ? -16.224 14.394 12.433 1.00 85.56 278 MET A C 1
ATOM 2315 O O . MET A 1 278 ? -16.563 13.621 11.538 1.00 85.56 278 MET A O 1
ATOM 2319 N N . GLU A 1 279 ? -17.062 14.742 13.412 1.00 83.94 279 GLU A N 1
ATOM 2320 C CA . GLU A 1 279 ? -18.467 14.322 13.432 1.00 83.94 279 GLU A CA 1
ATOM 2321 C C . GLU A 1 279 ? -19.231 14.856 12.212 1.00 83.94 279 GLU A C 1
ATOM 2323 O O . GLU A 1 279 ? -19.933 14.093 11.539 1.00 83.94 279 GLU A O 1
ATOM 2328 N N . TYR A 1 280 ? -19.031 16.131 11.856 1.00 81.50 280 TYR A N 1
ATOM 2329 C CA . TYR A 1 280 ? -19.631 16.720 10.654 1.00 81.50 280 TYR A CA 1
ATOM 2330 C C . TYR A 1 280 ? -19.109 16.081 9.363 1.00 81.50 280 TYR A C 1
ATOM 2332 O O . TYR A 1 280 ? -19.910 15.712 8.497 1.00 81.50 280 TYR A O 1
ATOM 2340 N N . ILE A 1 281 ? -17.789 15.890 9.246 1.00 82.88 281 ILE A N 1
ATOM 2341 C CA . ILE A 1 281 ? -17.177 15.209 8.093 1.00 82.88 281 ILE A CA 1
ATOM 2342 C C . ILE A 1 281 ? -17.746 13.793 7.953 1.00 82.88 281 ILE A C 1
ATOM 2344 O O . ILE A 1 281 ? -18.160 13.399 6.863 1.00 82.88 281 ILE A O 1
ATOM 2348 N N . ASN A 1 282 ? -17.828 13.039 9.053 1.00 86.12 282 ASN A N 1
ATOM 2349 C CA . ASN A 1 282 ? -18.390 11.688 9.072 1.00 86.12 282 ASN A CA 1
ATOM 2350 C C . ASN A 1 282 ? -19.848 11.665 8.614 1.00 86.12 282 ASN A C 1
ATOM 2352 O O . ASN A 1 282 ? -20.234 10.772 7.859 1.00 86.12 282 ASN A O 1
ATOM 2356 N N . LYS A 1 283 ? -20.654 12.647 9.033 1.00 85.56 283 LYS A N 1
ATOM 2357 C CA . LYS A 1 283 ? -22.048 12.776 8.598 1.00 85.56 283 LYS A CA 1
ATOM 2358 C C . LYS A 1 283 ? -22.147 13.033 7.093 1.00 85.56 283 LYS A C 1
ATOM 2360 O O . LYS A 1 283 ? -22.797 12.261 6.395 1.00 85.56 283 LYS A O 1
ATOM 2365 N N . LYS A 1 284 ? -21.459 14.055 6.575 1.00 82.19 284 LYS A N 1
ATOM 2366 C CA . LYS A 1 284 ? -21.466 14.377 5.135 1.00 82.19 284 LYS A CA 1
ATOM 2367 C C . LYS A 1 284 ? -20.949 13.215 4.293 1.00 82.19 284 LYS A C 1
ATOM 2369 O O . LYS A 1 284 ? -21.500 12.917 3.235 1.00 82.19 284 LYS A O 1
ATOM 2374 N N . PHE A 1 285 ? -19.907 12.539 4.767 1.00 83.38 285 PHE A N 1
ATOM 2375 C CA . PHE A 1 285 ? -19.341 11.402 4.061 1.00 83.38 285 PHE A CA 1
ATOM 2376 C C . PHE A 1 285 ? -20.287 10.195 4.048 1.00 83.38 285 PHE A C 1
ATOM 2378 O O . PHE A 1 285 ? -20.466 9.568 3.004 1.00 83.38 285 PHE A O 1
ATOM 2385 N N . ARG A 1 286 ? -20.968 9.918 5.168 1.00 85.38 286 ARG A N 1
ATOM 2386 C CA . ARG A 1 286 ? -22.048 8.924 5.235 1.00 85.38 286 ARG A CA 1
ATOM 2387 C C . ARG A 1 286 ? -23.146 9.228 4.217 1.00 85.38 286 ARG A C 1
ATOM 2389 O O . ARG A 1 286 ? -23.527 8.328 3.473 1.00 85.38 286 ARG A O 1
ATOM 2396 N N . ASP A 1 287 ? -23.606 10.476 4.147 1.00 84.00 287 ASP A N 1
ATOM 2397 C CA . ASP A 1 287 ? -24.639 10.892 3.193 1.00 84.00 287 ASP A CA 1
ATOM 2398 C C . ASP A 1 287 ? -24.180 10.655 1.746 1.00 84.00 287 ASP A C 1
ATOM 2400 O O . ASP A 1 287 ? -24.920 10.094 0.940 1.00 84.00 287 ASP A O 1
ATOM 2404 N N . LYS A 1 288 ? -22.922 10.991 1.425 1.00 82.38 288 LYS A N 1
ATOM 2405 C CA . LYS A 1 288 ? -22.339 10.734 0.101 1.00 82.38 288 LYS A CA 1
ATOM 2406 C C . LYS A 1 288 ? -22.286 9.247 -0.246 1.00 82.38 288 LYS A C 1
ATOM 2408 O O . LYS A 1 288 ? -22.624 8.906 -1.371 1.00 82.38 288 LYS A O 1
ATOM 2413 N N . ILE A 1 289 ? -21.916 8.366 0.686 1.00 80.38 289 ILE A N 1
ATOM 2414 C CA . ILE A 1 289 ? -21.916 6.908 0.457 1.00 80.38 289 ILE A CA 1
ATOM 2415 C C . ILE A 1 289 ? -23.337 6.384 0.213 1.00 80.38 289 ILE A C 1
ATOM 2417 O O . ILE A 1 289 ? -23.545 5.572 -0.686 1.00 80.38 289 ILE A O 1
ATOM 2421 N N . ILE A 1 290 ? -24.314 6.851 0.997 1.00 77.25 290 ILE A N 1
ATOM 2422 C CA . ILE A 1 290 ? -25.721 6.452 0.846 1.00 77.25 290 ILE A CA 1
ATOM 2423 C C . ILE A 1 290 ? -26.248 6.853 -0.540 1.00 77.25 290 ILE A C 1
ATOM 2425 O O . ILE A 1 290 ? -26.927 6.058 -1.185 1.00 77.25 290 ILE A O 1
ATOM 2429 N N . ILE A 1 291 ? -25.908 8.058 -1.007 1.00 71.00 291 ILE A N 1
ATOM 2430 C CA . ILE A 1 291 ? -26.328 8.580 -2.316 1.00 71.00 291 ILE A CA 1
ATOM 2431 C C . ILE A 1 291 ? -25.595 7.878 -3.466 1.00 71.00 291 ILE A C 1
ATOM 2433 O O . ILE A 1 291 ? -26.203 7.574 -4.490 1.00 71.00 291 ILE A O 1
ATOM 2437 N N . SER A 1 292 ? -24.290 7.631 -3.324 1.00 68.75 292 SER A N 1
ATOM 2438 C CA . SER A 1 292 ? -23.437 7.198 -4.437 1.00 68.75 292 SER A CA 1
ATOM 2439 C C . SER A 1 292 ? -23.701 5.786 -4.928 1.00 68.75 292 SER A C 1
ATOM 2441 O O . SER A 1 292 ? -23.401 5.430 -6.071 1.00 68.75 292 SER A O 1
ATOM 2443 N N . LYS A 1 293 ? -24.223 4.955 -4.035 1.00 64.06 293 LYS A N 1
ATOM 2444 C CA . LYS A 1 293 ? -24.415 3.533 -4.250 1.00 64.06 293 LYS A CA 1
ATOM 2445 C C . LYS A 1 293 ? -25.703 3.138 -3.559 1.00 64.06 293 LYS A C 1
ATOM 2447 O O . LYS A 1 293 ? -25.626 2.458 -2.543 1.00 64.06 293 LYS A O 1
ATOM 2452 N N . GLU A 1 294 ? -26.863 3.530 -4.094 1.00 50.47 294 GLU A N 1
ATOM 2453 C CA . GLU A 1 294 ? -28.155 2.926 -3.728 1.00 50.47 294 GLU A CA 1
ATOM 2454 C C . GLU A 1 294 ? -28.093 1.393 -3.940 1.00 50.47 294 GLU A C 1
ATOM 2456 O O . GLU A 1 294 ? -28.503 0.822 -4.941 1.00 50.47 294 GLU A O 1
ATOM 2461 N N . TYR A 1 295 ? -27.499 0.741 -2.950 1.00 51.84 295 TYR A N 1
ATOM 2462 C CA . TYR A 1 295 ? -27.561 -0.634 -2.528 1.00 51.84 295 TYR A CA 1
ATOM 2463 C C . TYR A 1 295 ? -27.098 -1.787 -3.425 1.00 51.84 295 TYR A C 1
ATOM 2465 O O . TYR A 1 295 ? -27.744 -2.829 -3.468 1.00 51.84 295 TYR A O 1
ATOM 2473 N N . ASP A 1 296 ? -25.915 -1.691 -4.030 1.00 56.28 296 ASP A N 1
ATOM 2474 C CA . ASP A 1 296 ? -25.360 -2.790 -4.841 1.00 56.28 296 ASP A CA 1
ATOM 2475 C C . ASP A 1 296 ? -24.383 -3.732 -4.101 1.00 56.28 296 ASP A C 1
ATOM 2477 O O . ASP A 1 296 ? -23.578 -4.419 -4.726 1.00 56.28 296 ASP A O 1
ATOM 2481 N N . ILE A 1 297 ? -24.448 -3.801 -2.764 1.00 56.00 297 ILE A N 1
ATOM 2482 C CA . ILE A 1 297 ? -23.746 -4.844 -1.977 1.00 56.00 297 ILE A CA 1
ATOM 2483 C C . ILE A 1 297 ? -24.336 -6.239 -2.279 1.00 56.00 297 ILE A C 1
ATOM 2485 O O . ILE A 1 297 ? -23.652 -7.255 -2.164 1.00 56.00 297 ILE A O 1
ATOM 2489 N N . ASP A 1 298 ? -25.594 -6.277 -2.730 1.00 55.16 298 ASP A N 1
ATOM 2490 C CA . ASP A 1 298 ? -26.307 -7.498 -3.111 1.00 55.16 298 ASP A CA 1
ATOM 2491 C C . ASP A 1 298 ? -25.909 -8.010 -4.510 1.00 55.16 298 ASP A C 1
ATOM 2493 O O . ASP A 1 298 ? -26.221 -9.154 -4.868 1.00 55.16 298 ASP A O 1
ATOM 2497 N N . LYS A 1 299 ? -25.202 -7.203 -5.323 1.00 59.28 299 LYS A N 1
ATOM 2498 C CA . LYS A 1 299 ? -24.687 -7.672 -6.612 1.00 59.28 299 LYS A CA 1
ATOM 2499 C C . LYS A 1 299 ? -23.632 -8.736 -6.363 1.00 59.28 299 LYS A C 1
ATOM 2501 O O . LYS A 1 299 ? -22.577 -8.484 -5.782 1.00 59.28 299 LYS A O 1
ATOM 2506 N N . LYS A 1 300 ? -23.910 -9.945 -6.850 1.00 57.81 300 LYS A N 1
ATOM 2507 C CA . LYS A 1 300 ? -22.961 -11.054 -6.777 1.00 57.81 300 LYS A CA 1
ATOM 2508 C C . LYS A 1 300 ? -21.639 -10.634 -7.418 1.00 57.81 300 LYS A C 1
ATOM 2510 O O . LYS A 1 300 ? -21.609 -10.218 -8.576 1.00 57.81 300 LYS A O 1
ATOM 2515 N N . HIS A 1 301 ? -20.552 -10.807 -6.671 1.00 64.00 301 HIS A N 1
ATOM 2516 C CA . HIS A 1 301 ? -19.177 -10.524 -7.094 1.00 64.00 301 HIS A CA 1
ATOM 2517 C C . HIS A 1 301 ? -18.782 -11.234 -8.405 1.00 64.00 301 HIS A C 1
ATOM 2519 O O . HIS A 1 301 ? -17.854 -10.804 -9.079 1.00 64.00 301 HIS A O 1
ATOM 2525 N N . GLU A 1 302 ? -19.502 -12.295 -8.786 1.00 61.97 302 GLU A N 1
ATOM 2526 C CA . GLU A 1 302 ? -19.347 -13.045 -10.041 1.00 61.97 302 GLU A CA 1
ATOM 2527 C C . GLU A 1 302 ? -19.566 -12.199 -11.311 1.00 61.97 302 GLU A C 1
ATOM 2529 O O . GLU A 1 302 ? -19.117 -12.597 -12.382 1.00 61.97 302 GLU A O 1
ATOM 2534 N N . PHE A 1 303 ? -20.225 -11.038 -11.211 1.00 64.69 303 PHE A N 1
ATOM 2535 C CA . PHE A 1 303 ? -20.516 -10.159 -12.355 1.00 64.69 303 PHE A CA 1
ATOM 2536 C C . PHE A 1 303 ? -19.616 -8.918 -12.443 1.00 64.69 303 PHE A C 1
ATOM 2538 O O . PHE A 1 303 ? -19.874 -8.040 -13.267 1.00 64.69 303 PHE A O 1
ATOM 2545 N N . LEU A 1 304 ? -18.596 -8.808 -11.587 1.00 75.06 304 LEU A N 1
ATOM 2546 C CA . LEU A 1 304 ? -17.728 -7.634 -11.501 1.00 75.06 304 LEU A CA 1
ATOM 2547 C C . LEU A 1 304 ? -16.297 -7.971 -11.926 1.00 75.06 304 LEU A C 1
ATOM 2549 O O . LEU A 1 304 ? -15.765 -9.027 -11.579 1.00 75.06 304 LEU A O 1
ATOM 2553 N N . ASP A 1 305 ? -15.664 -7.039 -12.639 1.00 85.19 305 ASP A N 1
ATOM 2554 C CA . ASP A 1 305 ? -14.225 -7.081 -12.900 1.00 85.19 305 ASP A CA 1
ATOM 2555 C C . ASP A 1 305 ? -13.416 -6.802 -11.615 1.00 85.19 305 ASP A C 1
ATOM 2557 O O . ASP A 1 305 ? -13.964 -6.566 -10.529 1.00 85.19 305 ASP A O 1
ATOM 2561 N N . LEU A 1 306 ? -12.084 -6.850 -11.717 1.00 88.31 306 LEU A N 1
ATOM 2562 C CA . LEU A 1 306 ? -11.203 -6.629 -10.569 1.00 88.31 306 LEU A CA 1
ATOM 2563 C C . LEU A 1 306 ? -11.447 -5.259 -9.907 1.00 88.31 306 LEU A C 1
ATOM 2565 O O . LEU A 1 306 ? -11.483 -5.175 -8.678 1.00 88.31 306 LEU A O 1
ATOM 2569 N N . HIS A 1 307 ? -11.635 -4.197 -10.696 1.00 87.88 307 HIS A N 1
ATOM 2570 C CA . HIS A 1 307 ? -11.860 -2.841 -10.184 1.00 87.88 307 HIS A CA 1
ATOM 2571 C C . HIS A 1 307 ? -13.209 -2.709 -9.487 1.00 87.88 307 HIS A C 1
ATOM 2573 O O . HIS A 1 307 ? -13.267 -2.157 -8.390 1.00 87.88 307 HIS A O 1
ATOM 2579 N N . GLY A 1 308 ? -14.273 -3.271 -10.059 1.00 87.31 308 GLY A N 1
ATOM 2580 C CA . GLY A 1 308 ? -15.602 -3.301 -9.458 1.00 87.31 308 GLY A CA 1
ATOM 2581 C C . GLY A 1 308 ? -15.612 -4.043 -8.123 1.00 87.31 308 GLY A C 1
ATOM 2582 O O . GLY A 1 308 ? -16.169 -3.539 -7.148 1.00 87.31 308 GLY A O 1
ATOM 2583 N N . ARG A 1 309 ? -14.929 -5.193 -8.033 1.00 88.12 309 ARG A N 1
ATOM 2584 C CA . ARG A 1 309 ? -14.786 -5.933 -6.765 1.00 88.12 309 ARG A CA 1
ATOM 2585 C C . ARG A 1 309 ? -14.017 -5.131 -5.716 1.00 88.12 309 ARG A C 1
ATOM 2587 O O . ARG A 1 309 ? -14.483 -5.024 -4.584 1.00 88.12 309 ARG A O 1
ATOM 2594 N N . LYS A 1 310 ? -12.891 -4.508 -6.087 1.00 88.94 310 LYS A N 1
ATOM 2595 C CA . LYS A 1 310 ? -12.104 -3.659 -5.170 1.00 88.94 310 LYS A CA 1
ATOM 2596 C C . LYS A 1 310 ? -12.849 -2.394 -4.745 1.00 88.94 310 LYS A C 1
ATOM 2598 O O . LYS A 1 310 ? -12.701 -1.951 -3.609 1.00 88.94 310 LYS A O 1
ATOM 2603 N N . LEU A 1 311 ? -13.656 -1.810 -5.631 1.00 88.00 311 LEU A N 1
ATOM 2604 C CA . LEU A 1 311 ? -14.522 -0.687 -5.287 1.00 88.00 311 LEU A CA 1
ATOM 2605 C C . LEU A 1 311 ? -15.596 -1.112 -4.293 1.00 88.00 311 LEU A C 1
ATOM 2607 O O . LEU A 1 311 ? -15.788 -0.436 -3.290 1.00 88.00 311 LEU A O 1
ATOM 2611 N N . ASN A 1 312 ? -16.260 -2.238 -4.534 1.00 87.19 312 ASN A N 1
ATOM 2612 C CA . ASN A 1 312 ? -17.273 -2.755 -3.625 1.00 87.19 312 ASN A CA 1
ATOM 2613 C C . ASN A 1 312 ? -16.690 -3.089 -2.244 1.00 87.19 312 ASN A C 1
ATOM 2615 O O . ASN A 1 312 ? -17.294 -2.719 -1.240 1.00 87.19 312 ASN A O 1
ATOM 2619 N N . GLU A 1 313 ? -15.521 -3.734 -2.184 1.00 87.62 313 GLU A N 1
ATOM 2620 C CA . GLU A 1 313 ? -14.764 -3.971 -0.943 1.00 87.62 313 GLU A CA 1
ATOM 2621 C C . GLU A 1 313 ? -14.514 -2.651 -0.191 1.00 87.62 313 GLU A C 1
ATOM 2623 O O . GLU A 1 313 ? -14.825 -2.524 0.996 1.00 87.62 313 GLU A O 1
ATOM 2628 N N . LEU A 1 314 ? -14.015 -1.632 -0.899 1.00 89.31 314 LEU A N 1
ATOM 2629 C CA . LEU A 1 314 ? -13.711 -0.322 -0.328 1.00 89.31 314 LEU A CA 1
ATOM 2630 C C . LEU A 1 314 ? -14.962 0.398 0.197 1.00 89.31 314 LEU A C 1
ATOM 2632 O O . LEU A 1 314 ? -14.959 0.874 1.331 1.00 89.31 314 LEU A O 1
ATOM 2636 N N . ILE A 1 315 ? -16.029 0.473 -0.604 1.00 88.06 315 ILE A N 1
ATOM 2637 C CA . ILE A 1 315 ? -17.290 1.123 -0.220 1.00 88.06 315 ILE A CA 1
ATOM 2638 C C . ILE A 1 315 ? -17.931 0.402 0.963 1.00 88.06 315 ILE A C 1
ATOM 2640 O O . ILE A 1 315 ? -18.428 1.055 1.879 1.00 88.06 315 ILE A O 1
ATOM 2644 N N . TYR A 1 316 ? -17.899 -0.931 0.979 1.00 88.69 316 TYR A N 1
ATOM 2645 C CA . TYR A 1 316 ? -18.450 -1.696 2.086 1.00 88.69 316 TYR A CA 1
ATOM 2646 C C . TYR A 1 316 ? -17.696 -1.412 3.392 1.00 88.69 316 TYR A C 1
ATOM 2648 O O . TYR A 1 316 ? -18.316 -1.024 4.385 1.00 88.69 316 TYR A O 1
ATOM 2656 N N . SER A 1 317 ? -16.361 -1.479 3.366 1.00 89.44 317 SER A N 1
ATOM 2657 C CA . SER A 1 317 ? -15.499 -1.106 4.496 1.00 89.44 317 SER A CA 1
ATOM 2658 C C . SER A 1 317 ? -15.782 0.316 5.000 1.00 89.44 317 SER A C 1
ATOM 2660 O O . SER A 1 317 ? -15.958 0.552 6.197 1.00 89.44 317 SER A O 1
ATOM 2662 N N . LEU A 1 318 ? -15.913 1.268 4.073 1.00 88.50 318 LEU A N 1
ATOM 2663 C CA . LEU A 1 318 ? -16.253 2.654 4.377 1.00 88.50 318 LEU A CA 1
ATOM 2664 C C . LEU A 1 318 ? -17.620 2.798 5.041 1.00 88.50 318 LEU A C 1
ATOM 2666 O O . LEU A 1 318 ? -17.747 3.508 6.037 1.00 88.50 318 LEU A O 1
ATOM 2670 N N . SER A 1 319 ? -18.630 2.112 4.509 1.00 88.88 319 SER A N 1
ATOM 2671 C CA . SER A 1 319 ? -19.997 2.165 5.020 1.00 88.88 319 SER A CA 1
ATOM 2672 C C . SER A 1 319 ? -20.095 1.665 6.464 1.00 88.88 319 SER A C 1
ATOM 2674 O O . SER A 1 319 ? -20.837 2.242 7.256 1.00 88.88 319 SER A O 1
ATOM 2676 N N . LEU A 1 320 ? -19.294 0.660 6.834 1.00 90.56 320 LEU A N 1
ATOM 2677 C CA . LEU A 1 320 ? -19.173 0.186 8.213 1.00 90.56 320 LEU A CA 1
ATOM 2678 C C . LEU A 1 320 ? -18.496 1.231 9.104 1.00 90.56 320 LEU A C 1
ATOM 2680 O O . LEU A 1 320 ? -19.023 1.563 10.162 1.00 90.56 320 LEU A O 1
ATOM 2684 N N . LYS A 1 321 ? -17.387 1.822 8.642 1.00 88.06 321 LYS A N 1
ATOM 2685 C CA . LYS A 1 321 ? -16.633 2.838 9.394 1.00 88.06 321 LYS A CA 1
ATOM 2686 C C . LYS A 1 321 ? -17.459 4.082 9.725 1.00 88.06 321 LYS A C 1
ATOM 2688 O O . LYS A 1 321 ? -17.313 4.649 10.803 1.00 88.06 321 LYS A O 1
ATOM 2693 N N . VAL A 1 322 ? -18.350 4.497 8.823 1.00 86.75 322 VAL A N 1
ATOM 2694 C CA . VAL A 1 322 ? -19.286 5.604 9.077 1.00 86.75 322 VAL A CA 1
ATOM 2695 C C . VAL A 1 322 ? -20.667 5.140 9.539 1.00 86.75 322 VAL A C 1
ATOM 2697 O O . VAL A 1 322 ? -21.602 5.931 9.504 1.00 86.75 322 VAL A O 1
ATOM 2700 N N . ASN A 1 323 ? -20.815 3.899 10.014 1.00 88.81 323 ASN A N 1
ATOM 2701 C CA . ASN A 1 323 ? -22.033 3.366 10.635 1.00 88.81 323 ASN A CA 1
ATOM 2702 C C . ASN A 1 323 ? -23.311 3.484 9.776 1.00 88.81 323 ASN A C 1
ATOM 2704 O O . ASN A 1 323 ? -24.372 3.879 10.269 1.00 88.81 323 ASN A O 1
ATOM 2708 N N . VAL A 1 324 ? -23.237 3.150 8.485 1.00 88.94 324 VAL A N 1
ATOM 2709 C CA . VAL A 1 324 ? -24.423 2.989 7.627 1.00 88.94 324 VAL A CA 1
ATOM 2710 C C . VAL A 1 324 ? -25.227 1.777 8.107 1.00 88.94 324 VAL A C 1
ATOM 2712 O O . VAL A 1 324 ? -24.757 0.645 8.013 1.00 88.94 324 VAL A O 1
ATOM 2715 N N . SER A 1 325 ? -26.456 2.004 8.587 1.00 88.88 325 SER A N 1
ATOM 2716 C CA . SER A 1 325 ? -27.262 0.997 9.299 1.00 88.88 325 SER A CA 1
ATOM 2717 C C . SER A 1 325 ? -27.394 -0.329 8.553 1.00 88.88 325 SER A C 1
ATOM 2719 O O . SER A 1 325 ? -27.107 -1.376 9.115 1.00 88.88 325 SER A O 1
ATOM 2721 N N . LYS A 1 326 ? -27.737 -0.303 7.260 1.00 86.62 326 LYS A N 1
ATOM 2722 C CA . LYS A 1 326 ? -27.967 -1.543 6.508 1.00 86.62 326 LYS A CA 1
ATOM 2723 C C . LYS A 1 326 ? -26.677 -2.364 6.301 1.00 86.62 326 LYS A C 1
ATOM 2725 O O . LYS A 1 326 ? -26.737 -3.592 6.288 1.00 86.62 326 LYS A O 1
ATOM 2730 N N . SER A 1 327 ? -25.508 -1.719 6.209 1.00 89.56 327 SER A N 1
ATOM 2731 C CA . SER A 1 327 ? -24.206 -2.408 6.156 1.00 89.56 327 SER A CA 1
ATOM 2732 C C . SER A 1 327 ? -23.834 -3.031 7.498 1.00 89.56 327 SER A C 1
ATOM 2734 O O . SER A 1 327 ? -23.329 -4.153 7.524 1.00 89.56 327 SER A O 1
ATOM 2736 N N . VAL A 1 328 ? -24.112 -2.315 8.592 1.00 92.50 328 VAL A N 1
ATOM 2737 C CA . VAL A 1 328 ? -23.929 -2.789 9.971 1.00 92.50 328 VAL A CA 1
ATOM 2738 C C . VAL A 1 328 ? -24.808 -4.008 10.240 1.00 92.50 328 VAL A C 1
ATOM 2740 O O . VAL A 1 328 ? -24.294 -5.052 10.635 1.00 92.50 328 VAL A O 1
ATOM 2743 N N . ASP A 1 329 ? -26.104 -3.920 9.930 1.00 91.94 329 ASP A N 1
ATOM 2744 C CA . ASP A 1 329 ? -27.055 -5.023 10.093 1.00 91.94 329 ASP A CA 1
ATOM 2745 C C . ASP A 1 329 ? -26.611 -6.259 9.300 1.00 91.94 329 ASP A C 1
ATOM 2747 O O . ASP A 1 329 ? -26.669 -7.387 9.796 1.00 91.94 329 ASP A O 1
ATOM 2751 N N . MET A 1 330 ? -26.117 -6.049 8.074 1.00 91.00 330 MET A N 1
ATOM 2752 C CA . MET A 1 330 ? -25.574 -7.123 7.249 1.00 91.00 330 MET A CA 1
ATOM 2753 C C . MET A 1 330 ? -24.320 -7.742 7.877 1.00 91.00 330 MET A C 1
ATOM 2755 O O . MET A 1 330 ? -24.252 -8.963 7.971 1.00 91.00 330 MET A O 1
ATOM 2759 N N . ALA A 1 331 ? -23.357 -6.937 8.342 1.00 93.19 331 ALA A N 1
ATOM 2760 C CA . ALA A 1 331 ? -22.145 -7.446 8.989 1.00 93.19 331 ALA A CA 1
ATOM 2761 C C . ALA A 1 331 ? -22.477 -8.281 10.230 1.00 93.19 331 ALA A C 1
ATOM 2763 O O . ALA A 1 331 ? -21.988 -9.402 10.369 1.00 93.19 331 ALA A O 1
ATOM 2764 N N . SER A 1 332 ? -23.346 -7.767 11.104 1.00 94.19 332 SER A N 1
ATOM 2765 C CA . SER A 1 332 ? -23.765 -8.468 12.319 1.00 94.19 332 SER A CA 1
ATOM 2766 C C . SER A 1 332 ? -24.503 -9.772 12.006 1.00 94.19 332 SER A C 1
ATOM 2768 O O . SER A 1 332 ? -24.243 -10.793 12.649 1.00 94.19 332 SER A O 1
ATOM 2770 N N . LYS A 1 333 ? -25.393 -9.769 11.004 1.00 93.31 333 LYS A N 1
ATOM 2771 C CA . LYS A 1 333 ? -26.112 -10.972 10.564 1.00 93.31 333 LYS A CA 1
ATOM 2772 C C . LYS A 1 333 ? -25.166 -12.022 9.981 1.00 93.31 333 LYS A C 1
ATOM 2774 O O . LYS A 1 333 ? -25.210 -13.173 10.406 1.00 93.31 333 LYS A O 1
ATOM 2779 N N . GLU A 1 334 ? -24.319 -11.629 9.034 1.00 92.56 334 GLU A N 1
ATOM 2780 C CA . GLU A 1 334 ? -23.359 -12.518 8.374 1.00 92.56 334 GLU A CA 1
ATOM 2781 C C . GLU A 1 334 ? -22.392 -13.132 9.392 1.00 92.56 334 GLU A C 1
ATOM 2783 O O . GLU A 1 334 ? -22.229 -14.351 9.425 1.00 92.56 334 GLU A O 1
ATOM 2788 N N . TYR A 1 335 ? -21.837 -12.320 10.298 1.00 94.75 335 TYR A N 1
ATOM 2789 C CA . TYR A 1 335 ? -21.009 -12.817 11.397 1.00 94.75 335 TYR A CA 1
ATOM 2790 C C . TYR A 1 335 ? -21.751 -13.832 12.276 1.00 94.75 335 TYR A C 1
ATOM 2792 O O . TYR A 1 335 ? -21.200 -14.888 12.576 1.00 94.75 335 TYR A O 1
ATOM 2800 N N . SER A 1 336 ? -23.000 -13.552 12.661 1.00 94.19 336 SER A N 1
ATOM 2801 C CA . SER A 1 336 ? -23.783 -14.471 13.500 1.00 94.19 336 SER A CA 1
ATOM 2802 C C . SER A 1 336 ? -24.036 -15.808 12.798 1.00 94.19 336 SER A C 1
ATOM 2804 O O . SER A 1 336 ? -23.928 -16.866 13.414 1.00 94.19 336 SER A O 1
ATOM 2806 N N . GLU A 1 337 ? -24.351 -15.780 11.500 1.00 93.50 337 GLU A N 1
ATOM 2807 C CA . GLU A 1 337 ? -24.550 -16.993 10.701 1.00 93.50 337 GLU A CA 1
ATOM 2808 C C . GLU A 1 337 ? -23.246 -17.784 10.521 1.00 93.50 337 GLU A C 1
ATOM 2810 O O . GLU A 1 337 ? -23.273 -19.015 10.560 1.00 93.50 337 GLU A O 1
ATOM 2815 N N . TRP A 1 338 ? -22.111 -17.100 10.366 1.00 93.00 338 TRP A N 1
ATOM 2816 C CA . TRP A 1 338 ? -20.791 -17.730 10.343 1.00 93.00 338 TRP A CA 1
ATOM 2817 C C . TRP A 1 338 ? -20.447 -18.368 11.693 1.00 93.00 338 TRP A C 1
ATOM 2819 O O . TRP A 1 338 ? -20.160 -19.561 11.733 1.00 93.00 338 TRP A O 1
ATOM 2829 N N . ALA A 1 339 ? -20.571 -17.626 12.794 1.00 91.50 339 ALA A N 1
ATOM 2830 C CA . ALA A 1 339 ? -20.196 -18.089 14.129 1.00 91.50 339 ALA A CA 1
ATOM 2831 C C . ALA A 1 339 ? -21.059 -19.266 14.621 1.00 91.50 339 ALA A C 1
ATOM 2833 O O . ALA A 1 339 ? -20.564 -20.134 15.336 1.00 91.50 339 ALA A O 1
ATOM 2834 N N . LEU A 1 340 ? -22.346 -19.309 14.251 1.00 91.62 340 LEU A N 1
ATOM 2835 C CA . LEU A 1 340 ? -23.272 -20.362 14.687 1.00 91.62 340 LEU A CA 1
ATOM 2836 C C . LEU A 1 340 ? -23.336 -21.560 13.734 1.00 91.62 340 LEU A C 1
ATOM 2838 O O . LEU A 1 340 ? -23.508 -22.688 14.191 1.00 91.62 340 LEU A O 1
ATOM 2842 N N . ASN A 1 341 ? -23.241 -21.328 12.421 1.00 90.06 341 ASN A N 1
ATOM 2843 C CA . ASN A 1 341 ? -23.526 -22.351 11.408 1.00 90.06 341 ASN A CA 1
ATOM 2844 C C . ASN A 1 341 ? -22.340 -22.654 10.483 1.00 90.06 341 ASN A C 1
ATOM 2846 O O . ASN A 1 341 ? -22.515 -23.402 9.521 1.00 90.06 341 ASN A O 1
ATOM 2850 N N . ASN A 1 342 ? -21.160 -22.067 10.717 1.00 85.31 342 ASN A N 1
ATOM 2851 C CA . ASN A 1 342 ? -20.004 -22.140 9.815 1.00 85.31 342 ASN A CA 1
ATOM 2852 C C . ASN A 1 342 ? -20.358 -21.745 8.369 1.00 85.31 342 ASN A C 1
ATOM 2854 O O . ASN A 1 342 ? -19.856 -22.326 7.403 1.00 85.31 342 ASN A O 1
ATOM 2858 N N . LYS A 1 343 ? -21.270 -20.773 8.206 1.00 89.62 343 LYS A N 1
ATOM 2859 C CA . LYS A 1 343 ? -21.646 -20.249 6.890 1.00 89.62 343 LYS A CA 1
ATOM 2860 C C . LYS A 1 343 ? -20.412 -19.676 6.195 1.00 89.62 343 LYS A C 1
ATOM 2862 O O . LYS A 1 343 ? -19.712 -18.842 6.760 1.00 89.62 343 LYS A O 1
ATOM 2867 N N . VAL A 1 344 ? -20.192 -20.058 4.938 1.00 86.19 344 VAL A N 1
ATOM 2868 C CA . VAL A 1 344 ? -19.158 -19.439 4.100 1.00 86.19 344 VAL A CA 1
ATOM 2869 C C . VAL A 1 344 ? -19.539 -17.987 3.819 1.00 86.19 344 VAL A C 1
ATOM 2871 O O . VAL A 1 344 ? -20.574 -17.713 3.207 1.00 86.19 344 VAL A O 1
ATOM 2874 N N . LEU A 1 345 ? -18.694 -17.065 4.275 1.00 87.88 345 LEU A N 1
ATOM 2875 C CA . LEU A 1 345 ? -18.868 -15.632 4.069 1.00 87.88 345 LEU A CA 1
ATOM 2876 C C . LEU A 1 345 ? -18.416 -15.209 2.671 1.00 87.88 345 LEU A C 1
ATOM 2878 O O . LEU A 1 345 ? -17.629 -15.887 2.008 1.00 87.88 345 LEU A O 1
ATOM 2882 N N . ASN A 1 346 ? -18.894 -14.050 2.220 1.00 86.56 346 ASN A N 1
ATOM 2883 C CA . ASN A 1 346 ? -18.371 -13.447 1.001 1.00 86.56 346 ASN A CA 1
ATOM 2884 C C . ASN A 1 346 ? -16.909 -13.023 1.224 1.00 86.56 346 ASN A C 1
ATOM 2886 O O . ASN A 1 346 ? -16.630 -12.106 1.998 1.00 86.56 346 ASN A O 1
ATOM 2890 N N . ARG A 1 347 ? -15.990 -13.670 0.502 1.00 86.38 347 ARG A N 1
ATOM 2891 C CA . ARG A 1 347 ? -14.538 -13.443 0.566 1.00 86.38 347 ARG A CA 1
ATOM 2892 C C . ARG A 1 347 ? -14.095 -12.004 0.292 1.00 86.38 347 ARG A C 1
ATOM 2894 O O . ARG A 1 347 ? -13.024 -11.611 0.732 1.00 86.38 347 ARG A O 1
ATOM 2901 N N . ASP A 1 348 ? -14.909 -11.216 -0.410 1.00 86.69 348 ASP A N 1
ATOM 2902 C CA . ASP A 1 348 ? -14.599 -9.813 -0.707 1.00 86.69 348 ASP A CA 1
ATOM 2903 C C . ASP A 1 348 ? -14.899 -8.896 0.492 1.00 86.69 348 ASP A C 1
ATOM 2905 O O . ASP A 1 348 ? -14.371 -7.792 0.570 1.00 86.69 348 ASP A O 1
ATOM 2909 N N . TYR A 1 349 ? -15.739 -9.343 1.434 1.00 88.12 349 TYR A N 1
ATOM 2910 C CA . TYR A 1 349 ? -16.225 -8.540 2.564 1.00 88.12 349 TYR A CA 1
ATOM 2911 C C . TYR A 1 349 ? -15.817 -9.086 3.932 1.00 88.12 349 TYR A C 1
ATOM 2913 O O . TYR A 1 349 ? -15.925 -8.368 4.926 1.00 88.12 349 TYR A O 1
ATOM 2921 N N . ILE A 1 350 ? -15.342 -10.333 3.995 1.00 88.56 350 ILE A N 1
ATOM 2922 C CA . ILE A 1 350 ? -15.046 -11.049 5.242 1.00 88.56 350 ILE A CA 1
ATOM 2923 C C . ILE A 1 350 ? -14.135 -10.252 6.187 1.00 88.56 350 ILE A C 1
ATOM 2925 O O . ILE A 1 350 ? -14.432 -10.146 7.376 1.00 88.56 350 ILE A O 1
ATOM 2929 N N . GLN A 1 351 ? -13.102 -9.593 5.650 1.00 90.25 351 GLN A N 1
ATOM 2930 C CA . GLN A 1 351 ? -12.196 -8.760 6.442 1.00 90.25 351 GLN A CA 1
ATOM 2931 C C . GLN A 1 351 ? -12.918 -7.584 7.092 1.00 90.25 351 GLN A C 1
ATOM 2933 O O . GLN A 1 351 ? -12.775 -7.361 8.292 1.00 90.25 351 GLN A O 1
ATOM 2938 N N . SER A 1 352 ? -13.722 -6.851 6.324 1.00 92.00 352 SER A N 1
ATOM 2939 C CA . SER A 1 352 ? -14.489 -5.722 6.847 1.00 92.00 352 SER A CA 1
ATOM 2940 C C . SER A 1 352 ? -15.516 -6.161 7.891 1.00 92.00 352 SER A C 1
ATOM 2942 O O . SER A 1 352 ? -15.692 -5.458 8.882 1.00 92.00 352 SER A O 1
ATOM 2944 N N . ILE A 1 353 ? -16.142 -7.332 7.710 1.00 93.44 353 ILE A N 1
ATOM 2945 C CA . ILE A 1 353 ? -17.077 -7.908 8.686 1.00 93.44 353 ILE A CA 1
ATOM 2946 C C . ILE A 1 353 ? -16.354 -8.174 10.008 1.00 93.44 353 ILE A C 1
ATOM 2948 O O . ILE A 1 353 ? -16.777 -7.650 11.035 1.00 93.44 353 ILE A O 1
ATOM 2952 N N . PHE A 1 354 ? -15.258 -8.942 9.994 1.00 93.75 354 PHE A N 1
ATOM 2953 C CA . PHE A 1 354 ? -14.534 -9.292 11.221 1.00 93.75 354 PHE A CA 1
ATOM 2954 C C . PHE A 1 354 ? -13.921 -8.079 11.911 1.00 93.75 354 PHE A C 1
ATOM 2956 O O . PHE A 1 354 ? -13.974 -7.982 13.134 1.00 93.75 354 PHE A O 1
ATOM 2963 N N . PHE A 1 355 ? -13.405 -7.120 11.145 1.00 94.44 355 PHE A N 1
ATOM 2964 C CA . PHE A 1 355 ? -12.879 -5.884 11.715 1.00 94.44 355 PHE A CA 1
ATOM 2965 C C . PHE A 1 355 ? -13.971 -5.096 12.432 1.00 94.44 355 PHE A C 1
ATOM 2967 O O . PHE A 1 355 ? -13.790 -4.711 13.585 1.00 94.44 355 PHE A O 1
ATOM 2974 N N . TYR A 1 356 ? -15.128 -4.932 11.788 1.00 95.31 356 TYR A N 1
ATOM 2975 C CA . TYR A 1 356 ? -16.247 -4.202 12.367 1.00 95.31 356 TYR A CA 1
ATOM 2976 C C . TYR A 1 356 ? -16.779 -4.864 13.642 1.00 95.31 356 TYR A C 1
ATOM 2978 O O . TYR A 1 356 ? -16.948 -4.188 14.659 1.00 95.31 356 TYR A O 1
ATOM 2986 N N . VAL A 1 357 ? -17.030 -6.178 13.609 1.00 95.44 357 VAL A N 1
ATOM 2987 C CA . VAL A 1 357 ? -17.613 -6.883 14.761 1.00 95.44 357 VAL A CA 1
ATOM 2988 C C . VAL A 1 357 ? -16.648 -6.991 15.930 1.00 95.44 357 VAL A C 1
ATOM 2990 O O . VAL A 1 357 ? -17.122 -7.010 17.054 1.00 95.44 357 VAL A O 1
ATOM 2993 N N . VAL A 1 358 ? -15.328 -7.035 15.723 1.00 95.81 358 VAL A N 1
ATOM 2994 C CA . VAL A 1 358 ? -14.378 -6.998 16.848 1.00 95.81 358 VAL A CA 1
ATOM 2995 C C . VAL A 1 358 ? -14.272 -5.591 17.433 1.00 95.81 358 VAL A C 1
ATOM 2997 O O . VAL A 1 358 ? -14.264 -5.440 18.652 1.00 95.81 358 VAL A O 1
ATOM 3000 N N . GLU A 1 359 ? -14.246 -4.559 16.588 1.00 94.50 359 GLU A N 1
ATOM 3001 C CA . GLU A 1 359 ? -14.200 -3.162 17.035 1.00 94.50 359 GLU A CA 1
ATOM 3002 C C . GLU A 1 359 ? -15.442 -2.772 17.856 1.00 94.50 359 GLU A C 1
ATOM 3004 O O . GLU A 1 359 ? -15.333 -2.070 18.858 1.00 94.50 359 GLU A O 1
ATOM 3009 N N . HIS A 1 360 ? -16.624 -3.265 17.476 1.00 93.19 360 HIS A N 1
ATOM 3010 C CA . HIS A 1 360 ? -17.904 -2.909 18.108 1.00 93.19 360 HIS A CA 1
ATOM 3011 C C . HIS A 1 360 ? -18.500 -4.036 18.966 1.00 93.19 360 HIS A C 1
ATOM 3013 O O . HIS A 1 360 ? -19.612 -3.913 19.483 1.00 93.19 360 HIS A O 1
ATOM 3019 N N . GLY A 1 361 ? -17.793 -5.158 19.079 1.00 89.38 361 GLY A N 1
ATOM 3020 C CA . GLY A 1 361 ? -18.284 -6.380 19.699 1.00 89.38 361 GLY A CA 1
ATOM 3021 C C . GLY A 1 361 ? -18.065 -6.451 21.199 1.00 89.38 361 GLY A C 1
ATOM 3022 O O . GLY A 1 361 ? -17.558 -5.543 21.853 1.00 89.38 361 GLY A O 1
ATOM 3023 N N . ASN A 1 362 ? -18.465 -7.594 21.746 1.00 88.94 362 ASN A N 1
ATOM 3024 C CA . ASN A 1 362 ? -18.266 -7.935 23.146 1.00 88.94 362 ASN A CA 1
ATOM 3025 C C . ASN A 1 362 ? -17.151 -8.979 23.307 1.00 88.94 362 ASN A C 1
ATOM 3027 O O . ASN A 1 362 ? -16.491 -9.387 22.349 1.00 88.94 362 ASN A O 1
ATOM 3031 N N . TYR A 1 363 ? -16.984 -9.451 24.542 1.00 91.19 363 TYR A N 1
ATOM 3032 C CA . TYR A 1 363 ? -15.965 -10.434 24.883 1.00 91.19 363 TYR A CA 1
ATOM 3033 C C . TYR A 1 363 ? -16.043 -11.720 24.046 1.00 91.19 363 TYR A C 1
ATOM 3035 O O . TYR A 1 363 ? -15.024 -12.208 23.569 1.00 91.19 363 TYR A O 1
ATOM 3043 N N . THR A 1 364 ? -17.251 -12.229 23.799 1.00 93.62 364 THR A N 1
ATOM 3044 C CA . THR A 1 364 ? -17.477 -13.458 23.026 1.00 93.62 364 THR A CA 1
ATOM 3045 C C . THR A 1 364 ? -17.018 -13.326 21.577 1.00 93.62 364 THR A C 1
ATOM 3047 O O . THR A 1 364 ? -16.479 -14.283 21.024 1.00 93.62 364 THR A O 1
ATOM 3050 N N . VAL A 1 365 ? -17.202 -12.152 20.964 1.00 94.44 365 VAL A N 1
ATOM 3051 C CA . VAL A 1 365 ? -16.767 -11.921 19.580 1.00 94.44 365 VAL A CA 1
ATOM 3052 C C . VAL A 1 365 ? -15.250 -12.005 19.469 1.00 94.44 365 VAL A C 1
ATOM 3054 O O . VAL A 1 365 ? -14.738 -12.719 18.609 1.00 94.44 365 VAL A O 1
ATOM 3057 N N . PHE A 1 366 ? -14.547 -11.324 20.376 1.00 94.88 366 PHE A N 1
ATOM 3058 C CA . PHE A 1 366 ? -13.090 -11.365 20.453 1.00 94.88 366 PHE A CA 1
ATOM 3059 C C . PHE A 1 366 ? -12.575 -12.798 20.637 1.00 94.88 366 PHE A C 1
ATOM 3061 O O . PHE A 1 366 ? -11.752 -13.241 19.842 1.00 94.88 366 PHE A O 1
ATOM 3068 N N . GLU A 1 367 ? -13.101 -13.538 21.620 1.00 93.31 367 GLU A N 1
ATOM 3069 C CA . GLU A 1 367 ? -12.696 -14.928 21.881 1.00 93.31 367 GLU A CA 1
ATOM 3070 C C . GLU A 1 367 ? -12.944 -15.832 20.674 1.00 93.31 367 GLU A C 1
ATOM 3072 O O . GLU A 1 367 ? -12.084 -16.621 20.319 1.00 93.31 367 GLU A O 1
ATOM 3077 N N . THR A 1 368 ? -14.078 -15.680 19.984 1.00 92.56 368 THR A N 1
ATOM 3078 C CA . THR A 1 368 ? -14.388 -16.503 18.802 1.00 92.56 368 THR A CA 1
ATOM 3079 C C . THR A 1 368 ? -13.359 -16.293 17.687 1.00 92.56 368 THR A C 1
ATOM 3081 O O . THR A 1 368 ? -12.876 -17.254 17.097 1.00 92.56 368 THR A O 1
ATOM 3084 N N . ILE A 1 369 ? -13.005 -15.037 17.400 1.00 91.06 369 ILE A N 1
ATOM 3085 C CA . ILE A 1 369 ? -12.004 -14.689 16.377 1.00 91.06 369 ILE A CA 1
ATOM 3086 C C . ILE A 1 369 ? -10.598 -15.131 16.814 1.00 91.06 369 ILE A C 1
ATOM 3088 O O . ILE A 1 369 ? -9.827 -15.634 15.997 1.00 91.06 369 ILE A O 1
ATOM 3092 N N . TYR A 1 370 ? -10.273 -14.978 18.097 1.00 90.38 370 TYR A N 1
ATOM 3093 C CA . TYR A 1 370 ? -9.010 -15.423 18.683 1.00 90.38 370 TYR A CA 1
ATOM 3094 C C . TYR A 1 370 ? -8.859 -16.955 18.670 1.00 90.38 370 TYR A C 1
ATOM 3096 O O . TYR A 1 370 ? -7.794 -17.474 18.340 1.00 90.38 370 TYR A O 1
ATOM 3104 N N . ASP A 1 371 ? -9.927 -17.695 18.955 1.00 89.06 371 ASP A N 1
ATOM 3105 C CA . ASP A 1 371 ? -9.943 -19.155 18.892 1.00 89.06 371 ASP A CA 1
ATOM 3106 C C . ASP A 1 371 ? -9.773 -19.657 17.458 1.00 89.06 371 ASP A C 1
ATOM 3108 O O . ASP A 1 371 ? -9.051 -20.627 17.234 1.00 89.06 371 ASP A O 1
ATOM 3112 N N . GLU A 1 372 ? -10.386 -18.996 16.473 1.00 86.38 372 GLU A N 1
ATOM 3113 C CA . GLU A 1 372 ? -10.173 -19.322 15.057 1.00 86.38 372 GLU A CA 1
ATOM 3114 C C . GLU A 1 372 ? -8.723 -19.114 14.623 1.00 86.38 372 GLU A C 1
ATOM 3116 O O . GLU A 1 372 ? -8.170 -19.953 13.908 1.00 86.38 372 GLU A O 1
ATOM 3121 N N . LEU A 1 373 ? -8.068 -18.060 15.119 1.00 85.31 373 LEU A N 1
ATOM 3122 C CA . LEU A 1 373 ? -6.633 -17.881 14.919 1.00 85.31 373 LEU A CA 1
ATOM 3123 C C . LEU A 1 373 ? -5.840 -19.081 15.470 1.00 85.31 373 LEU A C 1
ATOM 3125 O O . LEU A 1 373 ? -4.939 -19.586 14.798 1.00 85.31 373 LEU A O 1
ATOM 3129 N N . LYS A 1 374 ? -6.182 -19.563 16.673 1.00 81.88 374 LYS A N 1
ATOM 3130 C CA . LYS A 1 374 ? -5.500 -20.699 17.319 1.00 81.88 374 LYS A CA 1
ATOM 3131 C C . LYS A 1 374 ? -5.796 -22.052 16.696 1.00 81.88 374 LYS A C 1
ATOM 3133 O O . LYS A 1 374 ? -4.944 -22.938 16.754 1.00 81.88 374 LYS A O 1
ATOM 3138 N N . ARG A 1 375 ? -6.984 -22.236 16.117 1.00 79.06 375 ARG A N 1
ATOM 3139 C CA . ARG A 1 375 ? -7.380 -23.494 15.463 1.00 79.06 375 ARG A CA 1
ATOM 3140 C C . ARG A 1 375 ? -6.487 -23.848 14.279 1.00 79.06 375 ARG A C 1
ATOM 3142 O O . ARG A 1 375 ? -6.488 -25.006 13.877 1.00 79.06 375 ARG A O 1
ATOM 3149 N N . GLY A 1 376 ? -5.682 -22.902 13.795 1.00 66.38 376 GLY A N 1
ATOM 3150 C CA . GLY A 1 376 ? -4.637 -23.173 12.823 1.00 66.38 376 GLY A CA 1
ATOM 3151 C C . GLY A 1 376 ? -5.253 -23.501 11.475 1.00 66.38 376 GLY A C 1
ATOM 3152 O O . GLY A 1 376 ? -5.435 -24.657 11.105 1.00 66.38 376 GLY A O 1
ATOM 3153 N N . SER A 1 377 ? -5.568 -22.459 10.729 1.00 52.44 377 SER A N 1
ATOM 3154 C CA . SER A 1 377 ? -6.000 -22.549 9.343 1.00 52.44 377 SER A CA 1
ATOM 3155 C C . SER A 1 377 ? -4.979 -21.804 8.470 1.00 52.44 377 SER A C 1
ATOM 3157 O O . SER A 1 377 ? -4.261 -20.942 8.975 1.00 52.44 377 SER A O 1
ATOM 3159 N N . ASP A 1 378 ? -4.807 -22.229 7.209 1.00 55.97 378 ASP A N 1
ATOM 3160 C CA . ASP A 1 378 ? -3.745 -21.814 6.268 1.00 55.97 378 ASP A CA 1
ATOM 3161 C C . ASP A 1 378 ? -3.286 -20.345 6.404 1.00 55.97 378 ASP A C 1
ATOM 3163 O O . ASP A 1 378 ? -4.084 -19.464 6.674 1.00 55.97 378 ASP A O 1
ATOM 3167 N N . PHE A 1 379 ? -2.024 -19.997 6.121 1.00 55.12 379 PHE A N 1
ATOM 3168 C CA . PHE A 1 379 ? -1.511 -18.612 6.264 1.00 55.12 379 PHE A CA 1
ATOM 3169 C C . PHE A 1 379 ? -2.316 -17.515 5.520 1.00 55.12 379 PHE A C 1
ATOM 3171 O O . PHE A 1 379 ? -2.140 -16.331 5.803 1.00 55.12 379 PHE A O 1
ATOM 3178 N N . VAL A 1 380 ? -3.206 -17.882 4.590 1.00 52.31 380 VAL A N 1
ATOM 3179 C CA . VAL A 1 380 ? -4.206 -16.993 3.967 1.00 52.31 380 VAL A CA 1
ATOM 3180 C C . VAL A 1 380 ? -5.284 -16.542 4.970 1.00 52.31 380 VAL A C 1
ATOM 3182 O O . VAL A 1 380 ? -5.714 -15.393 4.917 1.00 52.31 380 VAL A O 1
ATOM 3185 N N . TYR A 1 381 ? -5.668 -17.402 5.920 1.00 57.31 381 TYR A N 1
ATOM 3186 C CA . TYR A 1 381 ? -6.518 -17.076 7.069 1.00 57.31 381 TYR A CA 1
ATOM 3187 C C . TYR A 1 381 ? -5.853 -16.012 7.962 1.00 57.31 381 TYR A C 1
ATOM 3189 O O . TYR A 1 381 ? -6.524 -15.146 8.520 1.00 57.31 381 TYR A O 1
ATOM 3197 N N . SER A 1 382 ? -4.523 -16.026 8.082 1.00 60.84 382 SER A N 1
ATOM 3198 C CA . SER A 1 382 ? -3.860 -15.409 9.230 1.00 60.84 382 SER A CA 1
ATOM 3199 C C . SER A 1 382 ? -3.953 -13.888 9.312 1.00 60.84 382 SER A C 1
ATOM 3201 O O . SER A 1 382 ? -4.085 -13.377 10.408 1.00 60.84 382 SER A O 1
ATOM 3203 N N . ASP A 1 383 ? -3.869 -13.131 8.216 1.00 76.00 383 ASP A N 1
ATOM 3204 C CA . ASP A 1 383 ? -3.738 -11.664 8.330 1.00 76.00 383 ASP A CA 1
ATOM 3205 C C . ASP A 1 383 ? -4.986 -11.031 8.959 1.00 76.00 383 ASP A C 1
ATOM 3207 O O . ASP A 1 383 ? -4.889 -10.261 9.907 1.00 76.00 383 ASP A O 1
ATOM 3211 N N . MET A 1 384 ? -6.173 -11.409 8.488 1.00 84.19 384 MET A N 1
ATOM 3212 C CA . MET A 1 384 ? -7.429 -10.901 9.033 1.00 84.19 384 MET A CA 1
ATOM 3213 C C . MET A 1 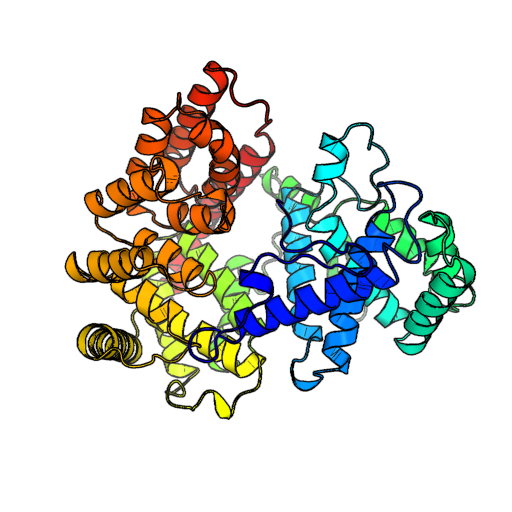384 ? -7.635 -11.335 10.489 1.00 84.19 384 MET A C 1
ATOM 3215 O O . MET A 1 384 ? -7.967 -10.494 11.319 1.00 84.19 384 MET A O 1
ATOM 3219 N N . PHE A 1 385 ? -7.414 -12.614 10.811 1.00 85.94 385 PHE A N 1
ATOM 3220 C CA . PHE A 1 385 ? -7.559 -13.119 12.181 1.00 85.94 385 PHE A CA 1
ATOM 3221 C C . PHE A 1 385 ? -6.467 -12.598 13.128 1.00 85.94 385 PHE A C 1
ATOM 3223 O O . PHE A 1 385 ? -6.702 -12.514 14.327 1.00 85.94 385 PHE A O 1
ATOM 3230 N N . ILE A 1 386 ? -5.307 -12.185 12.605 1.00 88.75 386 ILE A N 1
ATOM 3231 C CA . ILE A 1 386 ? -4.252 -11.523 13.379 1.00 88.75 386 ILE A CA 1
ATOM 3232 C C . ILE A 1 386 ? -4.579 -10.056 13.632 1.00 88.75 386 ILE A C 1
ATOM 3234 O O . ILE A 1 386 ? -4.348 -9.562 14.737 1.00 88.75 386 ILE A O 1
ATOM 3238 N N . TYR A 1 387 ? -5.092 -9.349 12.625 1.00 90.69 387 TYR A N 1
ATOM 3239 C CA . TYR A 1 387 ? -5.324 -7.910 12.714 1.00 90.69 387 TYR A CA 1
ATOM 3240 C C . TYR A 1 387 ? -6.660 -7.556 13.365 1.00 90.69 387 TYR A C 1
ATOM 3242 O O . TYR A 1 387 ? -6.727 -6.551 14.065 1.00 90.69 387 TYR A O 1
ATOM 3250 N N . ALA A 1 388 ? -7.709 -8.367 13.195 1.00 92.69 388 ALA A N 1
ATOM 3251 C CA . ALA A 1 388 ? -9.027 -8.067 13.754 1.00 92.69 388 ALA A CA 1
ATOM 3252 C C . ALA A 1 388 ? -9.004 -7.901 15.287 1.00 92.69 388 ALA A C 1
ATOM 3254 O O . ALA A 1 388 ? -9.523 -6.888 15.756 1.00 92.69 388 ALA A O 1
ATOM 3255 N N . PRO A 1 389 ? -8.356 -8.783 16.083 1.00 94.06 389 PRO A N 1
ATOM 3256 C CA . PRO A 1 389 ? -8.286 -8.628 17.539 1.00 94.06 389 PRO A CA 1
ATOM 3257 C C . PRO A 1 389 ? -7.625 -7.320 18.007 1.00 94.06 389 PRO A C 1
ATOM 3259 O O . PRO A 1 389 ? -7.966 -6.828 19.080 1.00 94.06 389 PRO A O 1
ATOM 3262 N N . LEU A 1 390 ? -6.751 -6.701 17.197 1.00 94.44 390 LEU A N 1
ATOM 3263 C CA . LEU A 1 390 ? -6.130 -5.398 17.501 1.00 94.44 390 LEU A CA 1
ATOM 3264 C C . LEU A 1 390 ? -7.134 -4.239 17.510 1.00 94.44 390 LEU A C 1
ATOM 3266 O O . LEU A 1 390 ? -6.840 -3.167 18.038 1.00 94.44 390 LEU A O 1
ATOM 3270 N N . LEU A 1 391 ? -8.313 -4.431 16.923 1.00 94.50 391 LEU A N 1
ATOM 3271 C CA . LEU A 1 391 ? -9.349 -3.405 16.843 1.00 94.50 391 LEU A CA 1
ATOM 3272 C C . LEU A 1 391 ? -10.245 -3.361 18.085 1.00 94.50 391 LEU A C 1
ATOM 3274 O O . LEU A 1 391 ? -11.065 -2.447 18.197 1.00 94.50 391 LEU A O 1
ATOM 3278 N N . THR A 1 392 ? -10.092 -4.306 19.024 1.00 95.31 392 THR A N 1
ATOM 3279 C CA . THR A 1 392 ? -10.892 -4.319 20.255 1.00 95.31 392 THR A CA 1
ATOM 3280 C C . THR A 1 392 ? -10.801 -2.982 20.990 1.00 95.31 392 THR A C 1
ATOM 3282 O O . THR A 1 392 ? -9.741 -2.358 21.088 1.00 95.31 392 THR A O 1
ATOM 3285 N N . GLN A 1 393 ? -11.941 -2.541 21.518 1.00 93.38 393 GLN A N 1
ATOM 3286 C CA . GLN A 1 393 ? -12.060 -1.327 22.326 1.00 93.38 393 GLN A CA 1
ATOM 3287 C C . GLN A 1 393 ? -11.924 -1.621 23.830 1.00 93.38 393 GLN A C 1
ATOM 3289 O O . GLN A 1 393 ? -12.032 -0.711 24.653 1.00 93.38 393 GLN A O 1
ATOM 3294 N N . ASN A 1 394 ? -11.682 -2.881 24.209 1.00 95.31 394 ASN A N 1
ATOM 3295 C CA . ASN A 1 394 ? -11.452 -3.293 25.588 1.00 95.31 394 ASN A CA 1
ATOM 3296 C C . ASN A 1 394 ? -9.948 -3.343 25.902 1.00 95.31 394 ASN A C 1
ATOM 3298 O O . ASN A 1 394 ? -9.214 -4.143 25.326 1.00 95.31 394 ASN A O 1
ATOM 3302 N N . VAL A 1 395 ? -9.508 -2.530 26.867 1.00 95.12 395 VAL A N 1
ATOM 3303 C CA . VAL A 1 395 ? -8.089 -2.399 27.252 1.00 95.12 395 VAL A CA 1
ATOM 3304 C C . VAL A 1 395 ? -7.483 -3.730 27.708 1.00 95.12 395 VAL A C 1
ATOM 3306 O O . VAL A 1 395 ? -6.371 -4.066 27.316 1.00 95.12 395 VAL A O 1
ATOM 3309 N N . THR A 1 396 ? -8.215 -4.529 28.491 1.00 94.75 396 THR A N 1
ATOM 3310 C CA . THR A 1 396 ? -7.721 -5.818 28.997 1.00 94.75 396 THR A CA 1
ATOM 3311 C C . THR A 1 396 ? -7.513 -6.825 27.870 1.00 94.75 396 THR A C 1
ATOM 3313 O O . THR A 1 396 ? -6.486 -7.497 27.838 1.00 94.75 396 THR A O 1
ATOM 3316 N N . GLN A 1 397 ? -8.454 -6.909 26.925 1.00 95.62 397 GLN A N 1
ATOM 3317 C CA . GLN A 1 397 ? -8.319 -7.782 25.754 1.00 95.62 397 GLN A CA 1
ATOM 3318 C C . GLN A 1 397 ? -7.182 -7.333 24.842 1.00 95.62 397 GLN A C 1
ATOM 3320 O O . GLN A 1 397 ? -6.398 -8.160 24.381 1.00 95.62 397 GLN A O 1
ATOM 3325 N N . PHE A 1 398 ? -7.078 -6.024 24.609 1.00 96.38 398 PHE A N 1
ATOM 3326 C CA . PHE A 1 398 ? -6.018 -5.454 23.794 1.00 96.38 398 PHE A CA 1
ATOM 3327 C C . PHE A 1 398 ? -4.645 -5.765 24.392 1.00 96.38 398 PHE A C 1
ATOM 3329 O O . PHE A 1 398 ? -3.766 -6.265 23.690 1.00 96.38 398 PHE A O 1
ATOM 3336 N N . ARG A 1 399 ? -4.477 -5.553 25.705 1.00 96.19 399 ARG A N 1
ATOM 3337 C CA . ARG A 1 399 ? -3.217 -5.845 26.388 1.00 96.19 399 ARG A CA 1
ATOM 3338 C C . ARG A 1 399 ? -2.878 -7.334 26.370 1.00 96.19 399 ARG A C 1
ATOM 3340 O O . ARG A 1 399 ? -1.766 -7.695 25.993 1.00 96.19 399 ARG A O 1
ATOM 3347 N N . PHE A 1 400 ? -3.846 -8.191 26.691 1.00 95.50 400 PHE A N 1
ATOM 3348 C CA . PHE A 1 400 ? -3.687 -9.641 26.566 1.00 95.50 400 PHE A CA 1
ATOM 3349 C C . PHE A 1 400 ? -3.190 -10.037 25.169 1.00 95.50 400 PHE A C 1
ATOM 3351 O O . PHE A 1 400 ? -2.296 -10.872 25.029 1.00 95.50 400 PHE A O 1
ATOM 3358 N N . TYR A 1 401 ? -3.735 -9.408 24.129 1.00 95.44 401 TYR A N 1
ATOM 3359 C CA . TYR A 1 401 ? -3.366 -9.719 22.759 1.00 95.44 401 TYR A CA 1
ATOM 3360 C C . TYR A 1 401 ? -1.981 -9.187 22.358 1.00 95.44 401 TYR A C 1
ATOM 3362 O O . TYR A 1 401 ? -1.269 -9.868 21.624 1.00 95.44 401 TYR A O 1
ATOM 3370 N N . LEU A 1 402 ? -1.543 -8.029 22.872 1.00 95.44 402 LEU A N 1
ATOM 3371 C CA . LEU A 1 402 ? -0.155 -7.573 22.702 1.00 95.44 402 LEU A CA 1
ATOM 3372 C C . LEU A 1 402 ? 0.842 -8.564 23.315 1.00 95.44 402 LEU A C 1
ATOM 3374 O O . LEU A 1 402 ? 1.826 -8.927 22.667 1.00 95.44 402 LEU A O 1
ATOM 3378 N N . ASP A 1 403 ? 0.565 -9.043 24.530 1.00 95.00 403 ASP A N 1
ATOM 3379 C CA . ASP A 1 403 ? 1.406 -10.043 25.190 1.00 95.00 403 ASP A CA 1
ATOM 3380 C C . ASP A 1 403 ? 1.432 -11.349 24.372 1.00 95.00 403 ASP A C 1
ATOM 3382 O O . ASP A 1 403 ? 2.499 -11.924 24.143 1.00 95.00 403 ASP A O 1
ATOM 3386 N N . PHE A 1 404 ? 0.281 -11.781 23.843 1.00 92.81 404 PHE A N 1
ATOM 3387 C CA . PHE A 1 404 ? 0.206 -12.922 22.929 1.00 92.81 404 PHE A CA 1
ATOM 3388 C C . PHE A 1 404 ? 1.071 -12.719 21.675 1.00 92.81 404 PHE A C 1
ATOM 3390 O O . PHE A 1 404 ? 1.868 -13.593 21.346 1.00 92.81 404 PHE A O 1
ATOM 3397 N N . LEU A 1 405 ? 0.968 -11.577 20.993 1.00 91.12 405 LEU A N 1
ATOM 3398 C CA . LEU A 1 405 ? 1.673 -11.328 19.731 1.00 91.12 405 LEU A CA 1
ATOM 3399 C C . LEU A 1 405 ? 3.193 -11.220 19.874 1.00 91.12 405 LEU A C 1
ATOM 3401 O O . LEU A 1 405 ? 3.929 -11.621 18.971 1.00 91.12 405 LEU A O 1
ATOM 3405 N N . PHE A 1 406 ? 3.662 -10.626 20.968 1.00 91.94 406 PHE A N 1
ATOM 3406 C CA . PHE A 1 406 ? 5.047 -10.173 21.066 1.00 91.94 406 PHE A CA 1
ATOM 3407 C C . PHE A 1 406 ? 5.856 -10.838 22.178 1.00 91.94 406 PHE A C 1
ATOM 3409 O O . PHE A 1 406 ? 7.083 -10.776 22.132 1.00 91.94 406 PHE A O 1
ATOM 3416 N N . LEU A 1 407 ? 5.201 -11.453 23.165 1.00 92.06 407 LEU A N 1
ATOM 3417 C CA . LEU A 1 407 ? 5.869 -12.110 24.292 1.00 92.06 407 LEU A CA 1
ATOM 3418 C C . LEU A 1 407 ? 5.616 -13.622 24.334 1.00 92.06 407 LEU A C 1
ATOM 3420 O O . LEU A 1 407 ? 6.389 -14.345 24.965 1.00 92.06 407 LEU A O 1
ATOM 3424 N N . SER A 1 408 ? 4.558 -14.118 23.685 1.00 88.75 408 SER A N 1
ATOM 3425 C CA . SER A 1 408 ? 4.294 -15.556 23.633 1.00 88.75 408 SER A CA 1
ATOM 3426 C C . SER A 1 408 ? 5.228 -16.285 22.663 1.00 88.75 408 SER A C 1
ATOM 3428 O O . SER A 1 408 ? 5.798 -15.705 21.743 1.00 88.75 408 SER A O 1
ATOM 3430 N N . THR A 1 409 ? 5.357 -17.597 22.864 1.00 86.69 409 THR A N 1
ATOM 3431 C CA . THR A 1 409 ? 6.060 -18.500 21.936 1.00 86.69 409 THR A CA 1
ATOM 3432 C C . THR A 1 409 ? 5.108 -19.200 20.963 1.00 86.69 409 THR A C 1
ATOM 3434 O O . THR A 1 409 ? 5.564 -19.926 20.083 1.00 86.69 409 THR A O 1
ATOM 3437 N N . GLU A 1 410 ? 3.794 -18.984 21.109 1.00 83.75 410 GLU A N 1
ATOM 3438 C CA . GLU A 1 410 ? 2.760 -19.574 20.248 1.00 83.75 410 GLU A CA 1
ATOM 3439 C C . GLU A 1 410 ? 2.778 -18.957 18.847 1.00 83.75 410 GLU A C 1
ATOM 3441 O O . GLU A 1 410 ? 2.370 -19.598 17.879 1.00 83.75 410 GLU A O 1
ATOM 3446 N N . ILE A 1 411 ? 3.267 -17.721 18.732 1.00 82.50 411 ILE A N 1
ATOM 3447 C CA . ILE A 1 411 ? 3.273 -16.969 17.490 1.00 82.50 411 ILE A CA 1
ATOM 3448 C C . ILE A 1 411 ? 4.609 -16.276 17.255 1.00 82.50 411 ILE A C 1
ATOM 3450 O O . ILE A 1 411 ? 5.235 -15.743 18.166 1.00 82.50 411 ILE A O 1
ATOM 3454 N N . ASN A 1 412 ? 5.042 -16.269 15.997 1.00 82.25 412 ASN A N 1
ATOM 3455 C CA . ASN A 1 412 ? 6.199 -15.501 15.573 1.00 82.25 412 ASN A CA 1
ATOM 3456 C C . ASN A 1 412 ? 5.723 -14.258 14.797 1.00 82.25 412 ASN A C 1
ATOM 3458 O O . ASN A 1 412 ? 5.288 -14.408 13.651 1.00 82.25 412 ASN A O 1
ATOM 3462 N N . PRO A 1 413 ? 5.828 -13.036 15.358 1.00 78.31 413 PRO A N 1
ATOM 3463 C CA . PRO A 1 413 ? 5.325 -11.829 14.701 1.00 78.31 413 PRO A CA 1
ATOM 3464 C C . PRO A 1 413 ? 6.028 -11.533 13.370 1.00 78.31 413 PRO A C 1
ATOM 3466 O O . PRO A 1 413 ? 5.421 -10.941 12.481 1.00 78.31 413 PRO A O 1
ATOM 3469 N N . TYR A 1 414 ? 7.265 -12.008 13.181 1.00 78.12 414 TYR A N 1
ATOM 3470 C CA . TYR A 1 414 ? 8.016 -11.849 11.931 1.00 78.12 414 TYR A CA 1
ATOM 3471 C C . TYR A 1 414 ? 7.446 -12.666 10.758 1.00 78.12 414 TYR A C 1
ATOM 3473 O O . TYR A 1 414 ? 7.859 -12.466 9.619 1.00 78.12 414 TYR A O 1
ATOM 3481 N N . GLN A 1 415 ? 6.498 -13.580 10.997 1.00 77.38 415 GLN A N 1
ATOM 3482 C CA . GLN A 1 415 ? 5.774 -14.288 9.929 1.00 77.38 415 GLN A CA 1
ATOM 3483 C C . GLN A 1 415 ? 4.638 -13.450 9.312 1.00 77.38 415 GLN A C 1
ATOM 3485 O O . GLN A 1 415 ? 4.039 -13.851 8.303 1.00 77.38 415 GLN A O 1
ATOM 3490 N N . PHE A 1 416 ? 4.337 -12.292 9.903 1.00 80.38 416 PHE A N 1
ATOM 3491 C CA . PHE A 1 416 ? 3.298 -11.365 9.464 1.00 80.38 416 PHE A CA 1
ATOM 3492 C C . PHE A 1 416 ? 3.907 -10.033 9.037 1.00 80.38 416 PHE A C 1
ATOM 3494 O O . PHE A 1 416 ? 5.078 -9.740 9.275 1.00 80.38 416 PHE A O 1
ATOM 3501 N N . ARG A 1 417 ? 3.089 -9.189 8.405 1.00 83.31 417 ARG A N 1
ATOM 3502 C CA . ARG A 1 417 ? 3.499 -7.824 8.060 1.00 83.31 417 ARG A CA 1
ATOM 3503 C C . ARG A 1 417 ? 3.505 -6.963 9.322 1.00 83.31 417 ARG A C 1
ATOM 3505 O O . ARG A 1 417 ? 2.465 -6.423 9.699 1.00 83.31 417 ARG A O 1
ATOM 3512 N N . ILE A 1 418 ? 4.668 -6.860 9.963 1.00 84.62 418 ILE A N 1
ATOM 3513 C CA . ILE A 1 418 ? 4.870 -6.107 11.210 1.00 84.62 418 ILE A CA 1
ATOM 3514 C C . ILE A 1 418 ? 4.439 -4.645 11.064 1.00 84.62 418 ILE A C 1
ATOM 3516 O O . ILE A 1 418 ? 3.700 -4.155 11.909 1.00 84.62 418 ILE A O 1
ATOM 3520 N N . ASP A 1 419 ? 4.792 -3.973 9.968 1.00 84.00 419 ASP A N 1
ATOM 3521 C CA . ASP A 1 419 ? 4.412 -2.566 9.768 1.00 84.00 419 ASP A CA 1
ATOM 3522 C C . ASP A 1 419 ? 2.890 -2.396 9.646 1.00 84.00 419 ASP A C 1
ATOM 3524 O O . ASP A 1 419 ? 2.305 -1.445 10.156 1.00 84.00 419 ASP A O 1
ATOM 3528 N N . THR A 1 420 ? 2.213 -3.363 9.013 1.00 86.81 420 THR A N 1
ATOM 3529 C CA . THR A 1 420 ? 0.742 -3.382 8.934 1.00 86.81 420 THR A CA 1
ATOM 3530 C C . THR A 1 420 ? 0.124 -3.626 10.308 1.00 86.81 420 THR A C 1
ATOM 3532 O O . THR A 1 420 ? -0.832 -2.953 10.681 1.00 86.81 420 THR A O 1
ATOM 3535 N N . MET A 1 421 ? 0.694 -4.546 11.088 1.00 90.06 421 MET A N 1
ATOM 3536 C CA . MET A 1 421 ? 0.275 -4.808 12.463 1.00 90.06 421 MET A CA 1
ATOM 3537 C C . MET A 1 421 ? 0.423 -3.558 13.338 1.00 90.06 421 MET A C 1
ATOM 3539 O O . MET A 1 421 ? -0.525 -3.177 14.024 1.00 90.06 421 MET A O 1
ATOM 3543 N N . PHE A 1 422 ? 1.567 -2.872 13.260 1.00 91.56 422 PHE A N 1
ATOM 3544 C CA . PHE A 1 422 ? 1.771 -1.612 13.965 1.00 91.56 422 PHE A CA 1
ATOM 3545 C C . PHE A 1 422 ? 0.838 -0.514 13.474 1.00 91.56 422 PHE A C 1
ATOM 3547 O O . PHE A 1 422 ? 0.359 0.256 14.295 1.00 91.56 422 PHE A O 1
ATOM 3554 N N . ALA A 1 423 ? 0.488 -0.464 12.188 1.00 89.62 423 ALA A N 1
ATOM 3555 C CA . ALA A 1 423 ? -0.494 0.501 11.706 1.00 89.62 423 ALA A CA 1
ATOM 3556 C C . ALA A 1 423 ? -1.865 0.293 12.373 1.00 89.62 423 ALA A C 1
ATOM 3558 O O . ALA A 1 423 ? -2.484 1.270 12.787 1.00 89.62 423 ALA A O 1
ATOM 3559 N N . TYR A 1 424 ? -2.316 -0.956 12.553 1.00 91.38 424 TYR A N 1
ATOM 3560 C CA . TYR A 1 424 ? -3.551 -1.249 13.294 1.00 91.38 424 TYR A CA 1
ATOM 3561 C C . TYR A 1 424 ? -3.443 -0.906 14.784 1.00 91.38 424 TYR A C 1
ATOM 3563 O O . TYR A 1 424 ? -4.363 -0.296 15.326 1.00 91.38 424 TYR A O 1
ATOM 3571 N N . ILE A 1 425 ? -2.316 -1.240 15.422 1.00 92.50 425 ILE A N 1
ATOM 3572 C CA . ILE A 1 425 ? -2.026 -0.899 16.824 1.00 92.50 425 ILE A CA 1
ATOM 3573 C C . ILE A 1 425 ? -2.072 0.622 17.022 1.00 92.50 425 ILE A C 1
ATOM 3575 O O . ILE A 1 425 ? -2.867 1.119 17.813 1.00 92.50 425 ILE A O 1
ATOM 3579 N N . CYS A 1 426 ? -1.274 1.375 16.264 1.00 88.44 426 CYS A N 1
ATOM 3580 C CA . CYS A 1 426 ? -1.136 2.824 16.404 1.00 88.44 426 CYS A CA 1
ATOM 3581 C C . CYS A 1 426 ? -2.412 3.583 16.014 1.00 88.44 426 CYS A C 1
ATOM 3583 O O . CYS A 1 426 ? -2.692 4.645 16.567 1.00 88.44 426 CYS A O 1
ATOM 3585 N N . ASN A 1 427 ? -3.213 3.042 15.091 1.00 86.56 427 ASN A N 1
ATOM 3586 C CA . ASN A 1 427 ? -4.496 3.634 14.722 1.00 86.56 427 ASN A CA 1
ATOM 3587 C C . ASN A 1 427 ? -5.596 3.394 15.783 1.00 86.56 427 ASN A C 1
ATOM 3589 O O . ASN A 1 427 ? -6.619 4.083 15.754 1.00 86.56 427 ASN A O 1
ATOM 3593 N N . ASN A 1 428 ? -5.405 2.471 16.738 1.00 89.19 428 ASN A N 1
ATOM 3594 C CA . ASN A 1 428 ? -6.320 2.274 17.866 1.00 89.19 428 ASN A CA 1
ATOM 3595 C C . ASN A 1 428 ? -6.044 3.302 18.977 1.00 89.19 428 ASN A C 1
ATOM 3597 O O . ASN A 1 428 ? -5.361 3.052 19.969 1.00 89.19 428 ASN A O 1
ATOM 3601 N N . LYS A 1 429 ? -6.593 4.501 18.792 1.00 82.94 429 LYS A N 1
ATOM 3602 C CA . LYS A 1 429 ? -6.252 5.702 19.572 1.00 82.94 429 LYS A CA 1
ATOM 3603 C C . LYS A 1 429 ? -6.500 5.584 21.066 1.00 82.94 429 LYS A C 1
ATOM 3605 O O . LYS A 1 429 ? -5.690 6.058 21.856 1.00 82.94 429 LYS A O 1
ATOM 3610 N N . LYS A 1 430 ? -7.585 4.914 21.458 1.00 86.94 430 LYS A N 1
ATOM 3611 C CA . LYS A 1 430 ? -7.896 4.678 22.875 1.00 86.94 430 LYS A CA 1
ATOM 3612 C C . LYS A 1 430 ? -6.840 3.816 23.563 1.00 86.94 430 LYS A C 1
ATOM 3614 O O . LYS A 1 430 ? -6.701 3.889 24.779 1.00 86.94 430 LYS A O 1
ATOM 3619 N N . MET A 1 431 ? -6.090 3.034 22.789 1.00 91.75 431 MET A N 1
ATOM 3620 C CA . MET A 1 431 ? -5.065 2.131 23.292 1.00 91.75 431 MET A CA 1
ATOM 3621 C C . MET A 1 431 ? -3.671 2.757 23.328 1.00 91.75 431 MET A C 1
ATOM 3623 O O . MET A 1 431 ? -2.770 2.121 23.858 1.00 91.75 431 MET A O 1
ATOM 3627 N N . ILE A 1 432 ? -3.464 3.994 22.847 1.00 87.94 432 ILE A N 1
ATOM 3628 C CA . ILE A 1 432 ? -2.137 4.648 22.842 1.00 87.94 432 ILE A CA 1
ATOM 3629 C C . ILE A 1 432 ? -1.431 4.579 24.210 1.00 87.94 432 ILE A C 1
ATOM 3631 O O . ILE A 1 432 ? -0.269 4.164 24.237 1.00 87.94 432 ILE A O 1
ATOM 3635 N N . PRO A 1 433 ? -2.082 4.906 25.348 1.00 88.06 433 PRO A N 1
ATOM 3636 C CA . PRO A 1 433 ? -1.431 4.795 26.653 1.00 88.06 433 PRO A CA 1
ATOM 3637 C C . PRO A 1 433 ? -0.972 3.365 26.973 1.00 88.06 433 PRO A C 1
ATOM 3639 O O . PRO A 1 433 ? 0.140 3.172 27.460 1.00 88.06 433 PRO A O 1
ATOM 3642 N N . GLU A 1 434 ? -1.795 2.366 26.647 1.00 92.50 434 GLU A N 1
ATOM 3643 C CA . GLU A 1 434 ? -1.496 0.950 26.889 1.00 92.50 434 GLU A CA 1
ATOM 3644 C C . GLU A 1 434 ? -0.367 0.445 25.982 1.00 92.50 434 GLU A C 1
ATOM 3646 O O . GLU A 1 434 ? 0.533 -0.256 26.437 1.00 92.50 434 GLU A O 1
ATOM 3651 N N . ILE A 1 435 ? -0.364 0.860 24.711 1.00 92.44 435 ILE A N 1
ATOM 3652 C CA . ILE A 1 435 ? 0.689 0.547 23.738 1.00 92.44 435 ILE A CA 1
ATOM 3653 C C . ILE A 1 435 ? 2.038 1.045 24.252 1.00 92.44 435 ILE A C 1
ATOM 3655 O O . ILE A 1 435 ? 3.027 0.313 24.236 1.00 92.44 435 ILE A O 1
ATOM 3659 N N . ILE A 1 436 ? 2.086 2.286 24.738 1.00 88.31 436 ILE A N 1
ATOM 3660 C CA . ILE A 1 436 ? 3.322 2.856 25.268 1.00 88.31 436 ILE A CA 1
ATOM 3661 C C . ILE A 1 436 ? 3.735 2.144 26.560 1.00 88.31 436 ILE A C 1
ATOM 3663 O O . ILE A 1 436 ? 4.910 1.796 26.699 1.00 88.31 436 ILE A O 1
ATOM 3667 N N . SER A 1 437 ? 2.793 1.868 27.473 1.00 90.56 437 SER A N 1
ATOM 3668 C CA . SER A 1 437 ? 3.081 1.115 28.703 1.00 90.56 437 SER A CA 1
ATOM 3669 C C . SER A 1 437 ? 3.696 -0.248 28.389 1.00 90.56 437 SER A C 1
ATOM 3671 O O . SER A 1 437 ? 4.730 -0.599 28.954 1.00 90.56 437 SER A O 1
ATOM 3673 N N . PHE A 1 438 ? 3.142 -0.967 27.409 1.00 93.69 438 PHE A N 1
ATOM 3674 C CA . PHE A 1 438 ? 3.658 -2.250 26.940 1.00 93.69 438 PHE A CA 1
ATOM 3675 C C . PHE A 1 438 ? 5.133 -2.173 26.512 1.00 93.69 438 PHE A C 1
ATOM 3677 O O . PHE A 1 438 ? 5.952 -2.968 26.980 1.00 93.69 438 PHE A O 1
ATOM 3684 N N . PHE A 1 439 ? 5.509 -1.204 25.671 1.00 91.38 439 PHE A N 1
ATOM 3685 C CA . PHE A 1 439 ? 6.905 -1.050 25.238 1.00 91.38 439 PHE A CA 1
ATOM 3686 C C . PHE A 1 439 ? 7.837 -0.644 26.382 1.00 91.38 439 PHE A C 1
ATOM 3688 O O . PHE A 1 439 ? 8.973 -1.114 26.457 1.00 91.38 439 PHE A O 1
ATOM 3695 N N . VAL A 1 440 ? 7.366 0.217 27.284 1.00 87.50 440 VAL A N 1
ATOM 3696 C CA . VAL A 1 440 ? 8.145 0.696 28.431 1.00 87.50 440 VAL A CA 1
ATOM 3697 C C . VAL A 1 440 ? 8.407 -0.419 29.447 1.00 87.50 440 VAL A C 1
ATOM 3699 O O . VAL A 1 440 ? 9.522 -0.530 29.962 1.00 87.50 440 VAL A O 1
ATOM 3702 N N . GLU A 1 441 ? 7.403 -1.244 29.735 1.00 91.81 441 GLU A N 1
ATOM 3703 C CA . GLU A 1 441 ? 7.500 -2.385 30.652 1.00 91.81 441 GLU A CA 1
ATOM 3704 C C . GLU A 1 441 ? 8.423 -3.478 30.108 1.00 91.81 441 GLU A C 1
ATOM 3706 O O . GLU A 1 441 ? 9.157 -4.104 30.871 1.00 91.81 441 GLU A O 1
ATOM 3711 N N . ASN A 1 442 ? 8.441 -3.661 28.785 1.00 91.62 442 ASN A N 1
ATOM 3712 C CA . ASN A 1 442 ? 9.210 -4.707 28.114 1.00 91.62 442 ASN A CA 1
ATOM 3713 C C . ASN A 1 442 ? 10.499 -4.196 27.451 1.00 91.62 442 ASN A C 1
ATOM 3715 O O . ASN A 1 442 ? 11.055 -4.856 26.576 1.00 91.62 442 ASN A O 1
ATOM 3719 N N . VAL A 1 443 ? 11.015 -3.043 27.882 1.00 87.81 443 VAL A N 1
ATOM 3720 C CA . VAL A 1 443 ? 12.196 -2.392 27.286 1.00 87.81 443 VAL A CA 1
ATOM 3721 C C . VAL A 1 443 ? 13.473 -3.255 27.323 1.00 87.81 443 VAL A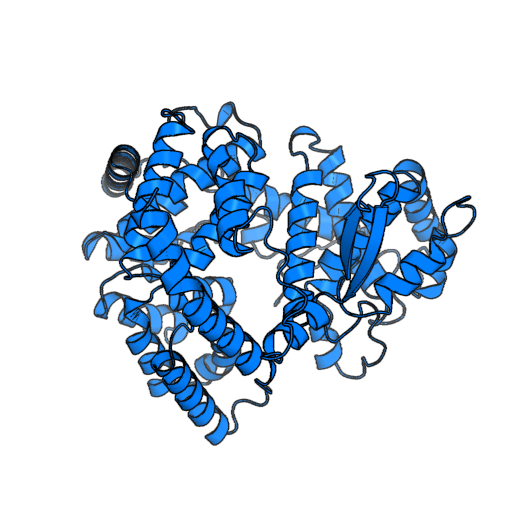 C 1
ATOM 3723 O O . VAL A 1 443 ? 14.398 -3.044 26.544 1.00 87.81 443 VAL A O 1
ATOM 3726 N N . THR A 1 444 ? 13.544 -4.242 28.219 1.00 87.06 444 THR A N 1
ATOM 3727 C CA . THR A 1 444 ? 14.675 -5.179 28.332 1.00 87.06 444 THR A CA 1
ATOM 3728 C C . THR A 1 444 ? 14.507 -6.448 27.491 1.00 87.06 444 THR A C 1
ATOM 3730 O O . THR A 1 444 ? 15.437 -7.253 27.414 1.00 87.06 444 THR A O 1
ATOM 3733 N N . ASN A 1 445 ? 13.348 -6.653 26.859 1.00 89.50 445 ASN A N 1
ATOM 3734 C CA . ASN A 1 445 ? 13.087 -7.814 26.019 1.00 89.50 445 ASN A CA 1
ATOM 3735 C C . ASN A 1 445 ? 13.719 -7.620 24.628 1.00 89.50 445 ASN A C 1
ATOM 3737 O O . ASN A 1 445 ? 13.408 -6.663 23.920 1.00 89.50 445 ASN A O 1
ATOM 3741 N N . LEU A 1 446 ? 14.588 -8.553 24.220 1.00 85.94 446 LEU A N 1
ATOM 3742 C CA . LEU A 1 446 ? 15.331 -8.479 22.953 1.00 85.94 446 LEU A CA 1
ATOM 3743 C C . LEU A 1 446 ? 14.432 -8.423 21.709 1.00 85.94 446 LEU A C 1
ATOM 3745 O O . LEU A 1 446 ? 14.760 -7.718 20.760 1.00 85.94 446 LEU A O 1
ATOM 3749 N N . GLN A 1 447 ? 13.307 -9.136 21.705 1.00 86.12 447 GLN A N 1
ATOM 3750 C CA . GLN A 1 447 ? 12.362 -9.114 20.589 1.00 86.12 447 GLN A CA 1
ATOM 3751 C C . GLN A 1 447 ? 11.662 -7.755 20.497 1.00 86.12 447 GLN A C 1
ATOM 3753 O O . GLN A 1 447 ? 11.546 -7.185 19.416 1.00 86.12 447 GLN A O 1
ATOM 3758 N N . ILE A 1 448 ? 11.258 -7.191 21.637 1.00 89.81 448 ILE A N 1
ATOM 3759 C CA . ILE A 1 448 ? 10.648 -5.854 21.693 1.00 89.81 448 ILE A CA 1
ATOM 3760 C C . ILE A 1 448 ? 11.625 -4.786 21.217 1.00 89.81 448 ILE A C 1
ATOM 3762 O O . ILE A 1 448 ? 11.263 -3.934 20.413 1.00 89.81 448 ILE A O 1
ATOM 3766 N N . ILE A 1 449 ? 12.878 -4.879 21.651 1.00 85.69 449 ILE A N 1
ATOM 3767 C CA . ILE A 1 449 ? 13.979 -4.045 21.172 1.00 85.69 449 ILE A CA 1
ATOM 3768 C C . ILE A 1 449 ? 14.081 -4.076 19.641 1.00 85.69 449 ILE A C 1
ATOM 3770 O O . ILE A 1 449 ? 14.152 -3.022 19.013 1.00 85.69 449 ILE A O 1
ATOM 3774 N N . GLN A 1 450 ? 14.064 -5.269 19.040 1.00 83.69 450 GLN A N 1
ATOM 3775 C CA . GLN A 1 450 ? 14.195 -5.439 17.589 1.00 83.69 450 GLN A CA 1
ATOM 3776 C C . GLN A 1 450 ? 12.991 -4.891 16.813 1.00 83.69 450 GLN A C 1
ATOM 3778 O O . GLN A 1 450 ? 13.130 -4.521 15.652 1.00 83.69 450 GLN A O 1
ATOM 3783 N N . LEU A 1 451 ? 11.813 -4.846 17.437 1.00 86.88 451 LEU A N 1
ATOM 3784 C CA . LEU A 1 451 ? 10.574 -4.363 16.823 1.00 86.88 451 LEU A CA 1
ATOM 3785 C C . LEU A 1 451 ? 10.311 -2.874 17.070 1.00 86.88 451 LEU A C 1
ATOM 3787 O O . LEU A 1 451 ? 9.482 -2.275 16.382 1.00 86.88 451 LEU A O 1
ATOM 3791 N N . PHE A 1 452 ? 10.992 -2.271 18.045 1.00 87.25 452 PHE A N 1
ATOM 3792 C CA . PHE A 1 452 ? 10.715 -0.906 18.476 1.00 87.25 452 PHE A CA 1
ATOM 3793 C C . PHE A 1 452 ? 10.961 0.122 17.368 1.00 87.25 452 PHE A C 1
ATOM 3795 O O . PHE A 1 452 ? 10.208 1.083 17.244 1.00 87.25 452 PHE A O 1
ATOM 3802 N N . GLU A 1 453 ? 11.968 -0.089 16.522 1.00 83.00 453 GLU A N 1
ATOM 3803 C CA . GLU A 1 453 ? 12.227 0.799 15.386 1.00 83.00 453 GLU A CA 1
ATOM 3804 C C . GLU A 1 453 ? 11.061 0.802 14.384 1.00 83.00 453 GLU A C 1
ATOM 3806 O O . GLU A 1 453 ? 10.565 1.872 14.031 1.00 83.00 453 GLU A O 1
ATOM 3811 N N . SER A 1 454 ? 10.547 -0.373 14.002 1.00 84.88 454 SER A N 1
ATOM 3812 C CA . SER A 1 454 ? 9.346 -0.491 13.159 1.00 84.88 454 SER A CA 1
ATOM 3813 C C . SER A 1 454 ? 8.119 0.156 13.805 1.00 84.88 454 SER A C 1
ATOM 3815 O O . SER A 1 454 ? 7.327 0.810 13.120 1.00 84.88 454 SER A O 1
ATOM 3817 N N . PHE A 1 455 ? 7.972 0.025 15.128 1.00 89.00 455 PHE A N 1
ATOM 3818 C CA . PHE A 1 455 ? 6.911 0.700 15.871 1.00 89.00 455 PHE A CA 1
ATOM 3819 C C . PHE A 1 455 ? 7.033 2.224 15.768 1.00 89.00 455 PHE A C 1
ATOM 3821 O O . PHE A 1 455 ? 6.073 2.874 15.364 1.00 89.00 455 PHE A O 1
ATOM 3828 N N . VAL A 1 456 ? 8.203 2.803 16.060 1.00 87.31 456 VAL A N 1
ATOM 3829 C CA . VAL A 1 456 ? 8.432 4.259 15.988 1.00 87.31 456 VAL A CA 1
ATOM 3830 C C . VAL A 1 456 ? 8.218 4.784 14.564 1.00 87.31 456 VAL A C 1
ATOM 3832 O O . VAL A 1 456 ? 7.513 5.778 14.366 1.00 87.31 456 VAL A O 1
ATOM 3835 N N . ASN A 1 457 ? 8.738 4.067 13.565 1.00 80.81 457 ASN A N 1
ATOM 3836 C CA . ASN A 1 457 ? 8.553 4.385 12.149 1.00 80.81 457 ASN A CA 1
ATOM 3837 C C . ASN A 1 457 ? 7.087 4.308 11.702 1.00 80.81 457 ASN A C 1
ATOM 3839 O O . ASN A 1 457 ? 6.744 4.881 10.678 1.00 80.81 457 ASN A O 1
ATOM 3843 N N . THR A 1 458 ? 6.203 3.674 12.472 1.00 85.44 458 THR A N 1
ATOM 3844 C CA . THR A 1 458 ? 4.764 3.649 12.184 1.00 85.44 458 THR A CA 1
ATOM 3845 C C . THR A 1 458 ? 3.983 4.646 13.042 1.00 85.44 458 THR A C 1
ATOM 3847 O O . THR A 1 458 ? 3.094 5.332 12.546 1.00 85.44 458 THR A O 1
ATOM 3850 N N . PHE A 1 459 ? 4.309 4.753 14.331 1.00 86.81 459 PHE A N 1
ATOM 3851 C CA . PHE A 1 459 ? 3.564 5.535 15.320 1.00 86.81 459 PHE A CA 1
ATOM 3852 C C . PHE A 1 459 ? 3.594 7.040 15.036 1.00 86.81 459 PHE A C 1
ATOM 3854 O O . PHE A 1 459 ? 2.606 7.726 15.276 1.00 86.81 459 PHE A O 1
ATOM 3861 N N . HIS A 1 460 ? 4.685 7.558 14.472 1.00 84.81 460 HIS A N 1
ATOM 3862 C CA . HIS A 1 460 ? 4.849 8.994 14.215 1.00 84.81 460 HIS A CA 1
ATOM 3863 C C . HIS A 1 460 ? 3.784 9.598 13.295 1.00 84.81 460 HIS A C 1
ATOM 3865 O O . HIS A 1 460 ? 3.396 10.752 13.470 1.00 84.81 460 HIS A O 1
ATOM 3871 N N . VAL A 1 461 ? 3.264 8.799 12.358 1.00 81.06 461 VAL A N 1
ATOM 3872 C CA . VAL A 1 461 ? 2.173 9.185 11.453 1.00 81.06 461 VAL A CA 1
ATOM 3873 C C . VAL A 1 461 ? 0.881 9.475 12.226 1.00 81.06 461 VAL A C 1
ATOM 3875 O O . VAL A 1 461 ? 0.025 10.204 11.736 1.00 81.06 461 VAL A O 1
ATOM 3878 N N . TYR A 1 462 ? 0.741 8.937 13.439 1.00 81.56 462 TYR A N 1
ATOM 3879 C CA . TYR A 1 462 ? -0.459 9.027 14.269 1.00 81.56 462 TYR A CA 1
ATOM 3880 C C . TYR A 1 462 ? -0.327 10.007 15.442 1.00 81.56 462 TYR A C 1
ATOM 3882 O O . TYR A 1 462 ? -1.248 10.077 16.252 1.00 81.56 462 TYR A O 1
ATOM 3890 N N . VAL A 1 463 ? 0.772 10.766 15.539 1.00 87.44 463 VAL A N 1
ATOM 3891 C CA . VAL A 1 463 ? 0.970 11.793 16.578 1.00 87.44 463 VAL A CA 1
ATOM 3892 C C . VAL A 1 463 ? 0.227 13.076 16.205 1.00 87.44 463 VAL A C 1
ATOM 3894 O O . VAL A 1 463 ? 0.434 13.618 15.119 1.00 87.44 463 VAL A O 1
ATOM 3897 N N . ARG A 1 464 ? -0.632 13.566 17.108 1.00 86.12 464 ARG A N 1
ATOM 3898 C CA . ARG A 1 464 ? -1.607 14.644 16.831 1.00 86.12 464 ARG A CA 1
ATOM 3899 C C . ARG A 1 464 ? -1.550 15.811 17.803 1.00 86.12 464 ARG A C 1
ATOM 3901 O O . ARG A 1 464 ? -2.148 16.852 17.549 1.00 86.12 464 ARG A O 1
ATOM 3908 N N . ASN A 1 465 ? -0.895 15.629 18.940 1.00 87.69 465 ASN A N 1
ATOM 3909 C CA . ASN A 1 465 ? -0.759 16.655 19.962 1.00 87.69 465 ASN A CA 1
ATOM 3910 C C . ASN A 1 465 ? 0.594 16.538 20.672 1.00 87.69 465 ASN A C 1
ATOM 3912 O O . ASN A 1 465 ? 1.328 15.557 20.514 1.00 87.69 465 ASN A O 1
ATOM 3916 N N . GLU A 1 466 ? 0.913 17.562 21.459 1.00 89.56 466 GLU A N 1
ATOM 3917 C CA . GLU A 1 466 ? 2.196 17.643 22.151 1.00 89.56 466 GLU A CA 1
ATOM 3918 C C . GLU A 1 466 ? 2.339 16.563 23.238 1.00 89.56 466 GLU A C 1
ATOM 3920 O O . GLU A 1 466 ? 3.449 16.104 23.492 1.00 89.56 466 GLU A O 1
ATOM 3925 N N . ASP A 1 467 ? 1.239 16.083 23.829 1.00 88.19 467 ASP A N 1
ATOM 3926 C CA . ASP A 1 467 ? 1.271 15.014 24.837 1.00 88.19 467 ASP A CA 1
ATOM 3927 C C . ASP A 1 467 ? 1.690 13.669 24.223 1.00 88.19 467 ASP A C 1
ATOM 3929 O O . ASP A 1 467 ? 2.600 13.013 24.731 1.00 88.19 467 ASP A O 1
ATOM 3933 N N . GLU A 1 468 ? 1.091 13.281 23.093 1.00 87.50 468 GLU A N 1
ATOM 3934 C CA . GLU A 1 468 ? 1.454 12.081 22.325 1.00 87.50 468 GLU A CA 1
ATOM 3935 C C . GLU A 1 468 ? 2.911 12.153 21.834 1.00 87.50 468 GLU A C 1
ATOM 3937 O O . GLU A 1 468 ? 3.650 11.167 21.922 1.00 87.50 468 GLU A O 1
ATOM 3942 N N . LYS A 1 469 ? 3.357 13.332 21.378 1.00 89.38 469 LYS A N 1
ATOM 3943 C CA . LYS A 1 469 ? 4.752 13.583 20.978 1.00 89.38 469 LYS A CA 1
ATOM 3944 C C . LYS A 1 469 ? 5.715 13.415 22.153 1.00 89.38 469 LYS A C 1
ATOM 3946 O O . LYS A 1 469 ? 6.699 12.681 22.046 1.00 89.38 469 LYS A O 1
ATOM 3951 N N . ASN A 1 470 ? 5.426 14.053 23.287 1.00 89.62 470 ASN A N 1
ATOM 3952 C CA . ASN A 1 470 ? 6.239 13.960 24.499 1.00 89.62 470 ASN A CA 1
ATOM 3953 C C . ASN A 1 470 ? 6.316 12.517 25.009 1.00 89.62 470 ASN A C 1
ATOM 3955 O O . ASN A 1 470 ? 7.387 12.042 25.405 1.00 89.62 470 ASN A O 1
ATOM 3959 N N . LEU A 1 471 ? 5.197 11.794 24.951 1.00 86.19 471 LEU A N 1
ATOM 3960 C CA . LEU A 1 471 ? 5.118 10.393 25.334 1.00 86.19 471 LEU A CA 1
ATOM 3961 C C . LEU A 1 471 ? 6.004 9.513 24.437 1.00 86.19 471 LEU A C 1
ATOM 3963 O O . LEU A 1 471 ? 6.827 8.748 24.950 1.00 86.19 471 LEU A O 1
ATOM 3967 N N . LEU A 1 472 ? 5.932 9.680 23.114 1.00 88.06 472 LEU A N 1
ATOM 3968 C CA . LEU A 1 472 ? 6.809 8.979 22.174 1.00 88.06 472 LEU A CA 1
ATOM 3969 C C . LEU A 1 472 ? 8.291 9.298 22.427 1.00 88.06 472 LEU A C 1
ATOM 3971 O O . LEU A 1 472 ? 9.112 8.387 22.523 1.00 88.06 472 LEU A O 1
ATOM 3975 N N . TYR A 1 473 ? 8.644 10.575 22.585 1.00 89.00 473 TYR A N 1
ATOM 3976 C CA . TYR A 1 473 ? 10.036 11.005 22.772 1.00 89.00 473 TYR A CA 1
ATOM 3977 C C . TYR A 1 473 ? 10.631 10.506 24.083 1.00 89.00 473 TYR A C 1
ATOM 3979 O O . TYR A 1 473 ? 11.778 10.052 24.110 1.00 89.00 473 TYR A O 1
ATOM 3987 N N . SER A 1 474 ? 9.852 10.529 25.164 1.00 87.38 474 SER A N 1
ATOM 3988 C CA . SER A 1 474 ? 10.276 9.954 26.441 1.00 87.38 474 SER A CA 1
ATOM 3989 C C . SER A 1 474 ? 10.524 8.443 26.331 1.00 87.38 474 SER A C 1
ATOM 3991 O O . SER A 1 474 ? 11.504 7.939 26.885 1.00 87.38 474 SER A O 1
ATOM 3993 N N . THR A 1 475 ? 9.709 7.738 25.541 1.00 86.06 475 THR A N 1
ATOM 3994 C CA . THR A 1 475 ? 9.873 6.306 25.266 1.00 86.06 475 THR A CA 1
ATOM 3995 C C . THR A 1 475 ? 11.141 6.048 24.452 1.00 86.06 475 THR A C 1
ATOM 3997 O O . THR A 1 475 ? 11.984 5.258 24.872 1.00 86.06 475 THR A O 1
ATOM 4000 N N . ILE A 1 476 ? 11.354 6.778 23.350 1.00 88.25 476 ILE A N 1
ATOM 4001 C CA . ILE A 1 476 ? 12.570 6.675 22.523 1.00 88.25 476 ILE A CA 1
ATOM 4002 C C . ILE A 1 476 ? 13.824 6.931 23.360 1.00 88.25 476 ILE A C 1
ATOM 4004 O O . ILE A 1 476 ? 14.796 6.177 23.275 1.00 88.25 476 ILE A O 1
ATOM 4008 N N . LYS A 1 477 ? 13.807 7.977 24.196 1.00 86.38 477 LYS A N 1
ATOM 4009 C CA . LYS A 1 477 ? 14.928 8.306 25.080 1.00 86.38 477 LYS A CA 1
ATOM 4010 C C . LYS A 1 477 ? 15.279 7.133 25.994 1.00 86.38 477 LYS A C 1
ATOM 4012 O O . LYS A 1 477 ? 16.450 6.791 26.109 1.00 86.38 477 LYS A O 1
ATOM 4017 N N . ARG A 1 478 ? 14.277 6.462 26.566 1.00 83.06 478 ARG A N 1
ATOM 4018 C CA . ARG A 1 478 ? 14.482 5.305 27.446 1.00 83.06 478 ARG A CA 1
ATOM 4019 C C . ARG A 1 478 ? 15.170 4.134 26.733 1.00 83.06 478 ARG A C 1
ATOM 4021 O O . ARG A 1 478 ? 16.060 3.517 27.310 1.00 83.06 478 ARG A O 1
ATOM 4028 N N . PHE A 1 479 ? 14.820 3.865 25.475 1.00 85.25 479 PHE A N 1
ATOM 4029 C CA . PHE A 1 479 ? 15.510 2.856 24.658 1.00 85.25 479 PHE A CA 1
ATOM 4030 C C . PHE A 1 479 ? 16.936 3.291 24.256 1.00 85.25 479 PHE A C 1
ATOM 4032 O O . PHE A 1 479 ? 17.852 2.463 24.239 1.00 85.25 479 PHE A O 1
ATOM 4039 N N . LYS A 1 480 ? 17.159 4.585 23.971 1.00 82.25 480 LYS A N 1
ATOM 4040 C CA . LYS A 1 480 ? 18.496 5.140 23.674 1.00 82.25 480 LYS A CA 1
ATOM 4041 C C . LYS A 1 480 ? 19.438 5.081 24.876 1.00 82.25 480 LYS A C 1
ATOM 4043 O O . LYS A 1 480 ? 20.598 4.712 24.710 1.00 82.25 480 LYS A O 1
ATOM 4048 N N . ASP A 1 481 ? 18.948 5.384 26.076 1.00 79.62 481 ASP A N 1
ATOM 4049 C CA . ASP A 1 481 ? 19.740 5.339 27.314 1.00 79.62 481 ASP A CA 1
ATOM 4050 C C . ASP A 1 481 ? 20.262 3.919 27.607 1.00 79.62 481 ASP A C 1
ATOM 4052 O O . ASP A 1 481 ? 21.349 3.742 28.159 1.00 79.62 481 ASP A O 1
ATOM 4056 N N . LEU A 1 482 ? 19.535 2.896 27.151 1.00 72.69 482 LEU A N 1
ATOM 4057 C CA . LEU A 1 482 ? 19.942 1.492 27.222 1.00 72.69 482 LEU A CA 1
ATOM 4058 C C . LEU A 1 482 ? 20.910 1.075 26.093 1.00 72.69 482 LEU A C 1
ATOM 4060 O O . LEU A 1 482 ? 21.323 -0.081 26.038 1.00 72.69 482 LEU A O 1
ATOM 4064 N N . LYS A 1 483 ? 21.311 2.013 25.219 1.00 63.53 483 LYS A N 1
ATOM 4065 C CA . LYS A 1 483 ? 22.173 1.820 24.034 1.00 63.53 483 LYS A CA 1
ATOM 4066 C C . LYS A 1 483 ? 21.657 0.777 23.044 1.00 63.53 483 LYS A C 1
ATOM 4068 O O . LYS A 1 483 ? 22.451 0.143 22.350 1.00 63.53 483 LYS A O 1
ATOM 4073 N N . VAL A 1 484 ? 20.341 0.597 22.974 1.00 64.00 484 VAL A N 1
ATOM 4074 C CA . VAL A 1 484 ? 19.742 -0.454 22.141 1.00 64.00 484 VAL A CA 1
ATOM 4075 C C . VAL A 1 484 ? 19.206 0.056 20.805 1.00 64.00 484 VAL A C 1
ATOM 4077 O O . VAL A 1 484 ? 18.923 -0.735 19.914 1.00 64.00 484 VAL A O 1
ATOM 4080 N N . LEU A 1 485 ? 19.130 1.377 20.633 1.00 64.44 485 LEU A N 1
ATOM 4081 C CA . LEU A 1 485 ? 18.820 2.019 19.358 1.00 64.44 485 LEU A CA 1
ATOM 4082 C C . LEU A 1 485 ? 20.051 2.749 18.832 1.00 64.44 485 LEU A C 1
ATOM 4084 O O . LEU A 1 485 ? 20.638 3.569 19.540 1.00 64.44 485 LEU A O 1
ATOM 4088 N N . SER A 1 486 ? 20.410 2.460 17.582 1.00 57.16 486 SER A N 1
ATOM 4089 C CA . SER A 1 486 ? 21.470 3.163 16.847 1.00 57.16 486 SER A CA 1
ATOM 4090 C C . SER A 1 486 ? 20.925 4.169 15.828 1.00 57.16 486 SER A C 1
ATOM 4092 O O . SER A 1 486 ? 21.673 5.028 15.365 1.00 57.16 486 SER A O 1
ATOM 4094 N N . SER A 1 487 ? 19.626 4.092 15.524 1.00 64.88 487 SER A N 1
ATOM 4095 C CA . SER A 1 487 ? 18.965 4.881 14.490 1.00 64.88 487 SER A CA 1
ATOM 4096 C C . SER A 1 487 ? 18.824 6.351 14.882 1.00 64.88 487 SER A C 1
ATOM 4098 O O . SER A 1 487 ? 18.468 6.699 16.018 1.00 64.88 487 SER A O 1
ATOM 4100 N N . ASP A 1 488 ? 19.099 7.220 13.912 1.00 63.38 488 ASP A N 1
ATOM 4101 C CA . ASP A 1 488 ? 18.788 8.635 14.017 1.00 63.38 488 ASP A CA 1
ATOM 4102 C C . ASP A 1 488 ? 17.322 8.860 13.629 1.00 63.38 488 ASP A C 1
ATOM 4104 O O . ASP A 1 488 ? 16.864 8.413 12.582 1.00 63.38 488 ASP A O 1
ATOM 4108 N N . PHE A 1 489 ? 16.581 9.542 14.497 1.00 70.00 489 PHE A N 1
ATOM 4109 C CA . PHE A 1 489 ? 15.157 9.825 14.310 1.00 70.00 489 PHE A CA 1
ATOM 4110 C C . PHE A 1 489 ? 14.956 11.276 13.856 1.00 70.00 489 PHE A C 1
ATOM 4112 O O . PHE A 1 489 ? 13.951 11.898 14.174 1.00 70.00 489 PHE A O 1
ATOM 4119 N N . THR A 1 490 ? 15.915 11.855 13.135 1.00 66.19 490 THR A N 1
ATOM 4120 C CA . THR A 1 490 ? 15.837 13.237 12.635 1.00 66.19 490 THR A CA 1
ATOM 4121 C C . THR A 1 490 ? 14.647 13.452 11.697 1.00 66.19 490 THR A C 1
ATOM 4123 O O . THR A 1 490 ? 13.953 14.459 11.816 1.00 66.19 490 THR A O 1
ATOM 4126 N N . THR A 1 491 ? 14.322 12.476 10.844 1.00 66.94 491 THR A N 1
ATOM 4127 C CA . THR A 1 491 ? 13.127 12.514 9.976 1.00 66.94 491 THR A CA 1
ATOM 4128 C C . THR A 1 491 ? 11.810 12.464 10.767 1.00 66.94 491 THR A C 1
ATOM 4130 O O . THR A 1 491 ? 10.789 12.971 10.308 1.00 66.94 491 THR A O 1
ATOM 4133 N N . LEU A 1 492 ? 11.828 11.897 11.979 1.00 79.44 492 LEU A N 1
ATOM 4134 C CA . LEU A 1 492 ? 10.655 11.754 12.847 1.00 79.44 492 LEU A CA 1
ATOM 4135 C C . LEU A 1 492 ? 10.093 13.114 13.270 1.00 79.44 492 LEU A C 1
ATOM 4137 O O . LEU A 1 492 ? 8.888 13.345 13.190 1.00 79.44 492 LEU A O 1
ATOM 4141 N N . ASP A 1 493 ? 10.978 14.009 13.715 1.00 80.56 493 ASP A N 1
ATOM 4142 C CA . ASP A 1 493 ? 10.599 15.318 14.251 1.00 80.56 493 ASP A CA 1
ATOM 4143 C C . ASP A 1 493 ? 9.987 16.206 13.169 1.00 80.56 493 ASP A C 1
ATOM 4145 O O . ASP A 1 493 ? 8.970 16.860 13.402 1.00 80.56 493 ASP A O 1
ATOM 4149 N N . PHE A 1 494 ? 10.534 16.130 11.952 1.00 77.25 494 PHE A N 1
ATOM 4150 C CA . PHE A 1 494 ? 9.967 16.785 10.780 1.00 77.25 494 PHE A CA 1
ATOM 4151 C C . PHE A 1 494 ? 8.522 16.331 10.522 1.00 77.25 494 PHE A C 1
ATOM 4153 O O . PHE A 1 494 ? 7.623 17.164 10.416 1.00 77.25 494 PHE A O 1
ATOM 4160 N N . MET A 1 495 ? 8.273 15.017 10.482 1.00 79.38 495 MET A N 1
ATOM 4161 C CA . MET A 1 495 ? 6.945 14.467 10.183 1.00 79.38 495 MET A CA 1
ATOM 4162 C C . MET A 1 495 ? 5.916 14.758 11.281 1.00 79.38 495 MET A C 1
ATOM 4164 O O . MET A 1 495 ? 4.778 15.120 10.984 1.00 79.38 495 MET A O 1
ATOM 4168 N N . ILE A 1 496 ? 6.309 14.649 12.553 1.00 86.06 496 ILE A N 1
ATOM 4169 C CA . ILE A 1 496 ? 5.426 14.990 13.675 1.00 86.06 496 ILE A CA 1
ATOM 4170 C C . ILE A 1 496 ? 5.087 16.482 13.639 1.00 86.06 496 ILE A C 1
ATOM 4172 O O . ILE A 1 496 ? 3.919 16.850 13.753 1.00 86.06 496 ILE A O 1
ATOM 4176 N N . THR A 1 497 ? 6.080 17.343 13.410 1.00 83.31 497 THR A N 1
ATOM 4177 C CA . THR A 1 497 ? 5.866 18.790 13.284 1.00 83.31 497 THR A CA 1
ATOM 4178 C C . THR A 1 497 ? 4.928 19.117 12.123 1.00 83.31 497 THR A C 1
ATOM 4180 O O . THR A 1 497 ? 4.039 19.955 12.275 1.00 83.31 497 THR A O 1
ATOM 4183 N N . MET A 1 498 ? 5.041 18.407 10.993 1.00 80.00 498 MET A N 1
ATOM 4184 C CA . MET A 1 498 ? 4.098 18.557 9.882 1.00 80.00 498 MET A CA 1
ATOM 4185 C C . MET A 1 498 ? 2.653 18.267 10.299 1.00 80.00 498 MET A C 1
ATOM 4187 O O . MET A 1 498 ? 1.757 19.037 9.949 1.00 80.00 498 MET A O 1
ATOM 4191 N N . ASN A 1 499 ? 2.423 17.187 11.051 1.00 85.12 499 ASN A N 1
ATOM 4192 C CA . ASN A 1 499 ? 1.089 16.811 11.519 1.00 85.12 499 ASN A CA 1
ATOM 4193 C C . ASN A 1 499 ? 0.507 17.850 12.487 1.00 85.12 499 ASN A C 1
ATOM 4195 O O . ASN A 1 499 ? -0.637 18.273 12.315 1.00 85.12 499 ASN A O 1
ATOM 4199 N N . LEU A 1 500 ? 1.296 18.304 13.467 1.00 87.06 500 LEU A N 1
ATOM 4200 C CA . LEU A 1 500 ? 0.858 19.306 14.445 1.00 87.06 500 LEU A CA 1
ATOM 4201 C C . LEU A 1 500 ? 0.508 20.639 13.769 1.00 87.06 500 LEU A C 1
ATOM 4203 O O . LEU A 1 500 ? -0.585 21.166 13.979 1.00 87.06 500 LEU A O 1
ATOM 4207 N N . ASN A 1 501 ? 1.376 21.119 12.873 1.00 84.94 501 ASN A N 1
ATOM 4208 C CA . ASN A 1 501 ? 1.137 22.339 12.099 1.00 84.94 501 ASN A CA 1
ATOM 4209 C C . ASN A 1 501 ? -0.090 22.205 11.188 1.00 84.94 501 ASN A C 1
ATOM 4211 O O . ASN A 1 501 ? -0.854 23.157 11.018 1.00 84.94 501 ASN A O 1
ATOM 4215 N N . PHE A 1 502 ? -0.297 21.029 10.586 1.00 84.06 502 PHE A N 1
ATOM 4216 C CA . PHE A 1 502 ? -1.479 20.763 9.773 1.00 84.06 502 PHE A CA 1
ATOM 4217 C C . PHE A 1 502 ? -2.761 20.848 10.609 1.00 84.06 502 PHE A C 1
ATOM 4219 O O . PHE A 1 502 ? -3.716 21.494 10.178 1.00 84.06 502 PHE A O 1
ATOM 4226 N N . ILE A 1 503 ? -2.793 20.250 11.800 1.00 84.62 503 ILE A N 1
ATOM 4227 C CA . ILE A 1 503 ? -3.961 20.317 12.687 1.00 84.62 503 ILE A CA 1
ATOM 4228 C C . ILE A 1 503 ? -4.220 21.762 13.117 1.00 84.62 503 ILE A C 1
ATOM 4230 O O . ILE A 1 503 ? -5.335 22.256 12.952 1.00 84.62 503 ILE A O 1
ATOM 4234 N N . GLU A 1 504 ? -3.197 22.454 13.622 1.00 84.50 504 GLU A N 1
ATOM 4235 C CA . GLU A 1 504 ? -3.327 23.818 14.137 1.00 84.50 504 GLU A CA 1
ATOM 4236 C C . GLU A 1 504 ? -3.839 24.790 13.072 1.00 84.50 504 GLU A C 1
ATOM 4238 O O . GLU A 1 504 ? -4.760 25.560 13.335 1.00 84.50 504 GLU A O 1
ATOM 4243 N N . LYS A 1 505 ? -3.298 24.703 11.853 1.00 82.94 505 LYS A N 1
ATOM 4244 C CA . LYS A 1 505 ? -3.642 25.603 10.749 1.00 82.94 505 LYS A CA 1
ATOM 4245 C C . LYS A 1 505 ? -5.047 25.388 10.189 1.00 82.94 505 LYS A C 1
ATOM 4247 O O . LYS A 1 505 ? -5.637 26.331 9.673 1.00 82.94 505 LYS A O 1
ATOM 4252 N N . ASN A 1 506 ? -5.550 24.154 10.211 1.00 82.56 506 ASN A N 1
ATOM 4253 C CA . ASN A 1 506 ? -6.744 23.784 9.447 1.00 82.56 506 ASN A CA 1
ATOM 4254 C C . ASN A 1 506 ? -7.973 23.471 10.313 1.00 82.56 506 ASN A C 1
ATOM 4256 O O . ASN A 1 506 ? -9.070 23.362 9.768 1.00 82.56 506 ASN A O 1
ATOM 4260 N N . LYS A 1 507 ? -7.822 23.311 11.637 1.00 80.69 507 LYS A N 1
ATOM 4261 C CA . LYS A 1 507 ? -8.935 22.939 12.529 1.00 80.69 507 LYS A CA 1
ATOM 4262 C C . LYS A 1 507 ? -10.121 23.908 12.434 1.00 80.69 507 LYS A C 1
ATOM 4264 O O . LYS A 1 507 ? -11.245 23.446 12.267 1.00 80.69 507 LYS A O 1
ATOM 4269 N N . ASP A 1 508 ? -9.867 25.216 12.480 1.00 81.38 508 ASP A N 1
ATOM 4270 C CA . ASP A 1 508 ? -10.918 26.237 12.563 1.00 81.38 508 ASP A CA 1
ATOM 4271 C C . ASP A 1 508 ? -11.598 26.420 11.200 1.00 81.38 508 ASP A C 1
ATOM 4273 O O . ASP A 1 508 ? -12.823 26.431 11.106 1.00 81.38 508 ASP A O 1
ATOM 4277 N N . GLU A 1 509 ? -10.813 26.425 10.118 1.00 82.38 509 GLU A N 1
ATOM 4278 C CA . GLU A 1 509 ? -11.335 26.528 8.751 1.00 82.38 509 GLU A CA 1
ATOM 4279 C C . GLU A 1 509 ? -12.254 25.347 8.387 1.00 82.38 509 GLU A C 1
ATOM 4281 O O . GLU A 1 509 ? -13.293 25.525 7.748 1.00 82.38 509 GLU A O 1
ATOM 4286 N N . LEU A 1 510 ? -11.903 24.127 8.811 1.00 80.62 510 LEU A N 1
ATOM 4287 C CA . LEU A 1 510 ? -12.754 22.957 8.595 1.00 80.62 510 LEU A CA 1
ATOM 4288 C C . LEU A 1 510 ? -14.073 23.056 9.368 1.00 80.62 510 LEU A C 1
ATOM 4290 O O . LEU A 1 510 ? -15.113 22.669 8.833 1.00 80.62 510 LEU A O 1
ATOM 4294 N N . VAL A 1 511 ? -14.043 23.563 10.606 1.00 77.12 511 VAL A N 1
ATOM 4295 C CA . VAL A 1 511 ? -15.259 23.796 11.400 1.00 77.12 511 VAL A CA 1
ATOM 4296 C C . VAL A 1 511 ? -16.161 24.795 10.687 1.00 77.12 511 VAL A C 1
ATOM 4298 O O . VAL A 1 511 ? -17.328 24.490 10.452 1.00 77.12 511 VAL A O 1
ATOM 4301 N N . GLU A 1 512 ? -15.621 25.947 10.284 1.00 80.00 512 GLU A N 1
ATOM 4302 C CA . GLU A 1 512 ? -16.381 26.985 9.582 1.00 80.00 512 GLU A CA 1
ATOM 4303 C C . GLU A 1 512 ? -17.005 26.457 8.286 1.00 80.00 512 GLU A C 1
ATOM 4305 O O . GLU A 1 512 ? -18.190 26.683 8.028 1.00 80.00 512 GLU A O 1
ATOM 4310 N N . TYR A 1 513 ? -16.244 25.692 7.496 1.00 81.06 513 TYR A N 1
ATOM 4311 C CA . TYR A 1 513 ? -16.739 25.112 6.251 1.00 81.06 513 TYR A CA 1
ATOM 4312 C C . TYR A 1 513 ? -17.942 24.191 6.474 1.00 81.06 513 TYR A C 1
ATOM 4314 O O . TYR A 1 513 ? -18.970 24.350 5.820 1.00 81.06 513 TYR A O 1
ATOM 4322 N N . TYR A 1 514 ? -17.838 23.239 7.402 1.00 74.00 514 TYR A N 1
ATOM 4323 C CA . TYR A 1 514 ? -18.885 22.236 7.609 1.00 74.00 514 TYR A CA 1
ATOM 4324 C C . TYR A 1 514 ? -20.040 22.701 8.505 1.00 74.00 514 TYR A C 1
ATOM 4326 O O . TYR A 1 514 ? -21.110 22.095 8.469 1.00 74.00 514 TYR A O 1
ATOM 4334 N N . GLN A 1 515 ? -19.861 23.759 9.302 1.00 70.00 515 GLN A N 1
ATOM 4335 C CA . GLN A 1 515 ? -20.969 24.403 10.013 1.00 70.00 515 GLN A CA 1
ATOM 4336 C C . GLN A 1 515 ? -21.826 25.261 9.073 1.00 70.00 515 GLN A C 1
ATOM 4338 O O . GLN A 1 515 ? -23.038 25.353 9.271 1.00 70.00 515 GLN A O 1
ATOM 4343 N N . TYR A 1 516 ? -21.218 25.889 8.061 1.00 68.69 516 TYR A N 1
ATOM 4344 C CA . TYR A 1 516 ? -21.918 26.792 7.143 1.00 68.69 516 TYR A CA 1
ATOM 4345 C C . TYR A 1 516 ? -22.578 26.075 5.949 1.00 68.69 516 TYR A C 1
ATOM 4347 O O . TYR A 1 516 ? -23.570 26.579 5.417 1.00 68.69 516 TYR A O 1
ATOM 4355 N N . TYR A 1 517 ? -22.055 24.912 5.535 1.00 59.91 517 TYR A N 1
ATOM 4356 C CA . TYR A 1 517 ? -22.509 24.135 4.368 1.00 59.91 517 TYR A CA 1
ATOM 4357 C C . TYR A 1 517 ? -22.971 22.723 4.731 1.00 59.91 517 TYR A C 1
ATOM 4359 O O . TYR A 1 517 ? -23.997 22.261 4.177 1.00 59.91 517 TYR A O 1
#